Protein AF-A0AAV9X201-F1 (afdb_monomer_lite)

pLDDT: mean 80.98, std 17.05, range [26.2, 98.44]

Organism: NCBI:txid2528407

Secondary structure (DSSP, 8-state):
-PPPHHHHHTSHHHHHHHHHTS-HHHHHHHHTT-HHHHHTHHHHT-HHHHHTTT-S-HHHHHHHHHHHT-EEEHHHHHHHHHT---SS--EEEEE--HHHHHHHHHHHHHTS--EEE--TTS-SSHHHHHHHHHHHHHHHHHHHHTSSS----HHHHHHHHHHHSTTEEEEEEEEETTEEEEEEEEEEESS-HHHHHHHH-SBGGG-EEE-SSEEEESSHIIIIII-EEEB-S---HHHHHHHHHHHTTTPEEE-TTTT----TT-S--SEEETTSTTSEEEEPP-TT--GGG-SS-HHHHHT-EEEEEEEEEEE-TTT--EEEEEEEEEEEEEEEE-SSSSSS-EEEE-STTSHHHHHHHHHHHHHHTTT-----TTPPP----STT----SHHHHHHHHHHHHHHH-GGGTTTTTTSGGGTT------BTTB-----------

Radius of gyration: 24.15 Å; chains: 1; bounding box: 66×70×58 Å

Sequence (445 aa):
MPLNLLDILSNTILYSTIFDHLEPQDVIRLSQTCRTIYGFRGDLWNINRSLRRFVDDPIAFRTLMAQHDAIVSGSHALQFLARVKWTKSDLDVYITKDESLVAFANHLMTNEGYYFKPYEWQSPDAMKAIRDRKSEQEKWVEKLMNQDPPVITDDNMSELGVYTLKGITGVFNFIHPKSENRRIQLILASVTPLYAVLTGYYATHIFNFFTWNRAYSLFPYHTFKDKDAYYTQGLTRQAGQGVEKYIERGYEFLEYGKFHKCIKNCPFRPHRRVADQFSWVLDLDTEGIDGSLAAVPQSVIEYQTWGMKMHTSYWDRVDGVRVFVPSFKMDIKIVCDSSGSFRYPRIYDYQNRTWGNYISDMKKTMGRLNGYHIGFPESKSKDWGDEDGMYRFDGEFENWYKLWEKSIMPYENIWRWQYPMLGGVEPDVTFDGKEREVRYDKMQE

Structure (mmCIF, N/CA/C/O backbone):
data_AF-A0AAV9X201-F1
#
_entry.id   AF-A0AAV9X201-F1
#
loop_
_atom_site.group_PDB
_atom_site.id
_atom_site.type_symbol
_atom_site.label_atom_id
_atom_site.label_alt_id
_atom_site.label_comp_id
_atom_site.label_asym_id
_atom_site.label_entity_id
_atom_site.label_seq_id
_atom_site.pdbx_PDB_ins_code
_atom_site.Cartn_x
_atom_site.Cartn_y
_atom_site.Cartn_z
_atom_site.occupancy
_atom_site.B_iso_or_equiv
_atom_site.auth_seq_id
_atom_site.auth_comp_id
_atom_site.auth_asym_id
_atom_site.auth_atom_id
_atom_site.pdbx_PDB_model_num
ATOM 1 N N . MET A 1 1 ? -24.938 -34.946 -24.266 1.00 58.09 1 MET A N 1
ATOM 2 C CA . MET A 1 1 ? -24.156 -33.756 -24.666 1.00 58.09 1 MET A CA 1
ATOM 3 C C . MET A 1 1 ? -22.769 -33.876 -24.062 1.00 58.09 1 MET A C 1
ATOM 5 O O . MET A 1 1 ? -22.694 -34.368 -22.941 1.00 58.09 1 MET A O 1
ATOM 9 N N . PRO A 1 2 ? -21.694 -33.506 -24.777 1.00 69.00 2 PRO A N 1
ATOM 10 C CA . PRO A 1 2 ? -20.365 -33.449 -24.181 1.00 69.00 2 PRO A CA 1
ATOM 11 C C . PRO A 1 2 ? -20.350 -32.361 -23.102 1.00 69.00 2 PRO A C 1
ATOM 13 O O . PRO A 1 2 ? -20.755 -31.232 -23.368 1.00 69.00 2 PRO A O 1
ATOM 16 N N . LEU A 1 3 ? -19.927 -32.728 -21.893 1.00 79.75 3 LEU A N 1
ATOM 17 C CA . LEU A 1 3 ? -19.744 -31.798 -20.782 1.00 79.75 3 LEU A CA 1
ATOM 18 C C . LEU A 1 3 ? -18.578 -30.867 -21.136 1.00 79.75 3 LEU A C 1
ATOM 20 O O . LEU A 1 3 ? -17.469 -31.345 -21.384 1.00 79.75 3 LEU A O 1
ATOM 24 N N . ASN A 1 4 ? -18.819 -29.563 -21.212 1.00 83.25 4 ASN A N 1
ATOM 25 C CA . ASN A 1 4 ? -17.766 -28.588 -21.477 1.00 83.25 4 ASN A CA 1
ATOM 26 C C . ASN A 1 4 ? -17.233 -27.989 -20.159 1.00 83.25 4 ASN A C 1
ATOM 28 O O . ASN A 1 4 ? -17.827 -28.147 -19.093 1.00 83.25 4 ASN A O 1
ATOM 32 N N . LEU A 1 5 ? -16.089 -27.301 -20.218 1.00 79.81 5 LEU A N 1
ATOM 33 C CA . LEU A 1 5 ? -15.462 -26.711 -19.029 1.00 79.81 5 LEU A CA 1
ATOM 34 C C . LEU A 1 5 ? -16.388 -25.722 -18.300 1.00 79.81 5 LEU A C 1
ATOM 36 O O . LEU A 1 5 ? -16.373 -25.677 -17.076 1.00 79.81 5 LEU A O 1
ATOM 40 N N . LEU A 1 6 ? -17.211 -24.952 -19.017 1.00 82.06 6 LEU A N 1
ATOM 41 C CA . LEU A 1 6 ? -18.142 -24.010 -18.389 1.00 82.06 6 LEU A CA 1
ATOM 42 C C . LEU A 1 6 ? -19.247 -24.741 -17.621 1.00 82.06 6 LEU A C 1
ATOM 44 O O . LEU A 1 6 ? -19.628 -24.276 -16.551 1.00 82.06 6 LEU A O 1
ATOM 48 N N . ASP A 1 7 ? -19.698 -25.904 -18.096 1.00 83.44 7 ASP A N 1
ATOM 49 C CA . ASP A 1 7 ? -20.660 -26.739 -17.366 1.00 83.44 7 ASP A CA 1
ATOM 50 C C . ASP A 1 7 ? -20.067 -27.214 -16.025 1.00 83.44 7 ASP A C 1
ATOM 52 O O . ASP A 1 7 ? -20.753 -27.220 -15.004 1.00 83.44 7 ASP A O 1
ATOM 56 N N . ILE A 1 8 ? -18.769 -27.548 -16.005 1.00 81.94 8 ILE A N 1
ATOM 57 C CA . ILE A 1 8 ? -18.032 -27.915 -14.783 1.00 81.94 8 ILE A CA 1
ATOM 58 C C . ILE A 1 8 ? -17.889 -26.705 -13.852 1.00 81.94 8 ILE A C 1
ATOM 60 O O . ILE A 1 8 ? -18.171 -26.810 -12.659 1.00 81.94 8 ILE A O 1
ATOM 64 N N . LEU A 1 9 ? -17.478 -25.551 -14.387 1.00 80.75 9 LEU A N 1
ATOM 65 C CA . LEU A 1 9 ? -17.259 -24.323 -13.612 1.00 80.75 9 LEU A CA 1
ATOM 66 C C . LEU A 1 9 ? -18.559 -23.675 -13.112 1.00 80.75 9 LEU A C 1
ATOM 68 O O . LEU A 1 9 ? -18.520 -22.866 -12.193 1.00 80.75 9 LEU A O 1
ATOM 72 N N . SER A 1 10 ? -19.710 -24.051 -13.671 1.00 79.12 10 SER A N 1
ATOM 73 C CA . SER A 1 10 ? -21.027 -23.643 -13.166 1.00 79.12 10 SER A CA 1
ATOM 74 C C . SER A 1 10 ? -21.366 -24.297 -11.821 1.00 79.12 10 SER A C 1
ATOM 76 O O . SER A 1 10 ? -22.245 -23.828 -11.100 1.00 79.12 10 SER A O 1
ATOM 78 N N . ASN A 1 11 ? -20.675 -25.384 -11.462 1.00 82.31 11 ASN A N 1
ATOM 79 C CA . ASN A 1 11 ? -20.788 -26.011 -10.155 1.00 82.31 11 ASN A CA 1
ATOM 80 C C . ASN A 1 11 ? -19.772 -25.387 -9.190 1.00 82.31 11 ASN A C 1
ATOM 82 O O . ASN A 1 11 ? -18.566 -25.561 -9.356 1.00 82.31 11 ASN A O 1
ATOM 86 N N . THR A 1 12 ? -20.256 -24.716 -8.145 1.00 77.12 12 THR A N 1
ATOM 87 C CA . THR A 1 12 ? -19.422 -23.986 -7.176 1.00 77.12 12 THR A CA 1
ATOM 88 C C . THR A 1 12 ? -18.387 -24.856 -6.459 1.00 77.12 12 THR A C 1
ATOM 90 O O . THR A 1 12 ? -17.298 -24.367 -6.157 1.00 77.12 12 THR A O 1
ATOM 93 N N . ILE A 1 13 ? -18.678 -26.141 -6.224 1.00 80.94 13 ILE A N 1
ATOM 94 C CA . ILE A 1 13 ? -17.745 -27.077 -5.580 1.00 80.94 13 ILE A CA 1
ATOM 95 C C . ILE A 1 13 ? -16.577 -27.358 -6.526 1.00 80.94 13 ILE A C 1
ATOM 97 O O . ILE A 1 13 ? -15.430 -27.100 -6.169 1.00 80.94 13 ILE A O 1
ATOM 101 N N . LEU A 1 14 ? -16.867 -27.810 -7.752 1.00 80.88 14 LEU A N 1
ATOM 102 C CA . LEU A 1 14 ? -15.838 -28.141 -8.748 1.00 80.88 14 LEU A CA 1
ATOM 103 C C . LEU A 1 14 ? -15.023 -26.910 -9.147 1.00 80.88 14 LEU A C 1
ATOM 105 O O . LEU A 1 14 ? -13.800 -26.977 -9.243 1.00 80.88 14 LEU A O 1
ATOM 109 N N . TYR A 1 15 ? -15.705 -25.778 -9.311 1.00 82.00 15 TYR A N 1
ATOM 110 C CA . TYR A 1 15 ? -15.102 -24.467 -9.483 1.00 82.00 15 TYR A CA 1
ATOM 111 C C . TYR A 1 15 ? -14.070 -24.179 -8.385 1.00 82.00 15 TYR A C 1
ATOM 113 O O . TYR A 1 15 ? -12.901 -23.961 -8.698 1.00 82.00 15 TYR A O 1
ATOM 121 N N . SER A 1 16 ? -14.462 -24.240 -7.107 1.00 77.81 16 SER A N 1
ATOM 122 C CA . SER A 1 16 ? -13.550 -23.919 -6.003 1.00 77.81 16 SER A CA 1
ATOM 123 C C . SER A 1 16 ? -12.342 -24.853 -5.972 1.00 77.81 16 SER A C 1
ATOM 125 O O . SER A 1 16 ? -11.213 -24.381 -5.917 1.00 77.81 16 SER A O 1
ATOM 127 N N . THR A 1 17 ? -12.556 -26.161 -6.153 1.00 84.31 17 THR A N 1
ATOM 128 C CA . THR A 1 17 ? -11.473 -27.150 -6.167 1.00 84.31 17 THR A CA 1
ATOM 129 C C . THR A 1 17 ? -10.463 -26.888 -7.282 1.00 84.31 17 THR A C 1
ATOM 131 O O . THR A 1 17 ? -9.264 -26.922 -7.030 1.00 84.31 17 THR A O 1
ATOM 134 N N . ILE A 1 18 ? -10.913 -26.596 -8.508 1.00 86.38 18 ILE A N 1
ATOM 135 C CA . ILE A 1 18 ? -10.001 -26.312 -9.626 1.00 86.38 18 ILE A CA 1
ATOM 136 C C . ILE A 1 18 ? -9.199 -25.045 -9.338 1.00 86.38 18 ILE A C 1
ATOM 138 O O . ILE A 1 18 ? -7.973 -25.049 -9.439 1.00 86.38 18 ILE A O 1
ATOM 142 N N . PHE A 1 19 ? -9.882 -23.961 -8.969 1.00 87.06 19 PHE A N 1
ATOM 143 C CA . PHE A 1 19 ? -9.231 -22.674 -8.759 1.00 87.06 19 PHE A CA 1
ATOM 144 C C . PHE A 1 19 ? -8.315 -22.659 -7.531 1.00 87.06 19 PHE A C 1
ATOM 146 O O . PHE A 1 19 ? -7.384 -21.858 -7.507 1.00 87.06 19 PHE A O 1
ATOM 153 N N . ASP A 1 20 ? -8.531 -23.510 -6.531 1.00 85.75 20 ASP A N 1
ATOM 154 C CA . ASP A 1 20 ? -7.647 -23.641 -5.363 1.00 85.75 20 ASP A CA 1
ATOM 155 C C . ASP A 1 20 ? -6.301 -24.309 -5.700 1.00 85.75 20 ASP A C 1
ATOM 157 O O . ASP A 1 20 ? -5.327 -24.135 -4.969 1.00 85.75 20 ASP A O 1
ATOM 161 N N . HIS A 1 21 ? -6.211 -25.012 -6.833 1.00 88.56 21 HIS A N 1
ATOM 162 C CA . HIS A 1 21 ? -4.962 -25.582 -7.351 1.00 88.56 21 HIS A CA 1
ATOM 163 C C . HIS A 1 21 ? -4.235 -24.680 -8.360 1.00 88.56 21 HIS A C 1
ATOM 165 O O . HIS A 1 21 ? -3.166 -25.050 -8.843 1.00 88.56 21 HIS A O 1
ATOM 171 N N . LEU A 1 22 ? -4.793 -23.512 -8.689 1.00 90.50 22 LEU A N 1
ATOM 172 C CA . LEU A 1 22 ? -4.198 -22.568 -9.633 1.00 90.50 22 LEU A CA 1
ATOM 173 C C . LEU A 1 22 ? -3.538 -21.400 -8.904 1.00 90.50 22 LEU A C 1
ATOM 175 O O . LEU A 1 22 ? -4.152 -20.746 -8.057 1.00 90.50 22 LEU A O 1
ATOM 179 N N . GLU A 1 23 ? -2.311 -21.074 -9.305 1.00 88.88 23 GLU A N 1
ATOM 180 C CA . GLU A 1 23 ? -1.648 -19.854 -8.855 1.00 88.88 23 GLU A CA 1
ATOM 181 C C . GLU A 1 23 ? -2.338 -18.607 -9.443 1.00 88.88 23 GLU A C 1
ATOM 183 O O . GLU A 1 23 ? -2.965 -18.686 -10.507 1.00 88.88 23 GLU A O 1
ATOM 188 N N . PRO A 1 24 ? -2.212 -17.421 -8.811 1.00 91.38 24 PRO A N 1
ATOM 189 C CA . PRO A 1 24 ? -2.898 -16.204 -9.259 1.00 91.38 24 PRO A CA 1
ATOM 190 C C . PRO A 1 24 ? -2.714 -15.895 -10.749 1.00 91.38 24 PRO A C 1
ATOM 192 O O . PRO A 1 24 ? -3.653 -15.492 -11.431 1.00 91.38 24 PRO A O 1
ATOM 195 N N . GLN A 1 25 ? -1.515 -16.131 -11.274 1.00 89.44 25 GLN A N 1
ATOM 196 C CA . GLN A 1 25 ? -1.184 -15.946 -12.684 1.00 89.44 25 GLN A CA 1
ATOM 197 C C . GLN A 1 25 ? -1.975 -16.852 -13.633 1.00 89.44 25 GLN A C 1
ATOM 199 O O . GLN A 1 25 ? -2.404 -16.398 -14.695 1.00 89.44 25 GLN A O 1
ATOM 204 N N . ASP A 1 26 ? -2.196 -18.109 -13.258 1.00 91.19 26 ASP A N 1
ATOM 205 C CA . ASP A 1 26 ? -2.914 -19.074 -14.087 1.00 91.19 26 ASP A CA 1
ATOM 206 C C . ASP A 1 26 ? -4.406 -18.789 -14.056 1.00 91.19 26 ASP A C 1
ATOM 208 O O . ASP A 1 26 ? -5.070 -18.846 -15.088 1.00 91.19 26 ASP A O 1
ATOM 212 N N . VAL A 1 27 ? -4.911 -18.348 -12.905 1.00 90.12 27 VAL A N 1
ATOM 213 C CA . VAL A 1 27 ? -6.273 -17.831 -12.773 1.00 90.12 27 VAL A CA 1
ATOM 214 C C . VAL A 1 27 ? -6.494 -16.608 -13.654 1.00 90.12 27 VAL A C 1
ATOM 216 O O . VAL A 1 27 ? -7.489 -16.547 -14.374 1.00 90.12 27 VAL A O 1
ATOM 219 N N . ILE A 1 28 ? -5.568 -15.644 -13.642 1.00 89.06 28 ILE A N 1
ATOM 220 C CA . ILE A 1 28 ? -5.655 -14.458 -14.501 1.00 89.06 28 ILE A CA 1
ATOM 221 C C . ILE A 1 28 ? -5.649 -14.873 -15.975 1.00 89.06 28 ILE A C 1
ATOM 223 O O . ILE A 1 28 ? -6.542 -14.460 -16.715 1.00 89.06 28 ILE A O 1
ATOM 227 N N . ARG A 1 29 ? -4.711 -15.728 -16.402 1.00 90.56 29 ARG A N 1
ATOM 228 C CA . ARG A 1 29 ? -4.654 -16.230 -17.787 1.00 90.56 29 ARG A CA 1
ATOM 229 C C . ARG A 1 29 ? -5.941 -16.941 -18.185 1.00 90.56 29 ARG A C 1
ATOM 231 O O . ARG A 1 29 ? -6.496 -16.643 -19.237 1.00 90.56 29 ARG A O 1
ATOM 238 N N . LEU A 1 30 ? -6.447 -17.831 -17.333 1.00 88.50 30 LEU A N 1
ATOM 239 C CA . LEU A 1 30 ? -7.685 -18.563 -17.575 1.00 88.50 30 LEU A CA 1
ATOM 240 C C . LEU A 1 30 ? -8.883 -17.609 -17.668 1.00 88.50 30 LEU A C 1
ATOM 242 O O . LEU A 1 30 ? -9.683 -17.723 -18.596 1.00 88.50 30 LEU A O 1
ATOM 246 N N . SER A 1 31 ? -8.968 -16.611 -16.783 1.00 87.50 31 SER A N 1
ATOM 247 C CA . SER A 1 31 ? -10.024 -15.590 -16.810 1.00 87.50 31 SER A CA 1
ATOM 248 C C . SER A 1 31 ? -10.023 -14.759 -18.097 1.00 87.50 31 SER A C 1
ATOM 250 O O . SER A 1 31 ? -11.073 -14.307 -18.538 1.00 87.50 31 SER A O 1
ATOM 252 N N . GLN A 1 32 ? -8.869 -14.604 -18.753 1.00 88.56 32 GLN A N 1
ATOM 253 C CA . GLN A 1 32 ? -8.750 -13.879 -20.020 1.00 88.56 32 GLN A CA 1
ATOM 254 C C . GLN A 1 32 ? -9.198 -14.701 -21.238 1.00 88.56 32 GLN A C 1
ATOM 256 O O . GLN A 1 32 ? -9.395 -14.134 -22.311 1.00 88.56 32 GLN A O 1
ATOM 261 N N . THR A 1 33 ? -9.396 -16.015 -21.095 1.00 89.56 33 THR A N 1
ATOM 262 C CA . THR A 1 33 ? -9.834 -16.875 -22.210 1.00 89.56 33 THR A CA 1
ATOM 263 C C . THR A 1 33 ? -11.330 -16.759 -22.511 1.00 89.56 33 THR A C 1
ATOM 265 O O . THR A 1 33 ? -11.751 -17.017 -23.638 1.00 89.56 33 THR A O 1
ATOM 268 N N . CYS A 1 34 ? -12.152 -16.382 -21.523 1.00 85.75 34 CYS A N 1
ATOM 269 C CA . CYS A 1 34 ? -13.609 -16.398 -21.638 1.00 85.75 34 CYS A CA 1
ATOM 270 C C . CYS A 1 34 ? -14.270 -15.357 -20.725 1.00 85.75 34 CYS A C 1
ATOM 272 O O . CYS A 1 34 ? -13.963 -15.284 -19.538 1.00 85.75 34 CYS A O 1
ATOM 274 N N . ARG A 1 35 ? -15.259 -14.615 -21.248 1.00 86.62 35 ARG A N 1
ATOM 275 C CA . ARG A 1 35 ? -16.026 -13.615 -20.477 1.00 86.62 35 ARG A CA 1
ATOM 276 C C . ARG A 1 35 ? -16.785 -14.217 -19.292 1.00 86.62 35 ARG A C 1
ATOM 278 O O . ARG A 1 35 ? -16.867 -13.580 -18.250 1.00 86.62 35 ARG A O 1
ATOM 285 N N . THR A 1 36 ? -17.311 -15.434 -19.431 1.00 84.50 36 THR A N 1
ATOM 286 C CA . THR A 1 36 ? -17.991 -16.132 -18.329 1.00 84.50 36 THR A CA 1
ATOM 287 C C . THR A 1 36 ? -17.013 -16.426 -17.198 1.00 84.50 36 THR A C 1
ATOM 289 O O . THR A 1 36 ? -17.310 -16.145 -16.044 1.00 84.50 36 THR A O 1
ATOM 292 N N . ILE A 1 37 ? -15.810 -16.909 -17.533 1.00 82.62 37 ILE A N 1
ATOM 293 C CA . ILE A 1 37 ? -14.775 -17.188 -16.532 1.00 82.62 37 ILE A CA 1
ATOM 294 C C . ILE A 1 37 ? -14.264 -15.893 -15.897 1.00 82.62 37 ILE A C 1
ATOM 296 O O . ILE A 1 37 ? -14.059 -15.832 -14.688 1.00 82.62 37 ILE A O 1
ATOM 300 N N . TYR A 1 38 ? -14.114 -14.838 -16.698 1.00 85.12 38 TYR A N 1
ATOM 301 C CA . TYR A 1 38 ? -13.803 -13.500 -16.206 1.00 85.12 38 TYR A CA 1
ATOM 302 C C . TYR A 1 38 ? -14.817 -13.012 -15.162 1.00 85.12 38 TYR A C 1
ATOM 304 O O . TYR A 1 38 ? -14.422 -12.422 -14.158 1.00 85.12 38 TYR A O 1
ATOM 312 N N . GLY A 1 39 ? -16.107 -13.302 -15.359 1.00 83.00 39 GLY A N 1
ATOM 313 C CA . GLY A 1 39 ? -17.177 -12.950 -14.422 1.00 83.00 39 GLY A CA 1
ATOM 314 C C . GLY A 1 39 ? -16.998 -13.546 -13.022 1.00 83.00 39 GLY A C 1
ATOM 315 O O . GLY A 1 39 ? -17.354 -12.900 -12.040 1.00 83.00 39 GLY A O 1
ATOM 316 N N . PHE A 1 40 ? -16.355 -14.711 -12.899 1.00 81.62 40 PHE A N 1
ATOM 317 C CA . PHE A 1 40 ? -16.081 -15.335 -11.600 1.00 81.62 40 PHE A CA 1
ATOM 318 C C . PHE A 1 40 ? -15.010 -14.613 -10.772 1.00 81.62 40 PHE A C 1
ATOM 320 O O . PHE A 1 40 ? -14.816 -14.933 -9.600 1.00 81.62 40 PHE A O 1
ATOM 327 N N . ARG A 1 41 ? -14.301 -13.622 -11.330 1.00 82.69 41 ARG A N 1
ATOM 328 C CA . ARG A 1 41 ? -13.229 -12.897 -10.626 1.00 82.69 41 ARG A CA 1
ATOM 329 C C . ARG A 1 41 ? -13.693 -12.302 -9.291 1.00 82.69 41 ARG A C 1
ATOM 331 O O . ARG A 1 41 ? -12.924 -12.334 -8.331 1.00 82.69 41 ARG A O 1
ATOM 338 N N . GLY A 1 42 ? -14.937 -11.816 -9.224 1.00 82.31 42 GLY A N 1
ATOM 339 C CA . GLY A 1 42 ? -15.537 -11.283 -7.996 1.00 82.31 42 GLY A CA 1
ATOM 340 C C . GLY A 1 42 ? -15.682 -12.336 -6.894 1.00 82.31 42 GLY A C 1
ATOM 341 O O . GLY A 1 42 ? -15.440 -12.047 -5.724 1.00 82.31 42 GLY A O 1
ATOM 342 N N . ASP A 1 43 ? -15.968 -13.584 -7.266 1.00 84.50 43 ASP A N 1
ATOM 343 C CA . ASP A 1 43 ? -15.989 -14.701 -6.328 1.00 84.50 43 ASP A CA 1
ATOM 344 C C . ASP A 1 43 ? -14.569 -15.133 -5.945 1.00 84.50 43 ASP A C 1
ATOM 346 O O . ASP A 1 43 ? -14.283 -15.334 -4.764 1.00 84.50 43 ASP A O 1
ATOM 350 N N . LEU A 1 44 ? -13.649 -15.235 -6.906 1.00 88.38 44 LEU A N 1
ATOM 351 C CA . LEU A 1 44 ? -12.264 -15.661 -6.651 1.00 88.38 44 LEU A CA 1
ATOM 352 C C . LEU A 1 44 ? -11.525 -14.734 -5.683 1.00 88.38 44 LEU A C 1
ATOM 354 O O . LEU A 1 44 ? -10.808 -15.216 -4.806 1.00 88.38 44 LEU A O 1
ATOM 358 N N . TRP A 1 45 ? -11.727 -13.424 -5.829 1.00 93.00 45 TRP A N 1
ATOM 359 C CA . TRP A 1 45 ? -11.143 -12.389 -4.979 1.00 93.00 45 TRP A CA 1
ATOM 360 C C . TRP A 1 45 ? -12.220 -11.585 -4.244 1.00 93.00 45 TRP A C 1
ATOM 362 O O . TRP A 1 45 ? -12.255 -10.354 -4.274 1.00 93.00 45 TRP A O 1
ATOM 372 N N . ASN A 1 46 ? -13.105 -12.288 -3.540 1.00 94.50 46 ASN A N 1
ATOM 373 C CA . ASN A 1 46 ? -14.142 -11.641 -2.744 1.00 94.50 46 ASN A CA 1
ATOM 374 C C . ASN A 1 46 ? -13.548 -11.018 -1.466 1.00 94.50 46 ASN A C 1
ATOM 376 O O . ASN A 1 46 ? -13.282 -11.712 -0.477 1.00 94.50 46 ASN A O 1
ATOM 380 N N . ILE A 1 47 ? -13.352 -9.698 -1.480 1.00 96.50 47 ILE A N 1
ATOM 381 C CA . ILE A 1 47 ? -12.755 -8.965 -0.357 1.00 96.50 47 ILE A CA 1
ATOM 382 C C . ILE A 1 47 ? -13.622 -9.006 0.905 1.00 96.50 47 ILE A C 1
ATOM 384 O O . ILE A 1 47 ? -13.089 -9.152 2.003 1.00 96.50 47 ILE A O 1
ATOM 388 N N . ASN A 1 48 ? -14.952 -8.962 0.774 1.00 96.81 48 ASN A N 1
ATOM 389 C CA . ASN A 1 48 ? -15.862 -8.993 1.920 1.00 96.81 48 ASN A CA 1
ATOM 390 C C . ASN A 1 48 ? -15.748 -10.331 2.665 1.00 96.81 48 ASN A C 1
ATOM 392 O O . ASN A 1 48 ? -15.629 -10.359 3.888 1.00 96.81 48 ASN A O 1
ATOM 396 N N . ARG A 1 49 ? -15.673 -11.447 1.930 1.00 94.81 49 ARG A N 1
ATOM 397 C CA . ARG A 1 49 ? -15.383 -12.776 2.486 1.00 94.81 49 ARG A CA 1
ATOM 398 C C . ARG A 1 49 ? -13.996 -12.843 3.130 1.00 94.81 49 ARG A C 1
ATOM 400 O O . ARG A 1 49 ? -13.858 -13.482 4.171 1.00 94.81 49 ARG A O 1
ATOM 407 N N . SER A 1 50 ? -12.988 -12.193 2.548 1.00 94.69 50 SER A N 1
ATOM 408 C CA . SER A 1 50 ? -11.645 -12.119 3.141 1.00 94.69 50 SER A CA 1
ATOM 409 C C . SER A 1 50 ? -11.663 -11.389 4.492 1.00 94.69 50 SER A C 1
ATOM 411 O O . SER A 1 50 ? -11.144 -11.899 5.487 1.00 94.69 50 SER A O 1
ATOM 413 N N . LEU A 1 51 ? -12.334 -10.235 4.550 1.00 96.31 51 LEU A N 1
ATOM 414 C CA . LEU A 1 51 ? -12.427 -9.385 5.740 1.00 96.31 51 LEU A CA 1
ATOM 415 C C . LEU A 1 51 ? -13.317 -9.967 6.844 1.00 96.31 51 LEU A C 1
ATOM 417 O O . LEU A 1 51 ? -13.040 -9.714 8.014 1.00 96.31 51 LEU A O 1
ATOM 421 N N . ARG A 1 52 ? -14.298 -10.826 6.515 1.00 94.75 52 ARG A N 1
ATOM 422 C CA . ARG A 1 52 ? -15.134 -11.564 7.493 1.00 94.75 52 ARG A CA 1
ATOM 423 C C . ARG A 1 52 ? -14.337 -12.410 8.489 1.00 94.75 52 ARG A C 1
ATOM 425 O O . ARG A 1 52 ? -14.851 -12.829 9.531 1.00 94.75 52 ARG A O 1
ATOM 432 N N . ARG A 1 53 ? -13.066 -12.687 8.182 1.00 91.75 53 ARG A N 1
ATOM 433 C CA . ARG A 1 53 ? -12.146 -13.303 9.137 1.00 91.75 53 ARG A CA 1
ATOM 434 C C . ARG A 1 53 ? -11.935 -12.420 10.364 1.00 91.75 53 ARG A C 1
ATOM 436 O O . ARG A 1 53 ? -11.804 -12.986 11.442 1.00 91.75 53 ARG A O 1
ATOM 443 N N . PHE A 1 54 ? -11.917 -11.102 10.196 1.00 95.00 54 PHE A N 1
ATOM 444 C CA . PHE A 1 54 ? -11.600 -10.119 11.226 1.00 95.00 54 PHE A CA 1
ATOM 445 C C . PHE A 1 54 ? -12.862 -9.410 11.715 1.00 95.00 54 PHE A C 1
ATOM 447 O O . PHE A 1 54 ? -13.193 -9.509 12.890 1.00 95.00 54 PHE A O 1
ATOM 454 N N . VAL A 1 55 ? -13.613 -8.796 10.807 1.00 96.06 55 VAL A N 1
ATOM 455 C CA . VAL A 1 55 ? -14.796 -7.994 11.141 1.00 96.06 55 VAL A CA 1
ATOM 456 C C . VAL A 1 55 ? -16.089 -8.743 10.842 1.00 96.06 55 VAL A C 1
ATOM 458 O O . VAL A 1 55 ? -16.163 -9.549 9.913 1.00 96.06 55 VAL A O 1
ATOM 461 N N . ASP A 1 56 ? -17.119 -8.481 11.633 1.00 95.75 56 ASP A N 1
ATOM 462 C CA . ASP A 1 56 ? -18.461 -8.988 11.408 1.00 95.75 56 ASP A CA 1
ATOM 463 C C . ASP A 1 56 ? -19.186 -8.147 10.330 1.00 95.75 56 ASP A C 1
ATOM 465 O O . ASP A 1 56 ? -19.959 -8.730 9.572 1.00 95.75 56 ASP A O 1
ATOM 469 N N . ASP A 1 57 ? -18.885 -6.852 10.146 1.00 97.31 57 ASP A N 1
ATOM 470 C CA . ASP A 1 57 ? -19.403 -6.040 9.025 1.00 97.31 57 ASP A CA 1
ATOM 471 C C . ASP A 1 57 ? -18.288 -5.510 8.090 1.00 97.31 57 ASP A C 1
ATOM 473 O O . ASP A 1 57 ? -17.751 -4.413 8.277 1.00 97.31 57 ASP A O 1
ATOM 477 N N . PRO A 1 58 ? -17.927 -6.259 7.026 1.00 97.69 58 PRO A N 1
ATOM 478 C CA .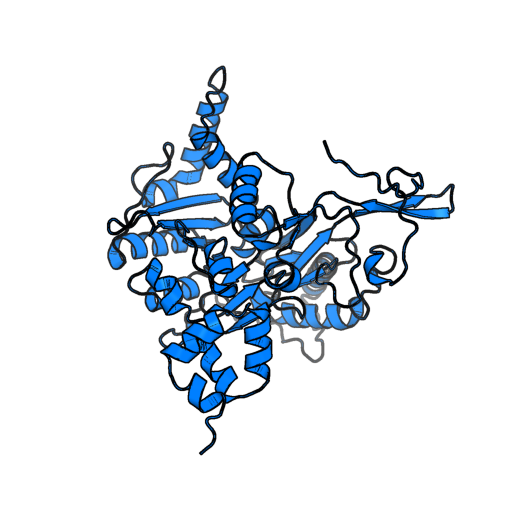 PRO A 1 58 ? -16.890 -5.829 6.092 1.00 97.69 58 PRO A CA 1
ATOM 479 C C . PRO A 1 58 ? -17.285 -4.613 5.242 1.00 97.69 58 PRO A C 1
ATOM 481 O O . PRO A 1 58 ? -16.390 -3.914 4.769 1.00 97.69 58 PRO A O 1
ATOM 484 N N . ILE A 1 59 ? -18.582 -4.350 5.034 1.00 98.00 59 ILE A N 1
ATOM 485 C CA . ILE A 1 59 ? -19.032 -3.196 4.245 1.00 98.00 59 ILE A CA 1
ATOM 486 C C . ILE A 1 59 ? -18.849 -1.934 5.083 1.00 98.00 59 ILE A C 1
ATOM 488 O O . ILE A 1 59 ? -18.207 -0.997 4.615 1.00 98.00 59 ILE A O 1
ATOM 492 N N . ALA A 1 60 ? -19.309 -1.934 6.339 1.00 98.00 60 ALA A N 1
ATOM 493 C CA . ALA A 1 60 ? -19.087 -0.811 7.250 1.00 98.00 60 ALA A CA 1
ATOM 494 C C . ALA A 1 60 ? -17.591 -0.519 7.438 1.00 98.00 60 ALA A C 1
ATOM 496 O O . ALA A 1 60 ? -17.165 0.632 7.335 1.00 98.00 60 ALA A O 1
ATOM 497 N N . PHE A 1 61 ? -16.772 -1.561 7.616 1.00 98.25 61 PHE A N 1
ATOM 498 C CA . PHE A 1 61 ? -15.322 -1.409 7.733 1.00 98.25 61 PHE A CA 1
ATOM 499 C C . PHE A 1 61 ? -14.688 -0.784 6.478 1.00 98.25 61 PHE A C 1
ATOM 501 O O . PHE A 1 61 ? -13.856 0.116 6.583 1.00 98.25 61 PHE A O 1
ATOM 508 N N . ARG A 1 62 ? -15.088 -1.210 5.272 1.00 98.06 62 ARG A N 1
ATOM 509 C CA . ARG A 1 62 ? -14.574 -0.637 4.014 1.00 98.06 62 ARG A CA 1
ATOM 510 C C . ARG A 1 62 ? -15.097 0.773 3.746 1.00 98.06 62 ARG A C 1
ATOM 512 O O . ARG A 1 62 ? -14.350 1.586 3.208 1.00 98.06 62 ARG A O 1
ATOM 519 N N . THR A 1 63 ? -16.323 1.092 4.151 1.00 98.06 63 THR A N 1
ATOM 520 C CA . THR A 1 63 ? -16.836 2.470 4.136 1.00 98.06 63 THR A CA 1
ATOM 521 C C . THR A 1 63 ? -15.979 3.367 5.024 1.00 98.06 63 THR A C 1
ATOM 523 O O . THR A 1 63 ? -15.579 4.448 4.597 1.00 98.06 63 THR A O 1
ATOM 526 N N . LEU A 1 64 ? -15.594 2.883 6.209 1.00 97.75 64 LEU A N 1
ATOM 527 C CA . LEU A 1 64 ? -14.671 3.596 7.088 1.00 97.75 64 LEU A CA 1
ATOM 528 C C . LEU A 1 64 ? -13.291 3.775 6.432 1.00 97.75 64 LEU A C 1
ATOM 530 O O . LEU A 1 64 ? -12.712 4.857 6.496 1.00 97.75 64 LEU A O 1
ATOM 534 N N . MET A 1 65 ? -12.785 2.760 5.719 1.00 98.00 65 MET A N 1
ATOM 535 C CA . MET A 1 65 ? -11.557 2.901 4.922 1.00 98.00 65 MET A CA 1
ATOM 536 C C . MET A 1 65 ? -11.675 3.992 3.850 1.00 98.00 65 MET A C 1
ATOM 538 O O . MET A 1 65 ? -10.732 4.763 3.679 1.00 98.00 65 MET A O 1
ATOM 542 N N . ALA A 1 66 ? -12.815 4.087 3.158 1.00 97.38 66 ALA A N 1
ATOM 543 C CA . ALA A 1 66 ? -13.061 5.118 2.149 1.00 97.38 66 ALA A CA 1
ATOM 544 C C . ALA A 1 66 ? -13.063 6.530 2.760 1.00 97.38 66 ALA A C 1
ATOM 546 O O . ALA A 1 66 ? -12.377 7.424 2.262 1.00 97.38 66 ALA A O 1
ATOM 547 N N . GLN A 1 67 ? -13.773 6.711 3.875 1.00 97.06 67 GLN A N 1
ATOM 548 C CA . GLN A 1 67 ? -13.917 7.993 4.578 1.00 97.06 67 GLN A CA 1
ATOM 549 C C . GLN A 1 67 ? -12.623 8.513 5.202 1.00 97.06 67 GLN A C 1
ATOM 551 O O . GLN A 1 67 ? -12.494 9.706 5.468 1.00 97.06 67 GLN A O 1
ATOM 556 N N . HIS A 1 68 ? -11.663 7.630 5.461 1.00 96.56 68 HIS A N 1
ATOM 557 C CA . HIS A 1 68 ? -10.474 7.968 6.236 1.00 96.56 68 HIS A CA 1
ATOM 558 C C . HIS A 1 68 ? -9.154 7.729 5.500 1.00 96.56 68 HIS A C 1
ATOM 560 O O . HIS A 1 68 ? -8.102 7.832 6.135 1.00 96.56 68 HIS A O 1
ATOM 566 N N . ASP A 1 69 ? -9.204 7.445 4.192 1.00 95.25 69 ASP A N 1
ATOM 567 C CA . ASP A 1 69 ? -8.036 7.131 3.352 1.00 95.25 69 ASP A CA 1
ATOM 568 C C . ASP A 1 69 ? -7.155 6.036 3.973 1.00 95.25 69 ASP A C 1
ATOM 570 O O . ASP A 1 69 ? -5.930 6.129 4.021 1.00 95.25 69 ASP A O 1
ATOM 574 N N . ALA A 1 70 ? -7.794 5.006 4.534 1.00 97.44 70 ALA A N 1
ATOM 575 C CA . ALA A 1 70 ? -7.078 3.897 5.145 1.00 97.44 70 ALA A CA 1
ATOM 576 C C . ALA A 1 70 ? -6.783 2.812 4.107 1.00 97.44 70 ALA A C 1
ATOM 578 O O . ALA A 1 70 ? -7.624 2.483 3.262 1.00 97.44 70 ALA A O 1
ATOM 579 N N . ILE A 1 71 ? -5.605 2.200 4.213 1.00 97.88 71 ILE A N 1
ATOM 580 C CA . ILE A 1 71 ? -5.243 1.029 3.407 1.00 97.88 71 ILE A CA 1
ATOM 581 C C . ILE A 1 71 ? -4.946 -0.150 4.320 1.00 97.88 71 ILE A C 1
ATOM 583 O O . ILE A 1 71 ? -4.408 0.016 5.413 1.00 97.88 71 ILE A O 1
ATOM 587 N N . VAL A 1 72 ? -5.241 -1.354 3.850 1.00 98.19 72 VAL A N 1
ATOM 588 C CA . VAL A 1 72 ? -4.753 -2.580 4.480 1.00 98.19 72 VAL A CA 1
ATOM 589 C C . VAL A 1 72 ? -3.536 -3.067 3.718 1.00 98.19 72 VAL A C 1
ATOM 591 O O . VAL A 1 72 ? -3.555 -3.106 2.491 1.00 98.19 72 VAL A O 1
ATOM 594 N N . SER A 1 73 ? -2.490 -3.471 4.427 1.00 95.62 73 SER A N 1
ATOM 595 C CA . SER A 1 73 ? -1.254 -3.966 3.818 1.00 95.62 73 SER A CA 1
ATOM 596 C C . SER A 1 73 ? -0.736 -5.207 4.558 1.00 95.62 73 SER A C 1
ATOM 598 O O . SER A 1 73 ? -1.440 -5.821 5.362 1.00 95.62 73 SER A O 1
ATOM 600 N N . GLY A 1 74 ? 0.479 -5.635 4.233 1.00 89.69 74 GLY A N 1
ATOM 601 C CA . GLY A 1 74 ? 1.197 -6.662 4.971 1.00 89.69 74 GLY A CA 1
ATOM 602 C C . GLY A 1 74 ? 0.736 -8.068 4.612 1.00 89.69 74 GLY A C 1
ATOM 603 O O . GLY A 1 74 ? 0.385 -8.376 3.468 1.00 89.69 74 GLY A O 1
ATOM 604 N N . SER A 1 75 ? 0.771 -8.962 5.599 1.00 90.19 75 SER A N 1
ATOM 605 C CA . SER A 1 75 ? 0.581 -10.393 5.338 1.00 90.19 75 SER A CA 1
ATOM 606 C C . SER A 1 75 ? -0.825 -10.737 4.842 1.00 90.19 75 SER A C 1
ATOM 608 O O . SER A 1 75 ? -0.981 -11.695 4.080 1.00 90.19 75 SER A O 1
ATOM 610 N N . HIS A 1 76 ? -1.847 -9.967 5.234 1.00 94.62 76 HIS A N 1
ATOM 611 C CA . HIS A 1 76 ? -3.215 -10.210 4.788 1.00 94.62 76 HIS A CA 1
ATOM 612 C C . HIS A 1 76 ? -3.445 -9.766 3.339 1.00 94.62 76 HIS A C 1
ATOM 614 O O . HIS A 1 76 ? -4.045 -10.515 2.572 1.00 94.62 76 HIS A O 1
ATOM 620 N N . ALA A 1 77 ? -2.920 -8.605 2.935 1.00 96.69 77 ALA A N 1
ATOM 621 C CA . ALA A 1 77 ? -3.006 -8.152 1.547 1.00 96.69 77 ALA A CA 1
ATOM 622 C C . ALA A 1 77 ? -2.307 -9.130 0.585 1.00 96.69 77 ALA A C 1
ATOM 624 O O . ALA A 1 77 ? -2.851 -9.458 -0.471 1.00 96.69 77 ALA A O 1
ATOM 625 N N . LEU A 1 78 ? -1.148 -9.666 0.988 1.00 95.88 78 LEU A N 1
ATOM 626 C CA . LEU A 1 78 ? -0.466 -10.723 0.242 1.00 95.88 78 LEU A CA 1
ATOM 627 C C . LEU A 1 78 ? -1.325 -11.993 0.127 1.00 95.88 78 LEU A C 1
ATOM 629 O O . LEU A 1 78 ? -1.506 -12.499 -0.976 1.00 95.88 78 LEU A O 1
ATOM 633 N N . GLN A 1 79 ? -1.887 -12.486 1.238 1.00 94.69 79 GLN A N 1
ATOM 634 C CA . GLN A 1 79 ? -2.771 -13.664 1.242 1.00 94.69 79 GLN A CA 1
ATOM 635 C C . GLN A 1 79 ? -3.982 -13.495 0.332 1.00 94.69 79 GLN A C 1
ATOM 637 O O . GLN A 1 79 ? -4.318 -14.413 -0.414 1.00 94.69 79 GLN A O 1
ATOM 642 N N . PHE A 1 80 ? -4.619 -12.324 0.390 1.00 96.19 80 PHE A N 1
ATOM 643 C CA . PHE A 1 80 ? -5.783 -12.003 -0.422 1.00 96.19 80 PHE A CA 1
ATOM 644 C C . PHE A 1 80 ? -5.462 -12.107 -1.917 1.00 96.19 80 PHE A C 1
ATOM 646 O O . PHE A 1 80 ? -6.146 -12.823 -2.646 1.00 96.19 80 PHE A O 1
ATOM 653 N N . LEU A 1 81 ? -4.383 -11.462 -2.368 1.00 96.12 81 LEU A N 1
ATOM 654 C CA . LEU A 1 81 ? -3.970 -11.511 -3.772 1.00 96.12 81 LEU A CA 1
ATOM 655 C C . LEU A 1 81 ? -3.480 -12.902 -4.188 1.00 96.12 81 LEU A C 1
ATOM 657 O O . LEU A 1 81 ? -3.852 -13.381 -5.260 1.00 96.12 81 LEU A O 1
ATOM 661 N N . ALA A 1 82 ? -2.719 -13.577 -3.324 1.00 94.50 82 ALA A N 1
ATOM 662 C CA . ALA A 1 82 ? -2.232 -14.935 -3.553 1.00 94.50 82 ALA A CA 1
ATOM 663 C C . ALA A 1 82 ? -3.341 -16.002 -3.520 1.00 94.50 82 ALA A C 1
ATOM 665 O O . ALA A 1 82 ? -3.094 -17.128 -3.940 1.00 94.50 82 ALA A O 1
ATOM 666 N N . ARG A 1 83 ? -4.541 -15.666 -3.022 1.00 93.19 83 ARG A N 1
ATOM 667 C CA . ARG A 1 83 ? -5.641 -16.607 -2.749 1.00 93.19 83 ARG A CA 1
ATOM 668 C C . ARG A 1 83 ? -5.230 -17.760 -1.825 1.00 93.19 83 ARG A C 1
ATOM 670 O O . ARG A 1 83 ? -5.712 -18.879 -1.958 1.00 93.19 83 ARG A O 1
ATOM 677 N N . VAL A 1 84 ? -4.364 -17.476 -0.852 1.00 91.31 84 VAL A N 1
ATOM 678 C CA . VAL A 1 84 ? -3.911 -18.451 0.155 1.00 91.31 84 VAL A CA 1
ATOM 679 C C . VAL A 1 84 ? -4.383 -18.059 1.549 1.00 91.31 84 VAL A C 1
ATOM 681 O O . VAL A 1 84 ? -4.660 -16.894 1.833 1.00 91.31 84 VAL A O 1
ATOM 684 N N . LYS A 1 85 ? -4.451 -19.040 2.453 1.00 89.06 85 LYS A N 1
ATOM 685 C CA . LYS A 1 85 ? -4.851 -18.824 3.844 1.00 89.06 85 LYS A CA 1
ATOM 686 C C . LYS A 1 85 ? -3.784 -19.346 4.792 1.00 89.06 85 LYS A C 1
ATOM 688 O O . LYS A 1 85 ? -3.584 -20.549 4.915 1.00 89.06 85 LYS A O 1
ATOM 693 N N . TRP A 1 86 ? -3.160 -18.435 5.526 1.00 86.88 86 TRP A N 1
ATOM 694 C CA . TRP A 1 86 ? -2.242 -18.759 6.610 1.00 86.88 86 TRP A CA 1
ATOM 695 C C . TRP A 1 86 ? -2.923 -18.545 7.967 1.00 86.88 86 TRP A C 1
ATOM 697 O O . TRP A 1 86 ? -3.655 -17.570 8.200 1.00 86.88 86 TRP A O 1
ATOM 707 N N . THR A 1 87 ? -2.707 -19.479 8.891 1.00 80.44 87 THR A N 1
ATOM 708 C CA . THR A 1 87 ? -3.096 -19.327 10.301 1.00 80.44 87 THR A CA 1
ATOM 709 C C . THR A 1 87 ? -2.261 -18.227 10.961 1.00 80.44 87 THR A C 1
ATOM 711 O O . THR A 1 87 ? -1.156 -17.952 10.498 1.00 80.44 87 THR A O 1
ATOM 714 N N . LYS A 1 88 ? -2.770 -17.598 12.032 1.00 74.94 88 LYS A N 1
ATOM 715 C CA . LYS A 1 88 ? -2.061 -16.528 12.769 1.00 74.94 88 LYS A CA 1
ATOM 716 C C . LYS A 1 88 ? -1.613 -15.364 11.867 1.00 74.94 88 LYS A C 1
ATOM 718 O O . LYS A 1 88 ? -0.434 -15.025 11.778 1.00 74.94 88 LYS A O 1
ATOM 723 N N . SER A 1 89 ? -2.567 -14.809 11.122 1.00 79.12 89 SER A N 1
ATOM 724 C CA . SER A 1 89 ? -2.360 -13.605 10.318 1.00 79.12 89 SER A CA 1
ATOM 725 C C . SER A 1 89 ? -3.179 -12.484 10.914 1.00 79.12 89 SER A C 1
ATOM 727 O O . SER A 1 89 ? -4.394 -12.637 11.026 1.00 79.12 89 SER A O 1
ATOM 729 N N . ASP A 1 90 ? -2.511 -11.378 11.199 1.00 89.44 90 ASP A N 1
ATOM 730 C CA . ASP A 1 90 ? -3.132 -10.144 11.661 1.00 89.44 90 ASP A CA 1
ATOM 731 C C . ASP A 1 90 ? -3.622 -9.328 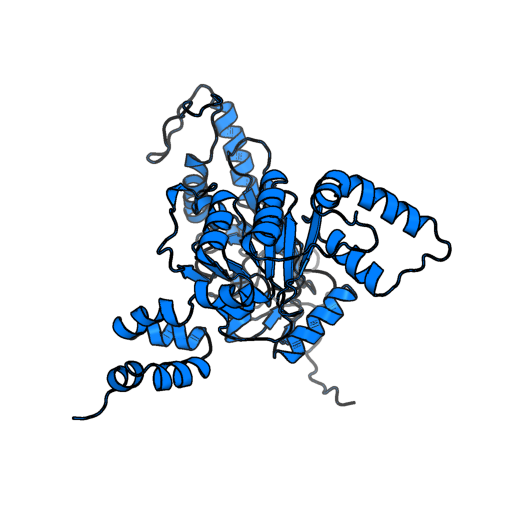10.450 1.00 89.44 90 ASP A C 1
ATOM 733 O O . ASP A 1 90 ? -3.279 -9.639 9.298 1.00 89.44 90 ASP A O 1
ATOM 737 N N . LEU A 1 91 ? -4.462 -8.324 10.710 1.00 95.19 91 LEU A N 1
ATOM 738 C CA . LEU A 1 91 ? -4.904 -7.330 9.731 1.00 95.19 91 LEU A CA 1
ATOM 739 C C . LEU A 1 91 ? -4.242 -5.982 10.037 1.00 95.19 91 LEU A C 1
ATOM 741 O O . LEU A 1 91 ? -4.578 -5.350 11.037 1.00 95.19 91 LEU A O 1
ATOM 745 N N . ASP A 1 92 ? -3.346 -5.539 9.159 1.00 95.38 92 ASP A N 1
ATOM 746 C CA . ASP A 1 92 ? -2.580 -4.303 9.337 1.00 95.38 92 ASP A CA 1
ATOM 747 C C . ASP A 1 92 ? -3.261 -3.151 8.592 1.00 95.38 92 ASP A C 1
ATOM 749 O O . ASP A 1 92 ? -3.259 -3.118 7.358 1.00 95.38 92 ASP A O 1
ATOM 753 N N . VAL A 1 93 ? -3.851 -2.213 9.333 1.00 98.12 93 VAL A N 1
ATOM 754 C CA . VAL A 1 93 ? -4.600 -1.066 8.799 1.00 98.12 93 VAL A CA 1
ATOM 755 C C . VAL A 1 93 ? -3.767 0.196 8.975 1.00 98.12 93 VAL A C 1
ATOM 757 O O . VAL A 1 93 ? -3.532 0.640 10.095 1.00 98.12 93 VAL A O 1
ATOM 760 N N . TYR A 1 94 ? -3.331 0.790 7.872 1.00 97.31 94 TYR A N 1
ATOM 761 C CA . TYR A 1 94 ? -2.530 2.008 7.867 1.00 97.31 94 TYR A CA 1
ATOM 762 C C . TYR A 1 94 ? -3.428 3.236 7.719 1.00 97.31 94 TYR A C 1
ATOM 764 O O . TYR A 1 94 ? -4.250 3.310 6.807 1.00 97.31 94 TYR A O 1
ATOM 772 N N . ILE A 1 95 ? -3.245 4.198 8.620 1.00 96.38 95 ILE A N 1
ATOM 773 C CA . ILE A 1 95 ? -4.068 5.401 8.790 1.00 96.38 95 ILE A CA 1
ATOM 774 C C . ILE A 1 95 ? -3.133 6.599 8.952 1.00 96.38 95 ILE A C 1
ATOM 776 O O . ILE A 1 95 ? -2.066 6.455 9.532 1.00 96.38 95 ILE A O 1
ATOM 780 N N . THR A 1 96 ? -3.506 7.791 8.489 1.00 93.00 96 THR A N 1
ATOM 781 C CA . THR A 1 96 ? -2.634 8.981 8.596 1.00 93.00 96 THR A CA 1
ATOM 782 C C . THR A 1 96 ? -3.054 9.975 9.675 1.00 93.00 96 THR A C 1
ATOM 784 O O . THR A 1 96 ? -2.203 10.661 10.236 1.00 93.00 96 THR A O 1
ATOM 787 N N . LYS A 1 97 ? -4.351 10.086 9.976 1.00 93.94 97 LYS A N 1
ATOM 788 C CA . LYS A 1 97 ? -4.864 11.117 10.888 1.00 93.94 97 LYS A CA 1
ATOM 789 C C . LYS A 1 97 ? -5.297 10.543 12.231 1.00 93.94 97 LYS A C 1
ATOM 791 O O . LYS A 1 97 ? -5.894 9.470 12.285 1.00 93.94 97 LYS A O 1
ATOM 796 N N . ASP A 1 98 ? -5.097 11.319 13.292 1.00 93.88 98 ASP A N 1
ATOM 797 C CA . ASP A 1 98 ? -5.522 10.955 14.649 1.00 93.88 98 ASP A CA 1
ATOM 798 C C . ASP A 1 98 ? -7.051 10.815 14.750 1.00 93.88 98 ASP A C 1
ATOM 800 O O . ASP A 1 98 ? -7.538 9.861 15.347 1.00 93.88 98 ASP A O 1
ATOM 804 N N . GLU A 1 99 ? -7.815 11.709 14.110 1.00 95.69 99 GLU A N 1
ATOM 805 C CA . GLU A 1 99 ? -9.287 11.629 14.054 1.00 95.69 99 GLU A CA 1
ATOM 806 C C . GLU A 1 99 ? -9.769 10.323 13.404 1.00 95.69 99 GLU A C 1
ATOM 808 O O . GLU A 1 99 ? -10.656 9.649 13.926 1.00 95.69 99 GLU A O 1
ATOM 813 N N . SER A 1 100 ? -9.114 9.918 12.311 1.00 96.56 100 SER A N 1
ATOM 814 C CA . SER A 1 100 ? -9.373 8.656 11.624 1.00 96.56 100 SER A CA 1
ATOM 815 C C . SER A 1 100 ? -9.029 7.462 12.508 1.00 96.56 100 SER A C 1
ATOM 817 O O . SER A 1 100 ? -9.799 6.512 12.602 1.00 96.56 100 SER A O 1
ATOM 819 N N . LEU A 1 101 ? -7.885 7.509 13.191 1.00 96.81 101 LEU A N 1
ATOM 820 C CA . LEU A 1 101 ? -7.453 6.449 14.095 1.00 96.81 101 LEU A CA 1
ATOM 821 C C . LEU A 1 101 ? -8.453 6.247 15.242 1.00 96.81 101 LEU A C 1
ATOM 823 O O . LEU A 1 101 ? -8.792 5.110 15.565 1.00 96.81 101 LEU A O 1
ATOM 827 N N . VAL A 1 102 ? -8.965 7.341 15.811 1.00 97.69 102 VAL A N 1
ATOM 828 C CA . VAL A 1 102 ? -10.023 7.313 16.830 1.00 97.69 102 VAL A CA 1
ATOM 829 C C . VAL A 1 102 ? -11.321 6.731 16.265 1.00 97.69 102 VAL A C 1
ATOM 831 O O . VAL A 1 102 ? -11.951 5.915 16.935 1.00 97.69 102 VAL A O 1
ATOM 834 N N . ALA A 1 103 ? -11.712 7.090 15.038 1.00 98.06 103 ALA A N 1
ATOM 835 C CA . ALA A 1 103 ? -12.902 6.536 14.389 1.00 98.06 103 ALA A CA 1
ATOM 836 C C . ALA A 1 103 ? -12.806 5.010 14.207 1.00 98.06 103 ALA A C 1
ATOM 838 O O . ALA A 1 103 ? -13.733 4.289 14.575 1.00 98.06 103 ALA A O 1
ATOM 839 N N . PHE A 1 104 ? -11.659 4.505 13.737 1.00 98.44 104 PHE A N 1
ATOM 840 C CA . PHE A 1 104 ? -11.398 3.064 13.644 1.00 98.44 104 PHE A CA 1
ATOM 841 C C . PHE A 1 104 ? -11.383 2.380 15.010 1.00 98.44 104 PHE A C 1
ATOM 843 O O . PHE A 1 104 ? -12.032 1.350 15.172 1.00 98.44 104 PHE A O 1
ATOM 850 N N . ALA A 1 105 ? -10.680 2.942 15.996 1.00 98.19 105 ALA A N 1
ATOM 851 C CA . ALA A 1 105 ? -10.630 2.379 17.343 1.00 98.19 105 ALA A CA 1
ATOM 852 C C . ALA A 1 105 ? -12.036 2.254 17.951 1.00 98.19 105 ALA A C 1
ATOM 854 O O . ALA A 1 105 ? -12.390 1.195 18.466 1.00 98.19 105 ALA A O 1
ATOM 855 N N . ASN A 1 106 ? -12.854 3.304 17.818 1.00 98.12 106 ASN A N 1
ATOM 856 C CA . ASN A 1 106 ? -14.248 3.288 18.244 1.00 98.12 106 ASN A CA 1
ATOM 857 C C . ASN A 1 106 ? -15.040 2.206 17.513 1.00 98.12 106 ASN A C 1
ATOM 859 O O . ASN A 1 106 ? -15.580 1.339 18.185 1.00 98.12 106 ASN A O 1
ATOM 863 N N . HIS A 1 107 ? -15.048 2.190 16.173 1.00 98.25 107 HIS A N 1
ATOM 864 C CA . HIS A 1 107 ? -15.783 1.183 15.390 1.00 98.25 107 HIS A CA 1
ATOM 865 C C . HIS A 1 107 ? -15.422 -0.245 15.812 1.00 98.25 107 HIS A C 1
ATOM 867 O O . HIS A 1 107 ? -16.301 -1.069 16.070 1.00 98.25 107 HIS A O 1
ATOM 873 N N . LEU A 1 108 ? -14.126 -0.536 15.958 1.00 98.19 108 LEU A N 1
ATOM 874 C CA . LEU A 1 108 ? -13.667 -1.852 16.393 1.00 98.19 108 LEU A CA 1
ATOM 875 C C . LEU A 1 108 ? -14.192 -2.211 17.789 1.00 98.19 108 LEU A C 1
ATOM 877 O O . LEU A 1 108 ? -14.645 -3.334 18.006 1.00 98.19 108 LEU A O 1
ATOM 881 N N . MET A 1 109 ? -14.152 -1.275 18.735 1.00 97.44 109 MET A N 1
ATOM 882 C CA . MET A 1 109 ? -14.573 -1.528 20.112 1.00 97.44 109 MET A CA 1
ATOM 883 C C . MET A 1 109 ? -16.095 -1.606 20.268 1.00 97.44 109 MET A C 1
ATOM 885 O O . MET A 1 109 ? -16.600 -2.498 20.948 1.00 97.44 109 MET A O 1
ATOM 889 N N . THR A 1 110 ? -16.836 -0.689 19.647 1.00 97.12 110 THR A N 1
ATOM 890 C CA . THR A 1 110 ? -18.279 -0.533 19.864 1.00 97.12 110 THR A CA 1
ATOM 891 C C . THR A 1 110 ? -19.124 -1.389 18.934 1.00 97.12 110 THR A C 1
ATOM 893 O O . THR A 1 110 ? -20.165 -1.883 19.357 1.00 97.12 110 THR A O 1
ATOM 896 N N . ASN A 1 111 ? -18.698 -1.574 17.682 1.00 97.00 111 ASN A N 1
ATOM 897 C CA . ASN A 1 111 ? -19.488 -2.262 16.658 1.00 97.00 111 ASN A CA 1
ATOM 898 C C . ASN A 1 111 ? -18.994 -3.691 16.417 1.00 97.00 111 ASN A C 1
ATOM 900 O O . ASN A 1 111 ? -19.808 -4.590 16.229 1.00 97.00 111 ASN A O 1
ATOM 904 N N . GLU A 1 112 ? -17.678 -3.909 16.462 1.00 96.94 112 GLU A N 1
ATOM 905 C CA . GLU A 1 112 ? -17.066 -5.215 16.174 1.00 96.94 112 GLU A CA 1
ATOM 906 C C . GLU A 1 112 ? -16.705 -6.011 17.444 1.00 96.94 112 GLU A C 1
ATOM 908 O O . GLU A 1 112 ? -16.301 -7.168 17.352 1.00 96.94 112 GLU A O 1
ATOM 913 N N . GLY A 1 113 ? -16.836 -5.416 18.637 1.00 96.31 113 GLY A N 1
ATOM 914 C CA . GLY A 1 113 ? -16.617 -6.090 19.924 1.00 96.31 113 GLY A CA 1
ATOM 915 C C . GLY A 1 113 ? -15.152 -6.395 20.262 1.00 96.31 113 GLY A C 1
ATOM 916 O O . GLY A 1 113 ? -14.871 -7.313 21.038 1.00 96.31 113 GLY A O 1
ATOM 917 N N . TYR A 1 114 ? -14.209 -5.659 19.677 1.00 97.44 114 TYR A N 1
ATOM 918 C CA . TYR A 1 114 ? -12.788 -5.758 20.002 1.00 97.44 114 TYR A CA 1
ATOM 919 C C . TYR A 1 114 ? -12.453 -5.061 21.325 1.00 97.44 114 TYR A C 1
ATOM 921 O O . TYR A 1 114 ? -13.100 -4.097 21.725 1.00 97.44 114 TYR A O 1
ATOM 929 N N . TYR A 1 115 ? -11.371 -5.491 21.973 1.00 96.62 115 TYR A N 1
ATOM 930 C CA . TYR A 1 115 ? -10.742 -4.730 23.050 1.00 96.62 115 TYR A CA 1
ATOM 931 C C . TYR A 1 115 ? -9.321 -4.326 22.660 1.00 96.62 115 TYR A C 1
ATOM 933 O O . TYR A 1 115 ? -8.624 -5.027 21.919 1.00 96.62 115 TYR A O 1
ATOM 941 N N . PHE A 1 116 ? -8.895 -3.174 23.164 1.00 97.12 116 PHE A N 1
ATOM 942 C CA . PHE A 1 116 ? -7.534 -2.693 22.992 1.00 97.12 116 PHE A CA 1
ATOM 943 C C . PHE A 1 116 ? -6.578 -3.484 23.890 1.00 97.12 116 PHE A C 1
ATOM 945 O O . PHE A 1 116 ? -6.816 -3.631 25.090 1.00 97.12 116 PHE A O 1
ATOM 952 N N . LYS A 1 117 ? -5.497 -4.003 23.302 1.00 94.75 117 LYS A N 1
ATOM 953 C CA . LYS A 1 117 ? -4.391 -4.637 24.020 1.00 94.75 117 LYS A CA 1
ATOM 954 C C . LYS A 1 117 ? -3.177 -3.698 23.966 1.00 94.75 117 LYS A C 1
ATOM 956 O O . LYS A 1 117 ? -2.497 -3.679 22.936 1.00 94.75 117 LYS A O 1
ATOM 961 N N . PRO A 1 118 ? -2.907 -2.925 25.030 1.00 92.75 118 PRO A N 1
ATOM 962 C CA . PRO A 1 118 ? -1.765 -2.018 25.061 1.00 92.75 118 PRO A CA 1
ATOM 963 C C . PRO A 1 118 ? -0.447 -2.798 25.027 1.00 92.75 118 PRO A C 1
ATOM 965 O O . PRO A 1 118 ? -0.368 -3.928 25.520 1.00 92.75 118 PRO A O 1
ATOM 968 N N . TYR A 1 119 ? 0.591 -2.175 24.476 1.00 87.31 119 TYR A N 1
ATOM 969 C CA . TYR A 1 119 ? 1.970 -2.539 24.809 1.00 87.31 119 TYR A CA 1
ATOM 970 C C . TYR A 1 119 ? 2.282 -2.189 26.270 1.00 87.31 119 TYR A C 1
ATOM 972 O O . TYR A 1 119 ? 1.581 -1.373 26.868 1.00 87.31 119 TYR A O 1
ATOM 980 N N . GLU A 1 120 ? 3.346 -2.757 26.847 1.00 85.25 120 GLU A N 1
ATOM 981 C CA . GLU A 1 120 ? 3.683 -2.548 28.270 1.00 85.25 120 GLU A CA 1
ATOM 982 C C . GLU A 1 120 ? 3.855 -1.068 28.650 1.00 85.25 120 GLU A C 1
ATOM 984 O O . GLU A 1 120 ? 3.629 -0.674 29.794 1.00 85.25 120 GLU A O 1
ATOM 989 N N . TRP A 1 121 ? 4.257 -0.242 27.686 1.00 83.50 121 TRP A N 1
ATOM 990 C CA . TRP A 1 121 ? 4.504 1.186 27.858 1.00 83.50 121 TRP A CA 1
ATOM 991 C C . TRP A 1 121 ? 3.322 2.083 27.477 1.00 83.50 121 TRP A C 1
ATOM 993 O O . TRP A 1 121 ? 3.362 3.280 27.760 1.00 83.50 121 TRP A O 1
ATOM 1003 N N . GLN A 1 122 ? 2.289 1.531 26.838 1.00 92.00 122 GLN A N 1
ATOM 1004 C CA . GLN A 1 122 ? 1.102 2.286 26.448 1.00 92.00 122 GLN A CA 1
ATOM 1005 C C . GLN A 1 122 ? 0.117 2.388 27.609 1.00 92.00 122 GLN A C 1
ATOM 1007 O O . GLN A 1 122 ? -0.048 1.456 28.401 1.00 92.00 122 GLN A O 1
ATOM 1012 N N . SER A 1 123 ? -0.609 3.504 27.677 1.00 94.12 123 SER A N 1
ATOM 1013 C CA . SER A 1 123 ? -1.766 3.606 28.567 1.00 94.12 123 SER A CA 1
ATOM 1014 C C . SER A 1 123 ? -2.762 2.454 28.330 1.00 94.12 123 SER A C 1
ATOM 1016 O O . SER A 1 123 ? -3.024 2.109 27.180 1.00 94.12 123 SER A O 1
ATOM 1018 N N . PRO A 1 124 ? -3.398 1.895 29.381 1.00 94.94 124 PRO A N 1
ATOM 1019 C CA . PRO A 1 124 ? -4.396 0.831 29.219 1.00 94.94 124 PRO A CA 1
ATOM 1020 C C . PRO A 1 124 ? -5.658 1.246 28.454 1.00 94.94 124 PRO A C 1
ATOM 1022 O O . PRO A 1 124 ? -6.335 0.402 27.873 1.00 94.94 124 PRO A O 1
ATOM 1025 N N . ASP A 1 125 ? -5.987 2.538 28.472 1.00 96.44 125 ASP A N 1
ATOM 1026 C CA . ASP A 1 125 ? -7.089 3.103 27.698 1.00 96.44 125 ASP A CA 1
ATOM 1027 C C . ASP A 1 125 ? -6.632 3.452 26.276 1.00 96.44 125 ASP A C 1
ATOM 1029 O O . ASP A 1 125 ? -5.637 4.157 26.095 1.00 96.44 125 ASP A O 1
ATOM 1033 N N . ALA A 1 126 ? -7.393 3.006 25.272 1.00 95.25 126 ALA A N 1
ATOM 1034 C CA . ALA A 1 126 ? -7.057 3.197 23.862 1.00 95.25 126 ALA A CA 1
ATOM 1035 C C . ALA A 1 126 ? -6.955 4.679 23.478 1.00 95.25 126 ALA A C 1
ATOM 1037 O O . ALA A 1 126 ? -6.021 5.084 22.788 1.00 95.25 126 ALA A O 1
ATOM 1038 N 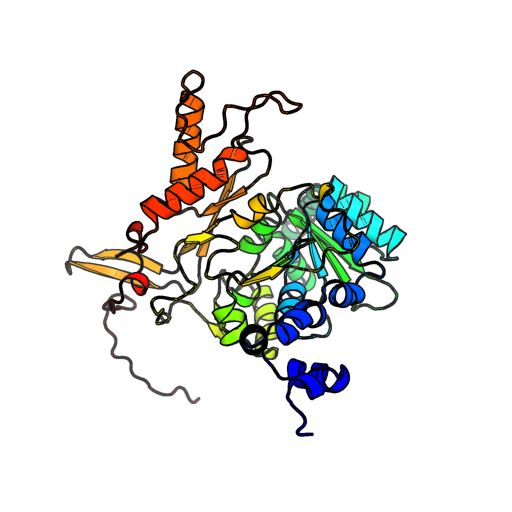N . MET A 1 127 ? -7.895 5.510 23.936 1.00 96.31 127 MET A N 1
ATOM 1039 C CA . MET A 1 127 ? -7.954 6.922 23.549 1.00 96.31 127 MET A CA 1
ATOM 1040 C C . MET A 1 127 ? -6.828 7.725 24.184 1.00 96.31 127 MET A C 1
ATOM 1042 O O . MET A 1 127 ? -6.261 8.621 23.552 1.00 96.31 127 MET A O 1
ATOM 1046 N N . LYS A 1 128 ? -6.475 7.386 25.423 1.00 95.88 128 LYS A N 1
ATOM 1047 C CA . LYS A 1 128 ? -5.316 7.937 26.108 1.00 95.88 128 LYS A CA 1
ATOM 1048 C C . LYS A 1 128 ? -4.016 7.494 25.441 1.00 95.88 128 LYS A C 1
ATOM 1050 O O . LYS A 1 128 ? -3.202 8.355 25.132 1.00 95.88 128 LYS A O 1
ATOM 1055 N N . ALA A 1 129 ? -3.867 6.206 25.122 1.00 94.44 129 ALA A N 1
ATOM 1056 C CA . ALA A 1 129 ? -2.697 5.696 24.408 1.00 94.44 129 ALA A CA 1
ATOM 1057 C C . ALA A 1 129 ? -2.514 6.389 23.050 1.00 94.44 129 ALA A C 1
ATOM 1059 O O . ALA A 1 129 ? -1.404 6.773 22.698 1.00 94.44 129 ALA A O 1
ATOM 1060 N N . ILE A 1 130 ? -3.597 6.613 22.295 1.00 94.31 130 ILE A N 1
ATOM 1061 C CA . ILE A 1 130 ? -3.554 7.342 21.017 1.00 94.31 130 ILE A CA 1
ATOM 1062 C C . ILE A 1 130 ? -3.096 8.790 21.222 1.00 94.31 130 ILE A C 1
ATOM 1064 O O . ILE A 1 130 ? -2.209 9.266 20.507 1.00 94.31 130 ILE A O 1
ATOM 1068 N N . ARG A 1 131 ? -3.690 9.496 22.188 1.00 94.81 131 ARG A N 1
ATOM 1069 C CA . ARG A 1 131 ? -3.417 10.914 22.461 1.00 94.81 131 ARG A CA 1
ATOM 1070 C C . ARG A 1 131 ? -1.996 11.142 22.971 1.00 94.81 131 ARG A C 1
ATOM 1072 O O . ARG A 1 131 ? -1.293 12.009 22.456 1.00 94.81 131 ARG A O 1
ATOM 1079 N N . ASP A 1 132 ? -1.574 10.341 23.941 1.00 93.94 132 ASP A N 1
ATOM 1080 C CA . ASP A 1 132 ? -0.347 10.562 24.704 1.00 93.94 132 ASP A CA 1
ATOM 1081 C C . ASP A 1 132 ? 0.861 9.819 24.102 1.00 93.94 132 ASP A C 1
ATOM 1083 O O . ASP A 1 132 ? 1.982 9.992 24.589 1.00 93.94 132 ASP A O 1
ATOM 1087 N N . ARG A 1 133 ? 0.661 9.070 22.999 1.00 91.12 133 ARG A N 1
ATOM 1088 C CA . ARG A 1 133 ? 1.640 8.173 22.346 1.00 91.12 133 ARG A CA 1
ATOM 1089 C C . ARG A 1 133 ? 3.064 8.712 22.271 1.00 91.12 133 ARG A C 1
ATOM 1091 O O . ARG A 1 133 ? 3.996 7.986 22.590 1.00 91.12 133 ARG A O 1
ATOM 1098 N N . LYS A 1 134 ? 3.240 9.976 21.862 1.00 87.56 134 LYS A N 1
ATOM 1099 C CA . LYS A 1 134 ? 4.566 10.595 21.695 1.00 87.56 134 LYS A CA 1
ATOM 1100 C C . LYS A 1 134 ? 5.279 10.699 23.040 1.00 87.56 134 LYS A C 1
ATOM 1102 O O . LYS A 1 134 ? 6.411 10.259 23.176 1.00 87.56 134 LYS A O 1
ATOM 1107 N N . SER A 1 135 ? 4.572 11.214 24.043 1.00 91.12 135 SER A N 1
ATOM 1108 C CA . SER A 1 135 ? 5.113 11.386 25.391 1.00 91.12 135 SER A CA 1
ATOM 1109 C C . SER A 1 135 ? 5.323 10.054 26.121 1.00 91.12 135 SER A C 1
ATOM 1111 O O . SER A 1 135 ? 6.283 9.917 26.875 1.00 91.12 135 SER A O 1
ATOM 1113 N N . GLU A 1 136 ? 4.447 9.065 25.910 1.00 89.56 136 GLU A N 1
ATOM 1114 C CA . GLU A 1 136 ? 4.588 7.722 26.492 1.00 89.56 136 GLU A CA 1
ATOM 1115 C C . GLU A 1 136 ? 5.795 6.995 25.898 1.00 89.56 136 GLU A C 1
ATOM 1117 O O . GLU A 1 136 ? 6.594 6.412 26.632 1.00 89.56 136 GLU A O 1
ATOM 1122 N N . GLN A 1 137 ? 5.977 7.118 24.582 1.00 82.62 137 GLN A N 1
ATOM 1123 C CA . GLN A 1 137 ? 7.130 6.583 23.874 1.00 82.62 137 GLN A CA 1
ATOM 1124 C C . GLN A 1 137 ? 8.438 7.226 24.350 1.00 82.62 137 GLN A C 1
ATOM 1126 O O . GLN A 1 137 ? 9.381 6.506 24.666 1.00 82.62 137 GLN A O 1
ATOM 1131 N N . GLU A 1 138 ? 8.510 8.559 24.427 1.00 84.50 138 GLU A N 1
ATOM 1132 C CA . GLU A 1 138 ? 9.707 9.280 24.892 1.00 84.50 138 GLU A CA 1
ATOM 1133 C C . GLU A 1 138 ? 10.130 8.826 26.296 1.00 84.50 138 GLU A C 1
ATOM 1135 O O . GLU A 1 138 ? 11.290 8.468 26.505 1.00 84.50 138 GLU A O 1
ATOM 1140 N N . LYS A 1 139 ? 9.177 8.739 27.234 1.00 87.06 139 LYS A N 1
ATOM 1141 C CA . LYS A 1 139 ? 9.430 8.257 28.603 1.00 87.06 139 LYS A CA 1
ATOM 1142 C C . LYS A 1 139 ? 9.923 6.814 28.635 1.00 87.06 139 LYS A C 1
ATOM 1144 O O . LYS A 1 139 ? 10.772 6.465 29.454 1.00 87.06 139 LYS A O 1
ATOM 1149 N N . TRP A 1 140 ? 9.378 5.955 27.778 1.00 83.31 140 TRP A N 1
ATOM 1150 C CA . TRP A 1 140 ? 9.802 4.561 27.697 1.00 83.31 140 TRP A CA 1
ATOM 1151 C C . TRP A 1 140 ? 11.213 4.419 27.117 1.00 83.31 140 TRP A C 1
ATOM 1153 O O . TRP A 1 140 ? 12.025 3.691 27.689 1.00 83.31 140 TRP A O 1
ATOM 1163 N N . VAL A 1 141 ? 11.537 5.161 26.050 1.00 78.88 141 VAL A N 1
ATOM 1164 C CA . VAL A 1 141 ? 12.892 5.198 25.473 1.00 78.88 141 VAL A CA 1
ATOM 1165 C C . VAL A 1 141 ? 13.903 5.704 26.503 1.00 78.88 141 VAL A C 1
ATOM 1167 O O . VAL A 1 141 ? 14.949 5.085 26.681 1.00 78.88 141 VAL A O 1
ATOM 1170 N N . GLU A 1 142 ? 13.580 6.775 27.232 1.00 82.44 142 GLU A N 1
ATOM 1171 C CA . GLU A 1 142 ? 14.425 7.297 28.310 1.00 82.44 142 GLU A CA 1
ATOM 1172 C C . GLU A 1 142 ? 14.646 6.248 29.414 1.00 82.44 142 GLU A C 1
ATOM 1174 O O . GLU A 1 142 ? 15.779 6.003 29.830 1.00 82.44 142 GLU A O 1
ATOM 1179 N N . LYS A 1 143 ? 13.583 5.559 29.849 1.00 81.75 143 LYS A N 1
ATOM 1180 C CA . LYS A 1 143 ? 13.674 4.488 30.853 1.00 81.75 143 LYS A CA 1
ATOM 1181 C C . LYS A 1 143 ? 14.558 3.327 30.390 1.00 81.75 143 LYS A C 1
ATOM 1183 O O . LYS A 1 143 ? 15.284 2.776 31.212 1.00 81.75 143 LYS A O 1
ATOM 1188 N N . LEU A 1 144 ? 14.490 2.945 29.114 1.00 75.62 144 LEU A N 1
ATOM 1189 C CA . LEU A 1 144 ? 15.346 1.906 28.534 1.00 75.62 144 LEU A CA 1
ATOM 1190 C C . LEU A 1 144 ? 16.814 2.338 28.480 1.00 75.62 144 LEU A C 1
ATOM 1192 O O . LEU A 1 144 ? 17.687 1.549 28.827 1.00 75.62 144 LEU A O 1
ATOM 1196 N N . MET A 1 145 ? 17.084 3.580 28.070 1.00 74.88 145 MET A N 1
ATOM 1197 C CA . MET A 1 145 ? 18.447 4.116 27.970 1.00 74.88 145 MET A CA 1
ATOM 1198 C C . MET A 1 145 ? 19.117 4.322 29.334 1.00 74.88 145 MET A C 1
ATOM 1200 O O . MET A 1 145 ? 20.340 4.268 29.420 1.00 74.88 145 MET A O 1
ATOM 1204 N N . ASN A 1 146 ? 18.329 4.528 30.391 1.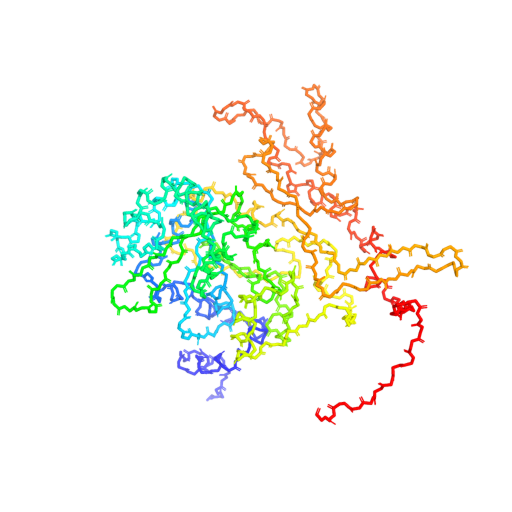00 77.88 146 ASN A N 1
ATOM 1205 C CA . ASN A 1 146 ? 18.824 4.745 31.752 1.00 77.88 146 ASN A CA 1
ATOM 1206 C C . ASN A 1 146 ? 19.029 3.448 32.566 1.00 77.88 146 ASN A C 1
ATOM 1208 O O . ASN A 1 146 ? 19.451 3.523 33.720 1.00 77.88 146 ASN A O 1
ATOM 1212 N N . GLN A 1 147 ? 18.721 2.267 32.016 1.00 68.44 147 GLN A N 1
ATOM 1213 C CA . GLN A 1 147 ? 19.037 0.980 32.650 1.00 68.44 147 GLN A CA 1
ATOM 1214 C C . GLN A 1 147 ? 20.456 0.539 32.273 1.00 68.44 147 GLN A C 1
ATOM 1216 O O . GLN A 1 147 ? 20.792 0.515 31.091 1.00 68.44 147 GLN A O 1
ATOM 1221 N N . ASP A 1 148 ? 21.270 0.160 33.264 1.00 57.50 148 ASP A N 1
ATOM 1222 C CA . ASP A 1 148 ? 22.620 -0.377 33.057 1.00 57.50 148 ASP A CA 1
ATOM 1223 C C . ASP A 1 148 ? 22.746 -1.804 33.637 1.00 57.50 148 ASP A C 1
ATOM 1225 O O . ASP A 1 148 ? 22.632 -1.976 34.856 1.00 57.50 148 ASP A O 1
ATOM 1229 N N . PRO A 1 149 ? 22.957 -2.840 32.803 1.00 58.03 149 PRO A N 1
ATOM 1230 C CA . PRO A 1 149 ? 22.865 -2.801 31.345 1.00 58.03 149 PRO A CA 1
ATOM 1231 C C . PRO A 1 149 ? 21.399 -2.636 30.894 1.00 58.03 149 PRO A C 1
ATOM 1233 O O . PRO A 1 149 ? 20.484 -3.021 31.630 1.00 58.03 149 PRO A O 1
ATOM 1236 N N . PRO A 1 150 ? 21.140 -2.115 29.682 1.00 58.25 150 PRO A N 1
ATOM 1237 C CA . PRO A 1 150 ? 19.784 -2.035 29.157 1.00 58.25 150 PRO A CA 1
ATOM 1238 C C . PRO A 1 150 ? 19.207 -3.449 29.037 1.00 58.25 150 PRO A C 1
ATOM 1240 O O . PRO A 1 150 ? 19.686 -4.265 28.245 1.00 58.25 150 PRO A O 1
ATOM 1243 N N . VAL A 1 151 ? 18.182 -3.763 29.836 1.00 55.22 151 VAL A N 1
ATOM 1244 C CA . VAL A 1 151 ? 17.495 -5.057 29.775 1.00 55.22 151 VAL A CA 1
ATOM 1245 C C . VAL A 1 151 ? 16.529 -5.013 28.599 1.00 55.22 151 VAL A C 1
ATOM 1247 O O . VAL A 1 151 ? 15.370 -4.615 28.727 1.00 55.22 151 VAL A O 1
ATOM 1250 N N . ILE A 1 152 ? 17.017 -5.404 27.425 1.00 54.38 152 ILE A N 1
ATOM 1251 C CA . ILE A 1 152 ? 16.171 -5.539 26.244 1.00 54.38 152 ILE A CA 1
ATOM 1252 C C . ILE A 1 152 ? 15.700 -6.988 26.135 1.00 54.38 152 ILE A C 1
ATOM 1254 O O . ILE A 1 152 ? 16.472 -7.882 25.794 1.00 54.38 152 ILE A O 1
ATOM 1258 N N . THR A 1 153 ? 14.430 -7.226 26.457 1.00 54.69 153 THR A N 1
ATOM 1259 C CA . THR A 1 153 ? 13.766 -8.508 26.191 1.00 54.69 153 THR A CA 1
ATOM 1260 C C . THR A 1 153 ? 13.466 -8.644 24.695 1.00 54.69 153 THR A C 1
ATOM 1262 O O . THR A 1 153 ? 13.428 -7.649 23.963 1.00 54.69 153 THR A O 1
ATOM 1265 N N . ASP A 1 154 ? 13.237 -9.871 24.222 1.00 47.72 154 ASP A N 1
ATOM 1266 C CA . ASP A 1 154 ? 12.846 -10.117 22.826 1.00 47.72 154 ASP A CA 1
ATOM 1267 C C . ASP A 1 154 ? 11.536 -9.396 22.461 1.00 47.72 154 ASP A C 1
ATOM 1269 O O . ASP A 1 154 ? 11.429 -8.856 21.358 1.00 47.72 154 ASP A O 1
ATOM 1273 N N . ASP A 1 155 ? 10.602 -9.282 23.410 1.00 47.12 155 ASP A N 1
ATOM 1274 C CA . ASP A 1 155 ? 9.362 -8.517 23.252 1.00 47.12 155 ASP A CA 1
ATOM 1275 C C . ASP A 1 155 ? 9.642 -7.007 23.132 1.00 47.12 155 ASP A C 1
ATOM 1277 O O . ASP A 1 155 ? 9.188 -6.384 22.171 1.00 47.12 155 ASP A O 1
ATOM 1281 N N . ASN A 1 156 ? 10.507 -6.434 23.982 1.00 48.44 156 ASN A N 1
ATOM 1282 C CA . ASN A 1 156 ? 10.904 -5.017 23.917 1.00 48.44 156 ASN A CA 1
ATOM 1283 C C . ASN A 1 156 ? 11.668 -4.676 22.626 1.00 48.44 156 ASN A C 1
ATOM 1285 O O . ASN A 1 156 ? 11.487 -3.597 22.060 1.00 48.44 156 ASN A O 1
ATOM 1289 N N . MET A 1 157 ? 12.503 -5.596 22.123 1.00 45.44 157 MET A N 1
ATOM 1290 C CA . MET A 1 157 ? 13.148 -5.460 20.813 1.00 45.44 157 MET A CA 1
ATOM 1291 C C . MET A 1 157 ? 12.123 -5.518 19.683 1.00 45.44 157 MET A C 1
ATOM 1293 O O . MET A 1 157 ? 12.275 -4.762 18.725 1.00 45.44 157 MET A O 1
ATOM 1297 N N . SER A 1 158 ? 11.114 -6.402 19.773 1.00 50.31 158 SER A N 1
ATOM 1298 C CA . SER A 1 158 ? 9.998 -6.523 18.819 1.00 50.31 158 SER A CA 1
ATOM 1299 C C . SER A 1 158 ? 9.216 -5.200 18.704 1.00 50.31 158 SER A C 1
ATOM 1301 O O . SER A 1 158 ? 8.957 -4.696 17.608 1.00 50.31 158 SER A O 1
ATOM 1303 N N . GLU A 1 159 ? 8.961 -4.570 19.849 1.00 54.00 159 GLU A N 1
ATOM 1304 C CA . GLU A 1 159 ? 8.240 -3.307 19.978 1.00 54.00 159 GLU A CA 1
ATOM 1305 C C . GLU A 1 159 ? 9.075 -2.115 19.487 1.00 54.00 159 GLU A C 1
ATOM 1307 O O . GLU A 1 159 ? 8.580 -1.291 18.719 1.00 54.00 159 GLU A O 1
ATOM 1312 N N . LEU A 1 160 ? 10.372 -2.060 19.813 1.00 47.53 160 LEU A N 1
ATOM 1313 C CA . LEU A 1 160 ? 11.283 -1.008 19.345 1.00 47.53 160 LEU A CA 1
ATOM 1314 C C . LEU A 1 160 ? 11.486 -1.044 17.816 1.00 47.53 160 LEU A C 1
ATOM 1316 O O . LEU A 1 160 ? 11.547 -0.001 17.162 1.00 47.53 160 LEU A O 1
ATOM 1320 N N . GLY A 1 161 ? 11.570 -2.236 17.212 1.00 51.44 161 GLY A N 1
ATOM 1321 C CA . GLY A 1 161 ? 11.779 -2.363 15.765 1.00 51.44 161 GLY A CA 1
ATOM 1322 C C . GLY A 1 161 ? 10.592 -1.890 14.923 1.00 51.44 161 GLY A C 1
ATOM 1323 O O . GLY A 1 161 ? 10.806 -1.271 13.887 1.00 51.44 161 GLY A O 1
ATOM 1324 N N . VAL A 1 162 ? 9.353 -2.059 15.399 1.00 51.19 162 VAL A N 1
ATOM 1325 C CA . VAL A 1 162 ? 8.149 -1.552 14.713 1.00 51.19 162 VAL A CA 1
ATOM 1326 C C . VAL A 1 162 ? 8.111 -0.015 14.693 1.00 51.19 162 VAL A C 1
ATOM 1328 O O . VAL A 1 162 ? 7.697 0.577 13.698 1.00 51.19 162 VAL A O 1
ATOM 1331 N N . TYR A 1 163 ? 8.609 0.640 15.748 1.00 47.28 163 TYR A N 1
ATOM 1332 C CA . TYR A 1 163 ? 8.676 2.106 15.864 1.00 47.28 163 TYR A CA 1
ATOM 1333 C C . TYR A 1 163 ? 9.952 2.736 15.286 1.00 47.28 163 TYR A C 1
ATOM 1335 O O . TYR A 1 163 ? 10.015 3.952 15.113 1.00 47.28 163 TYR A O 1
ATOM 1343 N N . THR A 1 164 ? 10.965 1.933 14.954 1.00 48.72 164 THR A N 1
ATOM 1344 C CA . THR A 1 164 ? 12.131 2.390 14.174 1.00 48.72 164 THR A CA 1
ATOM 1345 C C . THR A 1 164 ? 11.899 2.298 12.666 1.00 48.72 164 THR A C 1
ATOM 1347 O O . THR A 1 164 ? 12.701 2.826 11.888 1.00 48.72 164 THR A O 1
ATOM 1350 N N . LEU A 1 165 ? 10.784 1.691 12.232 1.00 61.66 165 LEU A N 1
ATOM 1351 C CA . LEU A 1 165 ? 10.358 1.742 10.840 1.00 61.66 165 LEU A CA 1
ATOM 1352 C C . LEU A 1 165 ? 10.049 3.189 10.461 1.00 61.66 165 LEU A C 1
ATOM 1354 O O . LEU A 1 165 ? 9.167 3.847 11.019 1.00 61.66 165 LEU A O 1
ATOM 1358 N N . LYS A 1 166 ? 10.790 3.691 9.470 1.00 68.19 166 LYS A N 1
ATOM 1359 C CA . LYS A 1 166 ? 10.566 5.025 8.917 1.00 68.19 166 LYS A CA 1
ATOM 1360 C C . LYS A 1 166 ? 9.102 5.146 8.504 1.00 68.19 166 LYS A C 1
ATOM 1362 O O . LYS A 1 166 ? 8.593 4.293 7.784 1.00 68.19 166 LYS A O 1
ATOM 1367 N N . GLY A 1 167 ? 8.452 6.222 8.931 1.00 81.56 167 GLY A N 1
ATOM 1368 C CA . GLY A 1 167 ? 7.098 6.552 8.500 1.00 81.56 167 GLY A CA 1
ATOM 1369 C C . GLY A 1 167 ? 5.965 6.034 9.383 1.00 81.56 167 GLY A C 1
ATOM 1370 O O . GLY A 1 167 ? 4.821 6.340 9.068 1.00 81.56 167 GLY A O 1
ATOM 1371 N N . ILE A 1 168 ? 6.243 5.317 10.477 1.00 88.25 168 ILE A N 1
ATOM 1372 C CA . ILE A 1 168 ? 5.237 4.901 11.469 1.00 88.25 168 ILE A CA 1
ATOM 1373 C C . ILE A 1 168 ? 5.404 5.734 12.745 1.00 88.25 168 ILE A C 1
ATOM 1375 O O . ILE A 1 168 ? 6.514 5.974 13.206 1.00 88.25 168 ILE A O 1
ATOM 1379 N N . THR A 1 169 ? 4.289 6.199 13.307 1.00 88.62 169 THR A N 1
ATOM 1380 C CA . THR A 1 169 ? 4.239 7.057 14.507 1.00 88.62 169 THR A CA 1
ATOM 1381 C C . THR A 1 169 ? 3.425 6.453 15.653 1.00 88.62 169 THR A C 1
ATOM 1383 O O . THR A 1 169 ? 3.384 7.014 16.745 1.00 88.62 169 THR A O 1
ATOM 1386 N N . GLY A 1 170 ? 2.760 5.322 15.419 1.00 89.81 170 GLY A N 1
ATOM 1387 C CA . GLY A 1 170 ? 1.932 4.641 16.407 1.00 89.81 170 GLY A CA 1
ATOM 1388 C C . GLY A 1 170 ? 1.443 3.297 15.889 1.00 89.81 170 GLY A C 1
ATOM 1389 O O . GLY A 1 170 ? 1.077 3.196 14.723 1.00 89.81 170 GLY A O 1
ATOM 1390 N N . VAL A 1 171 ? 1.419 2.283 16.750 1.00 91.94 171 VAL A N 1
ATOM 1391 C CA . VAL A 1 171 ? 0.808 0.978 16.492 1.00 91.94 171 VAL A CA 1
ATOM 1392 C C . VAL A 1 171 ? -0.071 0.614 17.680 1.00 91.94 171 VAL A C 1
ATOM 1394 O O . VAL A 1 171 ? 0.353 0.703 18.832 1.00 91.94 171 VAL A O 1
ATOM 1397 N N . PHE A 1 172 ? -1.307 0.219 17.393 1.00 94.94 172 PHE A N 1
ATOM 1398 C CA . PHE A 1 172 ? -2.331 -0.056 18.395 1.00 94.94 172 PHE A CA 1
ATOM 1399 C C . PHE A 1 172 ? -2.972 -1.410 18.105 1.00 94.94 172 PHE A C 1
ATOM 1401 O O . PHE A 1 172 ? -3.511 -1.627 17.017 1.00 94.94 172 PHE A O 1
ATOM 1408 N N . ASN A 1 173 ? -2.893 -2.336 19.063 1.00 95.00 173 ASN A N 1
ATOM 1409 C CA . ASN A 1 173 ? -3.400 -3.693 18.887 1.00 95.00 173 ASN A CA 1
ATOM 1410 C C . ASN A 1 173 ? -4.837 -3.810 19.383 1.00 95.00 173 ASN A C 1
ATOM 1412 O O . ASN A 1 173 ? -5.128 -3.512 20.539 1.00 95.00 173 ASN A O 1
ATOM 1416 N N . PHE A 1 174 ? -5.709 -4.345 18.539 1.00 96.44 174 PHE A N 1
ATOM 1417 C CA . PHE A 1 174 ? -7.076 -4.697 18.890 1.00 96.44 174 PHE A CA 1
ATOM 1418 C C . PHE A 1 174 ? -7.247 -6.204 18.733 1.00 96.44 174 PHE A C 1
ATOM 1420 O O . PHE A 1 174 ? -6.952 -6.770 17.677 1.00 96.44 174 PHE A O 1
ATOM 1427 N N . ILE A 1 175 ? -7.731 -6.863 19.787 1.00 95.12 175 ILE A N 1
ATOM 1428 C CA . ILE A 1 175 ? -7.971 -8.309 19.806 1.00 95.12 175 ILE A CA 1
ATOM 1429 C C . ILE A 1 175 ? -9.451 -8.571 20.053 1.00 95.12 175 ILE A C 1
ATOM 1431 O O . ILE A 1 175 ? -10.083 -7.926 20.886 1.00 95.12 175 ILE A O 1
ATOM 1435 N N . HIS A 1 176 ? -10.009 -9.522 19.312 1.00 94.44 176 HIS A N 1
ATOM 1436 C CA . HIS A 1 176 ? -11.391 -9.937 19.486 1.00 94.44 176 HIS A CA 1
ATOM 1437 C C . HIS A 1 176 ? -11.474 -11.151 20.440 1.00 94.44 176 HIS A C 1
ATOM 1439 O O . HIS A 1 176 ? -10.788 -12.150 20.219 1.00 94.44 176 HIS A O 1
ATOM 1445 N N . PRO A 1 177 ? -12.386 -11.169 21.432 1.00 90.81 177 PRO A N 1
ATOM 1446 C CA . PRO A 1 177 ? -12.483 -12.255 22.420 1.00 90.81 177 PRO A CA 1
ATOM 1447 C C . PRO A 1 177 ? -12.832 -13.635 21.826 1.00 90.81 177 PRO A C 1
ATOM 1449 O O . PRO A 1 177 ? -12.340 -14.649 22.304 1.00 90.81 177 PRO A O 1
ATOM 1452 N N . LYS A 1 178 ? -13.648 -13.697 20.758 1.00 86.06 178 LYS A N 1
ATOM 1453 C CA . LYS A 1 178 ? -13.961 -14.942 20.013 1.00 86.06 178 LYS A CA 1
ATOM 1454 C C . LYS A 1 178 ? -12.722 -15.728 19.547 1.00 86.06 178 LYS A C 1
ATOM 1456 O O . LYS A 1 178 ? -12.820 -16.942 19.397 1.00 86.06 178 LYS A O 1
ATOM 1461 N N . SER A 1 179 ? -11.602 -15.074 19.226 1.00 79.50 179 SER A N 1
ATOM 1462 C CA . SER A 1 179 ? -10.394 -15.769 18.769 1.00 79.50 179 SER A CA 1
ATOM 1463 C C . SER A 1 179 ? -9.171 -14.865 18.816 1.00 79.50 179 SER A C 1
ATOM 1465 O O . SER A 1 179 ? -9.180 -13.788 18.229 1.00 79.50 179 SER A O 1
ATOM 1467 N N . GLU A 1 180 ? -8.063 -15.366 19.358 1.00 70.81 180 GLU A N 1
ATOM 1468 C CA . GLU A 1 180 ? -6.765 -14.679 19.283 1.00 70.81 180 GLU A CA 1
ATOM 1469 C C . GLU A 1 180 ? -6.276 -14.472 17.837 1.00 70.81 180 GLU A C 1
ATOM 1471 O O . GLU A 1 180 ? -5.503 -13.560 17.568 1.00 70.81 180 GLU A O 1
ATOM 1476 N N . ASN A 1 181 ? -6.773 -15.265 16.877 1.00 76.56 181 ASN A N 1
ATOM 1477 C CA . ASN A 1 181 ? -6.476 -15.088 15.451 1.00 76.56 181 ASN A CA 1
ATOM 1478 C C . ASN A 1 181 ? -7.252 -13.925 14.801 1.00 76.56 181 ASN A C 1
ATOM 1480 O O . ASN A 1 181 ? -7.037 -13.644 13.621 1.00 76.56 181 ASN A O 1
ATOM 1484 N N . ARG A 1 182 ? -8.184 -13.290 15.525 1.00 89.50 182 ARG A N 1
ATOM 1485 C CA . ARG A 1 182 ? -8.869 -12.056 15.123 1.00 89.50 182 ARG A CA 1
ATOM 1486 C C . ARG A 1 182 ? -8.154 -10.868 15.756 1.00 89.50 182 ARG A C 1
ATOM 1488 O O . ARG A 1 182 ? -8.645 -10.257 16.704 1.00 89.50 182 ARG A O 1
ATOM 1495 N N . ARG A 1 183 ? -6.984 -10.551 15.210 1.00 93.38 183 ARG A N 1
ATOM 1496 C CA . ARG A 1 183 ? -6.184 -9.391 15.601 1.00 93.38 183 ARG A CA 1
ATOM 1497 C C . ARG A 1 183 ? -6.150 -8.371 14.471 1.00 93.38 183 ARG A C 1
ATOM 1499 O O . ARG A 1 183 ? -5.881 -8.723 13.323 1.00 93.38 183 ARG A O 1
ATOM 1506 N N . ILE A 1 184 ? -6.428 -7.119 14.816 1.00 96.56 184 ILE A N 1
ATOM 1507 C CA . ILE A 1 184 ? -6.315 -5.964 13.924 1.00 96.56 184 ILE A CA 1
ATOM 1508 C C . ILE A 1 184 ? -5.295 -5.011 14.544 1.00 96.56 184 ILE A C 1
ATOM 1510 O O . ILE A 1 184 ? -5.379 -4.693 15.730 1.00 96.56 184 ILE A O 1
ATOM 1514 N N . GLN A 1 185 ? -4.323 -4.573 13.753 1.00 95.56 185 GLN A N 1
ATOM 1515 C CA . GLN A 1 185 ? -3.373 -3.541 14.142 1.00 95.56 185 GLN A CA 1
ATOM 1516 C C . GLN A 1 185 ? -3.731 -2.249 13.415 1.00 95.56 185 GLN A C 1
ATOM 1518 O O . GLN A 1 185 ? -3.762 -2.213 12.186 1.00 95.56 185 GLN A O 1
ATOM 1523 N N . LEU A 1 186 ? -3.992 -1.184 14.172 1.00 97.38 186 LEU A N 1
ATOM 1524 C CA . LEU A 1 186 ? -4.113 0.158 13.613 1.00 97.38 186 LEU A CA 1
ATOM 1525 C C . LEU A 1 186 ? -2.735 0.821 13.653 1.00 97.38 186 LEU A C 1
ATOM 1527 O O . LEU A 1 186 ? -2.146 0.976 14.724 1.00 97.38 186 LEU A O 1
ATOM 1531 N N . ILE A 1 187 ? -2.215 1.185 12.485 1.00 94.75 187 ILE A N 1
ATOM 1532 C CA . ILE A 1 187 ? -0.864 1.707 12.281 1.00 94.75 187 ILE A CA 1
ATOM 1533 C C . ILE A 1 187 ? -0.969 3.151 11.797 1.00 94.75 187 ILE A C 1
ATOM 1535 O O . ILE A 1 187 ? -1.446 3.425 10.698 1.00 94.75 187 ILE A O 1
ATOM 1539 N N . LEU A 1 188 ? -0.497 4.089 12.613 1.00 94.81 188 LEU A N 1
ATOM 1540 C CA . LEU A 1 188 ? -0.505 5.509 12.296 1.00 94.81 188 LEU A CA 1
ATOM 1541 C C . LEU A 1 188 ? 0.741 5.892 11.487 1.00 94.81 188 LEU A C 1
ATOM 1543 O O . LEU A 1 188 ? 1.849 5.966 12.022 1.00 94.81 188 LEU A O 1
ATOM 1547 N N . ALA A 1 189 ? 0.555 6.169 10.204 1.00 92.62 189 ALA A N 1
ATOM 1548 C CA . ALA A 1 189 ? 1.574 6.637 9.282 1.00 92.62 189 ALA A CA 1
ATOM 1549 C C . ALA A 1 189 ? 1.857 8.140 9.446 1.00 92.62 189 ALA A C 1
ATOM 1551 O O . ALA A 1 189 ? 0.954 8.938 9.676 1.00 92.62 189 ALA A O 1
ATOM 1552 N N . SER A 1 190 ? 3.115 8.545 9.268 1.00 87.62 190 SER A N 1
ATOM 1553 C CA . SER A 1 190 ? 3.556 9.932 9.459 1.00 87.62 190 SER A CA 1
ATOM 1554 C C . SER A 1 190 ? 3.146 10.886 8.333 1.00 87.62 190 SER A C 1
ATOM 1556 O O . SER A 1 190 ? 3.086 12.089 8.561 1.00 87.62 190 SER A O 1
ATOM 1558 N N . VAL A 1 191 ? 2.955 10.376 7.109 1.00 85.56 191 VAL A N 1
ATOM 1559 C CA . VAL A 1 191 ? 2.667 11.196 5.916 1.00 85.56 191 VAL A CA 1
ATOM 1560 C C . VAL A 1 191 ? 1.518 10.614 5.107 1.00 85.56 191 VAL A C 1
ATOM 1562 O O . VAL A 1 191 ? 0.455 11.211 5.043 1.00 85.56 191 VAL A O 1
ATOM 1565 N N . THR A 1 192 ? 1.740 9.476 4.454 1.00 90.62 192 THR A N 1
ATOM 1566 C CA . THR A 1 192 ? 0.710 8.727 3.732 1.00 90.62 192 THR A CA 1
ATOM 1567 C C . THR A 1 192 ? 0.786 7.271 4.167 1.00 90.62 192 THR A C 1
ATOM 1569 O O . THR A 1 192 ? 1.868 6.812 4.561 1.00 90.62 192 THR A O 1
ATOM 1572 N N . PRO A 1 193 ? -0.313 6.510 4.074 1.00 93.38 193 PRO A N 1
ATOM 1573 C CA . PRO A 1 193 ? -0.279 5.088 4.388 1.00 93.38 193 PRO A CA 1
ATOM 1574 C C . PRO A 1 193 ? 0.727 4.337 3.499 1.00 93.38 193 PRO A C 1
ATOM 1576 O O . PRO A 1 193 ? 1.505 3.516 3.983 1.00 93.38 193 PRO A O 1
ATOM 1579 N N . LEU A 1 194 ? 0.796 4.698 2.210 1.00 93.69 194 LEU A N 1
ATOM 1580 C CA . LEU A 1 194 ? 1.739 4.102 1.264 1.00 93.69 194 LEU A CA 1
ATOM 1581 C C . LEU A 1 194 ? 3.205 4.429 1.592 1.00 93.69 194 LEU A C 1
ATOM 1583 O O . LEU A 1 194 ? 4.066 3.572 1.408 1.00 93.69 194 LEU A O 1
ATOM 1587 N N . TYR A 1 195 ? 3.503 5.626 2.110 1.00 92.75 195 TYR A N 1
ATOM 1588 C CA . TYR A 1 195 ? 4.854 5.968 2.559 1.00 92.75 195 TYR A CA 1
ATOM 1589 C C . TYR A 1 195 ? 5.341 4.970 3.613 1.00 92.75 195 TYR A C 1
ATOM 1591 O O . TYR A 1 195 ? 6.392 4.366 3.425 1.00 92.75 195 TYR A O 1
ATOM 1599 N N . ALA A 1 196 ? 4.537 4.732 4.656 1.00 91.12 196 ALA A N 1
ATOM 1600 C CA . ALA A 1 196 ? 4.867 3.790 5.726 1.00 91.12 196 ALA A CA 1
ATOM 1601 C C . ALA A 1 196 ? 5.063 2.353 5.212 1.00 91.12 196 ALA A C 1
ATOM 1603 O O . ALA A 1 196 ? 5.961 1.652 5.675 1.00 91.12 196 ALA A O 1
ATOM 1604 N N . VAL A 1 197 ? 4.269 1.925 4.225 1.00 91.94 197 VAL A N 1
ATOM 1605 C CA . VAL A 1 197 ? 4.432 0.623 3.559 1.00 91.94 197 VAL A CA 1
ATOM 1606 C C . VAL A 1 197 ? 5.775 0.541 2.827 1.00 91.94 197 VAL A C 1
ATOM 1608 O O . VAL A 1 197 ? 6.564 -0.374 3.070 1.00 91.94 197 VAL A O 1
ATOM 1611 N N . LEU A 1 198 ? 6.072 1.518 1.966 1.00 91.19 198 LEU A N 1
ATOM 1612 C CA . LEU A 1 198 ? 7.269 1.504 1.122 1.00 91.19 198 LEU A CA 1
ATOM 1613 C C . LEU A 1 198 ? 8.573 1.656 1.914 1.00 91.19 198 LEU A C 1
ATOM 1615 O O . LEU A 1 198 ? 9.609 1.145 1.489 1.00 91.19 198 LEU A O 1
ATOM 1619 N N . THR A 1 199 ? 8.539 2.352 3.052 1.00 87.69 199 THR A N 1
ATOM 1620 C CA . THR A 1 199 ? 9.712 2.551 3.913 1.00 87.69 199 THR A CA 1
ATOM 1621 C C . THR A 1 199 ? 9.802 1.569 5.076 1.00 87.69 199 THR A C 1
ATOM 1623 O O . THR A 1 199 ? 10.851 1.503 5.717 1.00 87.69 199 THR A O 1
ATOM 1626 N N . GLY A 1 200 ? 8.740 0.814 5.363 1.00 80.94 200 GLY A N 1
ATOM 1627 C CA . GLY A 1 200 ? 8.679 -0.129 6.480 1.00 80.94 200 GLY A CA 1
ATOM 1628 C C . GLY A 1 200 ? 9.020 -1.572 6.106 1.00 80.94 200 GLY A C 1
ATOM 1629 O O . GLY A 1 200 ? 9.555 -2.312 6.926 1.00 80.94 200 GLY A O 1
ATOM 1630 N N . TYR A 1 201 ? 8.746 -1.998 4.873 1.00 87.12 201 TYR A N 1
ATOM 1631 C CA . TYR A 1 201 ? 8.932 -3.396 4.481 1.00 87.12 201 TYR A CA 1
ATOM 1632 C C . TYR A 1 201 ? 10.368 -3.736 4.090 1.00 87.12 201 TYR A C 1
ATOM 1634 O O . TYR A 1 201 ? 11.057 -2.940 3.449 1.00 87.12 201 TYR A O 1
ATOM 1642 N N . TYR A 1 202 ? 10.802 -4.937 4.492 1.00 85.62 202 TYR A N 1
ATOM 1643 C CA . TYR A 1 202 ? 12.177 -5.431 4.362 1.00 85.62 202 TYR A CA 1
ATOM 1644 C C . TYR A 1 202 ? 12.439 -6.230 3.080 1.00 85.62 202 TYR A C 1
ATOM 1646 O O . TYR A 1 202 ? 13.604 -6.465 2.757 1.00 85.62 202 TYR A O 1
ATOM 1654 N N . ALA A 1 203 ? 11.396 -6.642 2.352 1.00 89.56 203 ALA A N 1
ATOM 1655 C CA . ALA A 1 203 ? 11.544 -7.312 1.065 1.00 89.56 203 ALA A CA 1
ATOM 1656 C C . ALA A 1 203 ? 10.330 -7.118 0.143 1.00 89.56 203 ALA A C 1
ATOM 1658 O O . ALA A 1 203 ? 9.212 -6.918 0.611 1.00 89.56 203 ALA A O 1
ATOM 1659 N N . THR A 1 204 ? 10.541 -7.231 -1.170 1.00 92.12 204 THR A N 1
ATOM 1660 C CA . THR A 1 204 ? 9.559 -6.898 -2.225 1.00 92.12 204 THR A CA 1
ATOM 1661 C C . THR A 1 204 ? 8.249 -7.687 -2.167 1.00 92.12 204 THR A C 1
ATOM 1663 O O . THR A 1 204 ? 7.203 -7.140 -2.506 1.00 92.12 204 THR A O 1
ATOM 1666 N N . HIS A 1 205 ? 8.275 -8.943 -1.711 1.00 93.31 205 HIS A N 1
ATOM 1667 C CA . HIS A 1 205 ? 7.109 -9.839 -1.703 1.00 93.31 205 HIS A CA 1
ATOM 1668 C C . HIS A 1 205 ? 5.911 -9.339 -0.877 1.00 93.31 205 HIS A C 1
ATOM 1670 O O . HIS A 1 205 ? 4.777 -9.725 -1.144 1.00 93.31 205 HIS A O 1
ATOM 1676 N N . ILE A 1 206 ? 6.134 -8.473 0.116 1.00 91.81 206 ILE A N 1
ATOM 1677 C CA . ILE A 1 206 ? 5.077 -7.921 0.983 1.00 91.81 206 ILE A CA 1
ATOM 1678 C C . ILE A 1 206 ? 4.570 -6.547 0.536 1.00 91.81 206 ILE A C 1
ATOM 1680 O O . ILE A 1 206 ? 3.692 -5.998 1.190 1.00 91.81 206 ILE A O 1
ATOM 1684 N N . PHE A 1 207 ? 5.049 -6.001 -0.586 1.00 95.31 207 PHE A N 1
ATOM 1685 C CA . PHE A 1 207 ? 4.608 -4.708 -1.131 1.00 95.31 207 PHE A CA 1
ATOM 1686 C C . PHE A 1 207 ? 3.254 -4.848 -1.850 1.00 95.31 207 PHE A C 1
ATOM 1688 O O . PHE A 1 207 ? 3.119 -4.613 -3.056 1.00 95.31 207 PHE A O 1
ATOM 1695 N N . ASN A 1 208 ? 2.251 -5.263 -1.082 1.00 97.06 208 ASN A N 1
ATOM 1696 C CA . ASN A 1 208 ? 0.875 -5.452 -1.503 1.00 97.06 208 ASN A CA 1
ATOM 1697 C C . ASN A 1 208 ? -0.038 -4.751 -0.511 1.00 97.06 208 ASN A C 1
ATOM 1699 O O . ASN A 1 208 ? 0.164 -4.858 0.697 1.00 97.06 208 ASN A O 1
ATOM 1703 N N . PHE A 1 209 ? -1.065 -4.090 -1.016 1.00 98.19 209 PHE A N 1
ATOM 1704 C CA . PHE A 1 209 ? -2.050 -3.414 -0.187 1.00 98.19 209 PHE A CA 1
ATOM 1705 C C . PHE A 1 209 ? -3.394 -3.367 -0.900 1.00 98.19 209 PHE A C 1
ATOM 1707 O O . PHE A 1 209 ? -3.481 -3.601 -2.103 1.00 98.19 209 PHE A O 1
ATOM 1714 N N . PHE A 1 210 ? -4.451 -3.047 -0.171 1.00 98.31 210 PHE A N 1
ATOM 1715 C CA . PHE A 1 210 ? -5.739 -2.734 -0.760 1.00 98.31 210 PHE A CA 1
ATOM 1716 C C . PHE A 1 210 ? -6.396 -1.547 -0.065 1.00 98.31 210 PHE A C 1
ATOM 1718 O O . PHE A 1 210 ? -6.280 -1.354 1.145 1.00 98.31 210 PHE A O 1
ATOM 1725 N N . THR A 1 211 ? -7.068 -0.740 -0.872 1.00 97.69 211 THR A N 1
ATOM 1726 C CA . THR A 1 211 ? -7.970 0.328 -0.457 1.00 97.69 211 THR A CA 1
ATOM 1727 C C . THR A 1 211 ? -9.385 -0.234 -0.333 1.00 97.69 211 THR A C 1
ATOM 1729 O O . THR A 1 211 ? -9.637 -1.425 -0.533 1.00 97.69 211 THR A O 1
ATOM 1732 N N . TRP A 1 212 ? -10.345 0.637 -0.038 1.00 97.56 212 TRP A N 1
ATOM 1733 C CA . TRP A 1 212 ? -11.751 0.262 0.004 1.00 97.56 212 TRP A CA 1
ATOM 1734 C C . TRP A 1 212 ? -12.281 -0.293 -1.330 1.00 97.56 212 TRP A C 1
ATOM 1736 O O . TRP A 1 212 ? -13.235 -1.053 -1.283 1.00 97.56 212 TRP A O 1
ATOM 1746 N N . ASN A 1 213 ? -11.694 0.024 -2.492 1.00 96.88 213 ASN A N 1
ATOM 1747 C CA . ASN A 1 213 ? -12.195 -0.349 -3.830 1.00 96.88 213 ASN A CA 1
ATOM 1748 C C . ASN A 1 213 ? -11.194 -1.089 -4.734 1.00 96.88 213 ASN A C 1
ATOM 1750 O O . ASN A 1 213 ? -11.607 -1.620 -5.763 1.00 96.88 213 ASN A O 1
ATOM 1754 N N . ARG A 1 214 ? -9.897 -1.119 -4.409 1.00 97.50 214 ARG A N 1
ATOM 1755 C CA . ARG A 1 214 ? -8.866 -1.741 -5.252 1.00 97.50 214 ARG A CA 1
ATOM 1756 C C . ARG A 1 214 ? -7.800 -2.433 -4.422 1.00 97.50 214 ARG A C 1
ATOM 1758 O O . ARG A 1 214 ? -7.428 -1.958 -3.356 1.00 97.50 214 ARG A O 1
ATOM 1765 N N . ALA A 1 215 ? -7.261 -3.526 -4.944 1.00 98.06 215 ALA A N 1
ATOM 1766 C CA . ALA A 1 215 ? -6.069 -4.177 -4.423 1.00 98.06 215 ALA A CA 1
ATOM 1767 C C . ALA A 1 215 ? -4.898 -4.038 -5.399 1.00 98.06 215 ALA A C 1
ATOM 1769 O O . ALA A 1 215 ? -5.073 -4.045 -6.619 1.00 98.06 215 ALA A O 1
ATOM 1770 N N . TYR A 1 216 ? -3.702 -3.928 -4.834 1.00 98.25 216 TYR A N 1
ATOM 1771 C CA . TYR A 1 216 ? -2.468 -3.597 -5.523 1.00 98.25 216 TYR A CA 1
ATOM 1772 C C . TYR A 1 216 ? -1.349 -4.542 -5.103 1.00 98.25 216 TYR A C 1
ATOM 1774 O O . TYR A 1 216 ? -1.134 -4.780 -3.915 1.00 98.25 216 TYR A O 1
ATOM 1782 N N . SER A 1 217 ? -0.579 -5.004 -6.081 1.00 97.19 217 SER A N 1
ATOM 1783 C CA . SER A 1 217 ? 0.761 -5.550 -5.870 1.00 97.19 217 SER A CA 1
ATOM 1784 C C . SER A 1 217 ? 1.759 -4.765 -6.704 1.00 97.19 217 SER A C 1
ATOM 1786 O O . SER A 1 217 ? 1.569 -4.606 -7.912 1.00 97.19 217 SER A O 1
ATOM 1788 N N . LEU A 1 218 ? 2.824 -4.279 -6.067 1.00 96.00 218 LEU A N 1
ATOM 1789 C CA . LEU A 1 218 ? 3.842 -3.460 -6.734 1.00 96.00 218 LEU A CA 1
ATOM 1790 C C . LEU A 1 218 ? 4.909 -4.306 -7.453 1.00 96.00 218 LEU A C 1
ATOM 1792 O O . LEU A 1 218 ? 5.546 -3.830 -8.400 1.00 96.00 218 LEU A O 1
ATOM 1796 N N . PHE A 1 219 ? 5.072 -5.569 -7.039 1.00 93.56 219 PHE A N 1
ATOM 1797 C CA . PHE A 1 219 ? 6.021 -6.535 -7.611 1.00 93.56 219 PHE A CA 1
ATOM 1798 C C . PHE A 1 219 ? 5.371 -7.906 -7.870 1.00 93.56 219 PHE A C 1
ATOM 1800 O O . PHE A 1 219 ? 5.872 -8.926 -7.392 1.00 93.56 219 PHE A O 1
ATOM 1807 N N . PRO A 1 220 ? 4.258 -7.972 -8.622 1.00 93.38 220 PRO A N 1
ATOM 1808 C CA . PRO A 1 220 ? 3.449 -9.182 -8.736 1.00 93.38 220 PRO A CA 1
ATOM 1809 C C . PRO A 1 220 ? 4.195 -10.345 -9.391 1.00 93.38 220 PRO A C 1
ATOM 1811 O O . PRO A 1 220 ? 4.012 -11.487 -8.984 1.00 93.38 220 PRO A O 1
ATOM 1814 N N . TYR A 1 221 ? 5.040 -10.062 -10.387 1.00 89.44 221 TYR A N 1
ATOM 1815 C CA . TYR A 1 221 ? 5.777 -11.089 -11.120 1.00 89.44 221 TYR A CA 1
ATOM 1816 C C . TYR A 1 221 ? 6.671 -11.894 -10.168 1.00 89.44 221 TYR A C 1
ATOM 1818 O O . TYR A 1 221 ? 6.418 -13.070 -9.938 1.00 89.44 221 TYR A O 1
ATOM 1826 N N . HIS A 1 222 ? 7.629 -11.243 -9.512 1.00 89.12 222 HIS A N 1
ATOM 1827 C CA . HIS A 1 222 ? 8.512 -11.908 -8.552 1.00 89.12 222 HIS A CA 1
ATOM 1828 C C . HIS A 1 222 ? 7.750 -12.475 -7.348 1.00 89.12 222 HIS A C 1
ATOM 1830 O O . HIS A 1 222 ? 8.042 -13.577 -6.909 1.00 89.12 222 HIS A O 1
ATOM 1836 N N . THR A 1 223 ? 6.718 -11.777 -6.862 1.00 93.38 223 THR A N 1
ATOM 1837 C CA . THR A 1 223 ? 5.977 -12.183 -5.653 1.00 93.38 223 THR A CA 1
ATOM 1838 C C . THR A 1 223 ? 5.129 -13.439 -5.846 1.00 93.38 223 THR A C 1
ATOM 1840 O O . THR A 1 223 ? 5.093 -14.286 -4.956 1.00 93.38 223 THR A O 1
ATOM 1843 N N . PHE A 1 224 ? 4.393 -13.538 -6.957 1.00 92.81 224 PHE A N 1
ATOM 1844 C CA . PHE A 1 224 ? 3.396 -14.598 -7.148 1.00 92.81 224 PHE A CA 1
ATOM 1845 C C . PHE A 1 224 ? 3.841 -15.679 -8.124 1.00 92.81 224 PHE A C 1
ATOM 1847 O O . PHE A 1 224 ? 3.397 -16.810 -7.968 1.00 92.81 224 PHE A O 1
ATOM 1854 N N . LYS A 1 225 ? 4.668 -15.345 -9.124 1.00 88.38 225 LYS A N 1
ATOM 1855 C CA . LYS A 1 225 ? 5.145 -16.321 -10.108 1.00 88.38 225 LYS A CA 1
ATOM 1856 C C . LYS A 1 225 ? 6.393 -17.043 -9.626 1.00 88.38 225 LYS A C 1
ATOM 1858 O O . LYS A 1 225 ? 6.412 -18.265 -9.617 1.00 88.38 225 LYS A O 1
ATOM 1863 N N . ASP A 1 226 ? 7.419 -16.275 -9.274 1.00 88.38 226 ASP A N 1
ATOM 1864 C CA . ASP A 1 226 ? 8.731 -16.840 -8.944 1.00 88.38 226 ASP A CA 1
ATOM 1865 C C . ASP A 1 226 ? 8.860 -17.116 -7.433 1.00 88.38 226 ASP A C 1
ATOM 1867 O O . ASP A 1 226 ? 9.654 -17.949 -7.021 1.00 88.38 226 ASP A O 1
ATOM 1871 N N . LYS A 1 227 ? 8.019 -16.468 -6.607 1.00 92.38 227 LYS A N 1
ATOM 1872 C CA . LYS A 1 227 ? 8.110 -16.444 -5.133 1.00 92.38 227 LYS A CA 1
ATOM 1873 C C . LYS A 1 227 ? 9.463 -15.921 -4.638 1.00 92.38 227 LYS A C 1
ATOM 1875 O O . LYS A 1 227 ? 9.930 -16.275 -3.559 1.00 92.38 227 LYS A O 1
ATOM 1880 N N . ASP A 1 228 ? 10.026 -14.982 -5.387 1.00 91.38 228 ASP A N 1
ATOM 1881 C CA . ASP A 1 228 ? 11.249 -14.274 -5.046 1.00 91.38 228 ASP A CA 1
ATOM 1882 C C . ASP A 1 228 ? 10.953 -13.070 -4.134 1.00 91.38 228 ASP A C 1
ATOM 1884 O O . ASP A 1 228 ? 10.149 -12.181 -4.450 1.00 91.38 228 ASP A O 1
ATOM 1888 N N . ALA A 1 229 ? 11.686 -12.975 -3.030 1.00 91.12 229 ALA A N 1
ATOM 1889 C CA . ALA A 1 229 ? 11.670 -11.861 -2.096 1.00 91.12 229 ALA A CA 1
ATOM 1890 C C . ALA A 1 229 ? 13.026 -11.136 -2.097 1.00 91.12 229 ALA A C 1
ATOM 1892 O O . ALA A 1 229 ? 13.977 -11.556 -1.442 1.00 91.12 229 ALA A O 1
ATOM 1893 N N . TYR A 1 230 ? 13.114 -10.002 -2.794 1.00 89.94 230 TYR A N 1
ATOM 1894 C CA . TYR A 1 230 ? 14.342 -9.203 -2.844 1.00 89.94 230 TYR A CA 1
ATOM 1895 C C . TYR A 1 230 ? 14.398 -8.248 -1.661 1.00 89.94 230 TYR A C 1
ATOM 1897 O O . TYR A 1 230 ? 13.435 -7.517 -1.413 1.00 89.94 230 TYR A O 1
ATOM 1905 N N . TYR A 1 231 ? 15.523 -8.221 -0.949 1.00 88.81 231 TYR A N 1
ATOM 1906 C CA . TYR A 1 231 ? 15.691 -7.338 0.203 1.00 88.81 231 TYR A CA 1
ATOM 1907 C C . TYR A 1 231 ? 15.606 -5.863 -0.183 1.00 88.81 231 TYR A C 1
ATOM 1909 O O . TYR A 1 231 ? 16.229 -5.429 -1.149 1.00 88.81 231 TYR A O 1
ATOM 1917 N N . THR A 1 232 ? 14.892 -5.071 0.613 1.00 87.62 232 THR A N 1
ATOM 1918 C CA . THR A 1 232 ? 14.779 -3.607 0.471 1.00 87.62 232 THR A CA 1
ATOM 1919 C C . THR A 1 232 ? 15.445 -2.847 1.618 1.00 87.62 232 THR A C 1
ATOM 1921 O O . THR A 1 232 ? 15.660 -1.635 1.552 1.00 87.62 232 THR A O 1
ATOM 1924 N N . GLN A 1 233 ? 15.809 -3.555 2.688 1.00 80.25 233 GLN A N 1
ATOM 1925 C CA . GLN A 1 233 ? 16.455 -3.009 3.880 1.00 80.25 233 GLN A CA 1
ATOM 1926 C C . GLN A 1 233 ? 17.574 -3.938 4.356 1.00 80.25 233 GLN A C 1
ATOM 1928 O O . GLN A 1 233 ? 17.712 -5.056 3.870 1.00 80.25 233 GLN A O 1
ATOM 1933 N N . GLY A 1 234 ? 18.415 -3.452 5.274 1.00 70.75 234 GLY A N 1
ATOM 1934 C CA . GLY A 1 234 ? 19.358 -4.338 5.957 1.00 70.75 234 GLY A CA 1
ATOM 1935 C C . GLY A 1 234 ? 18.595 -5.282 6.884 1.00 70.75 234 GLY A C 1
ATOM 1936 O O . GLY A 1 234 ? 17.602 -4.869 7.482 1.00 70.75 234 GLY A O 1
ATOM 1937 N N . LEU A 1 235 ? 19.044 -6.532 6.994 1.00 65.75 235 LEU A N 1
ATOM 1938 C CA . LEU A 1 235 ? 18.422 -7.514 7.875 1.00 65.75 235 LEU A CA 1
ATOM 1939 C C . LEU A 1 235 ? 18.605 -7.106 9.343 1.00 65.75 235 LEU A C 1
ATOM 1941 O O . LEU A 1 235 ? 19.715 -7.107 9.871 1.00 65.75 235 LEU A O 1
ATOM 1945 N N . THR A 1 236 ? 17.504 -6.754 10.002 1.00 63.19 236 THR A N 1
ATOM 1946 C CA . THR A 1 236 ? 17.418 -6.684 11.466 1.00 63.19 236 THR A CA 1
ATOM 1947 C C . THR A 1 236 ? 17.056 -8.066 12.024 1.00 63.19 236 THR A C 1
ATOM 1949 O O . THR A 1 236 ? 16.576 -8.931 11.291 1.00 63.19 236 THR A O 1
ATOM 1952 N N . ARG A 1 237 ? 17.218 -8.292 13.336 1.00 57.19 237 ARG A N 1
ATOM 1953 C CA . ARG A 1 237 ? 16.817 -9.562 13.981 1.00 57.19 237 ARG A CA 1
ATOM 1954 C C . ARG A 1 237 ? 15.335 -9.905 13.743 1.00 57.19 237 ARG A C 1
ATOM 1956 O O . ARG A 1 237 ? 15.010 -11.058 13.487 1.00 57.19 237 ARG A O 1
ATOM 1963 N N . GLN A 1 238 ? 14.450 -8.904 13.754 1.00 58.81 238 GLN A N 1
ATOM 1964 C CA . GLN A 1 238 ? 13.027 -9.076 13.427 1.00 58.81 238 GLN A CA 1
ATOM 1965 C C . GLN A 1 238 ? 12.790 -9.407 11.956 1.00 58.81 238 GLN A C 1
ATOM 1967 O O . GLN A 1 238 ? 11.949 -10.248 11.641 1.00 58.81 238 GLN A O 1
ATOM 1972 N N . ALA A 1 239 ? 13.531 -8.753 11.054 1.00 63.69 239 ALA A N 1
ATOM 1973 C CA . ALA A 1 239 ? 13.491 -9.110 9.645 1.00 63.69 239 ALA A CA 1
ATOM 1974 C C . ALA A 1 239 ? 13.886 -10.584 9.468 1.00 63.69 239 ALA A C 1
ATOM 1976 O O . ALA A 1 239 ? 13.265 -11.250 8.659 1.00 63.69 239 ALA A O 1
ATOM 1977 N N . GLY A 1 240 ? 14.802 -11.118 10.288 1.00 69.75 240 GLY A N 1
ATOM 1978 C CA . GLY A 1 240 ? 15.138 -12.547 10.338 1.00 69.75 240 GLY A CA 1
ATOM 1979 C C . GLY A 1 240 ? 13.944 -13.466 10.634 1.00 69.75 240 GLY A C 1
ATOM 1980 O O . GLY A 1 240 ? 13.657 -14.356 9.841 1.00 69.75 240 GLY A O 1
ATOM 1981 N N . GLN A 1 241 ? 13.179 -13.211 11.703 1.00 70.38 241 GLN A N 1
ATOM 1982 C CA . GLN A 1 241 ? 11.963 -13.996 12.004 1.00 70.38 241 GLN A CA 1
ATOM 1983 C C . GLN A 1 241 ? 10.896 -13.854 10.908 1.00 70.38 241 GLN A C 1
ATOM 1985 O O . GLN A 1 241 ? 10.198 -14.808 10.560 1.00 70.38 241 GLN A O 1
ATOM 1990 N N . GLY A 1 242 ? 10.763 -12.647 10.349 1.00 76.50 242 GLY A N 1
ATOM 1991 C CA . GLY A 1 242 ? 9.910 -12.399 9.192 1.00 76.50 242 GLY A CA 1
ATOM 1992 C C . GLY A 1 242 ? 10.338 -13.227 7.977 1.00 76.50 242 GLY A C 1
ATOM 1993 O O . GLY A 1 242 ? 9.490 -13.838 7.335 1.00 76.50 242 GLY A O 1
ATOM 1994 N N . VAL A 1 243 ? 11.639 -13.283 7.700 1.00 82.94 243 VAL A N 1
ATOM 1995 C CA . VAL A 1 243 ? 12.241 -14.058 6.612 1.00 82.94 243 VAL A CA 1
ATOM 1996 C C . VAL A 1 243 ? 11.956 -15.545 6.792 1.00 82.94 243 VAL A C 1
ATOM 1998 O O . VAL A 1 243 ? 11.371 -16.142 5.892 1.00 82.94 243 VAL A O 1
ATOM 2001 N N . GLU A 1 244 ? 12.259 -16.125 7.957 1.00 84.50 244 GLU A N 1
ATOM 2002 C CA . GLU A 1 244 ? 11.989 -17.542 8.260 1.00 84.50 244 GLU A CA 1
ATOM 2003 C C . GLU A 1 244 ? 10.515 -17.897 8.023 1.00 84.50 244 GLU A C 1
ATOM 2005 O O . GLU A 1 244 ? 10.198 -18.829 7.283 1.00 84.50 244 GLU A O 1
ATOM 2010 N N . LYS A 1 245 ? 9.604 -17.063 8.539 1.00 85.50 245 LYS A N 1
ATOM 2011 C CA . LYS A 1 245 ? 8.155 -17.210 8.346 1.00 85.50 245 LYS A CA 1
ATOM 2012 C C . LYS A 1 245 ? 7.742 -17.275 6.873 1.00 85.50 245 LYS A C 1
ATOM 2014 O O . LYS A 1 245 ? 6.768 -17.956 6.555 1.00 85.50 245 LYS A O 1
ATOM 2019 N N . TYR A 1 246 ? 8.394 -16.531 5.977 1.00 89.81 246 TYR A N 1
ATOM 2020 C CA . TYR A 1 246 ? 8.064 -16.549 4.547 1.00 89.81 246 TYR A CA 1
ATOM 2021 C C . TYR A 1 246 ? 8.845 -17.606 3.758 1.00 89.81 246 TYR A C 1
ATOM 2023 O O . TYR A 1 246 ? 8.295 -18.129 2.790 1.00 89.81 246 TYR A O 1
ATOM 2031 N N . ILE A 1 247 ? 10.029 -18.020 4.215 1.00 91.56 247 ILE A N 1
ATOM 2032 C CA . ILE A 1 247 ? 10.722 -19.211 3.699 1.00 91.56 247 ILE A CA 1
ATOM 2033 C C . ILE A 1 247 ? 9.846 -20.454 3.892 1.00 91.56 247 ILE A C 1
ATOM 2035 O O . ILE A 1 247 ? 9.605 -21.191 2.939 1.00 91.56 247 ILE A O 1
ATOM 2039 N N . GLU A 1 248 ? 9.255 -20.633 5.078 1.00 89.50 248 GLU A N 1
ATOM 2040 C CA . GLU A 1 248 ? 8.295 -21.719 5.350 1.00 89.50 248 GLU A CA 1
ATOM 2041 C C . GLU A 1 248 ? 7.050 -21.670 4.445 1.00 89.50 248 GLU A C 1
ATOM 2043 O O . GLU A 1 248 ? 6.370 -22.675 4.242 1.00 89.50 248 GLU A O 1
ATOM 2048 N N . ARG A 1 249 ? 6.744 -20.499 3.875 1.00 90.50 249 ARG A N 1
ATOM 2049 C CA . ARG A 1 249 ? 5.636 -20.284 2.928 1.00 90.50 249 ARG A CA 1
ATOM 2050 C C . ARG A 1 249 ? 6.062 -20.452 1.466 1.00 90.50 249 ARG A C 1
ATOM 2052 O O . ARG A 1 249 ? 5.243 -20.220 0.577 1.00 90.50 249 ARG A O 1
ATOM 2059 N N . GLY A 1 250 ? 7.305 -20.867 1.227 1.00 92.81 250 GLY A N 1
ATOM 2060 C CA . GLY A 1 250 ? 7.861 -21.152 -0.092 1.00 92.81 250 GLY A CA 1
ATOM 2061 C C . GLY A 1 250 ? 8.461 -19.944 -0.808 1.00 92.81 250 GLY A C 1
ATOM 2062 O O . GLY A 1 250 ? 8.560 -19.993 -2.030 1.00 92.81 250 GLY A O 1
ATOM 2063 N N . TYR A 1 251 ? 8.812 -18.872 -0.088 1.00 93.56 251 TYR A N 1
ATOM 2064 C CA . TYR A 1 251 ? 9.542 -17.743 -0.668 1.00 93.56 251 TYR A CA 1
ATOM 2065 C C . TYR A 1 251 ? 11.051 -17.967 -0.629 1.00 93.56 251 TYR A C 1
ATOM 2067 O O . TYR A 1 251 ? 11.602 -18.365 0.398 1.00 93.56 251 TYR A O 1
ATOM 2075 N N . GLU A 1 252 ? 11.725 -17.621 -1.721 1.00 92.81 252 GLU A N 1
ATOM 2076 C CA . GLU A 1 252 ? 13.180 -17.543 -1.782 1.00 92.81 252 GLU A CA 1
ATOM 2077 C C . GLU A 1 252 ? 13.626 -16.097 -1.547 1.00 92.81 252 GLU A C 1
ATOM 2079 O O . GLU A 1 252 ? 13.186 -15.173 -2.231 1.00 92.81 252 GLU A O 1
ATOM 2084 N N . PHE A 1 253 ? 14.499 -15.878 -0.563 1.00 89.19 253 PHE A N 1
ATOM 2085 C CA . PHE A 1 253 ? 15.029 -14.548 -0.279 1.00 89.19 253 PHE A CA 1
ATOM 2086 C C . PHE A 1 253 ? 16.334 -14.310 -1.021 1.00 89.19 253 PHE A C 1
ATOM 2088 O O . PHE A 1 253 ? 17.314 -15.031 -0.837 1.00 89.19 253 PHE A O 1
ATOM 2095 N N . LEU A 1 254 ? 16.346 -13.256 -1.830 1.00 85.25 254 LEU A N 1
ATOM 2096 C CA . LEU A 1 254 ? 17.422 -12.981 -2.766 1.00 85.25 254 LEU A CA 1
ATOM 2097 C C . LEU A 1 254 ? 18.089 -11.643 -2.466 1.00 85.25 254 LEU A C 1
ATOM 2099 O O . LEU A 1 254 ? 17.446 -10.610 -2.252 1.00 85.25 254 LEU A O 1
ATOM 2103 N N . GLU A 1 255 ? 19.416 -11.657 -2.523 1.00 79.81 255 GLU A N 1
ATOM 2104 C CA . GLU A 1 255 ? 20.189 -10.436 -2.680 1.00 79.81 255 GLU A CA 1
ATOM 2105 C C . GLU A 1 255 ? 20.097 -9.971 -4.125 1.00 79.81 255 GLU A C 1
ATOM 2107 O O . GLU A 1 255 ? 20.230 -10.758 -5.065 1.00 79.81 255 GLU A O 1
ATOM 2112 N N . TYR A 1 256 ? 19.940 -8.666 -4.319 1.00 70.12 256 TYR A N 1
ATOM 2113 C CA . TYR A 1 256 ? 19.915 -8.120 -5.669 1.00 70.12 256 TYR A CA 1
ATOM 2114 C C . TYR A 1 256 ? 21.251 -8.334 -6.407 1.00 70.12 256 TYR A C 1
ATOM 2116 O O . TYR A 1 256 ? 21.281 -8.476 -7.631 1.00 70.12 256 TYR A O 1
ATOM 2124 N N . GLY A 1 257 ? 22.363 -8.361 -5.665 1.00 58.19 257 GLY A N 1
ATOM 2125 C CA . GLY A 1 257 ? 23.703 -8.258 -6.230 1.00 58.19 257 GLY A CA 1
ATOM 2126 C C . GLY A 1 257 ? 24.153 -9.392 -7.147 1.00 58.19 257 GLY A C 1
ATOM 2127 O O . GLY A 1 257 ? 25.100 -9.211 -7.910 1.00 58.19 257 GLY A O 1
ATOM 2128 N N . LYS A 1 258 ? 23.433 -10.515 -7.175 1.00 53.75 258 LYS A N 1
ATOM 2129 C CA . LYS A 1 258 ? 23.564 -11.544 -8.213 1.00 53.75 258 LYS A CA 1
ATOM 2130 C C . LYS A 1 258 ? 22.747 -11.144 -9.445 1.00 53.75 258 LYS A C 1
ATOM 2132 O O . LYS A 1 258 ? 21.761 -11.807 -9.744 1.00 53.75 258 LYS A O 1
ATOM 2137 N N . PHE A 1 259 ? 23.134 -10.028 -10.086 1.00 52.38 259 PHE A N 1
ATOM 2138 C CA . PHE A 1 259 ? 22.450 -9.353 -11.204 1.00 52.38 259 PHE A CA 1
ATOM 2139 C C . PHE A 1 259 ? 21.349 -10.203 -11.846 1.00 52.38 259 PHE A C 1
ATOM 2141 O O . PHE A 1 259 ? 21.610 -11.060 -12.693 1.00 52.38 259 PHE A O 1
ATOM 2148 N N . HIS A 1 260 ? 20.106 -9.951 -11.429 1.00 55.56 260 HIS A N 1
ATOM 2149 C CA . HIS A 1 260 ? 18.940 -10.552 -12.060 1.00 55.56 260 HIS A CA 1
ATOM 2150 C C . HIS A 1 260 ? 19.017 -10.241 -13.561 1.00 55.56 260 HIS A C 1
ATOM 2152 O O . HIS A 1 260 ? 19.095 -9.066 -13.938 1.00 55.56 260 HIS A O 1
ATOM 2158 N N . LYS A 1 261 ? 19.039 -11.275 -14.417 1.00 55.38 261 LYS A N 1
ATOM 2159 C CA . LYS A 1 261 ? 19.028 -11.137 -15.884 1.00 55.38 261 LYS A CA 1
ATOM 2160 C C . LYS A 1 261 ? 17.666 -10.587 -16.322 1.00 55.38 261 LYS A C 1
ATOM 2162 O O . LYS A 1 261 ? 16.814 -11.297 -16.844 1.00 55.38 261 LYS A O 1
ATOM 2167 N N . CYS A 1 262 ? 17.430 -9.312 -16.035 1.00 55.78 262 CYS A N 1
ATOM 2168 C CA . CYS A 1 262 ? 16.206 -8.598 -16.348 1.00 55.78 262 CYS A CA 1
ATOM 2169 C C . CYS A 1 262 ? 16.080 -8.499 -17.876 1.00 55.78 262 CYS A C 1
ATOM 2171 O O . CYS A 1 262 ? 16.786 -7.736 -18.529 1.00 55.78 262 CYS A O 1
ATOM 2173 N N . ILE A 1 263 ? 15.151 -9.264 -18.446 1.00 55.91 263 ILE A N 1
ATOM 2174 C CA . ILE A 1 263 ? 14.696 -9.110 -19.833 1.00 55.91 263 ILE A CA 1
ATOM 2175 C C . ILE A 1 263 ? 13.954 -7.763 -19.955 1.00 55.91 263 ILE A C 1
ATOM 2177 O O . ILE A 1 263 ? 13.519 -7.189 -18.954 1.00 55.91 263 ILE A O 1
ATOM 2181 N N . LYS A 1 264 ? 13.737 -7.278 -21.185 1.00 57.00 264 LYS A N 1
ATOM 2182 C CA . LYS A 1 264 ? 12.998 -6.050 -21.559 1.00 57.00 264 LYS A CA 1
ATOM 2183 C C . LYS A 1 264 ? 11.680 -5.779 -20.801 1.00 57.00 264 LYS A C 1
ATOM 2185 O O . LYS A 1 264 ? 11.221 -4.644 -20.840 1.00 57.00 264 LYS A O 1
ATOM 2190 N N . ASN A 1 265 ? 11.096 -6.755 -20.096 1.00 65.38 265 ASN A N 1
ATOM 2191 C CA . ASN A 1 265 ? 9.847 -6.652 -19.326 1.00 65.38 265 ASN A CA 1
ATOM 2192 C C . ASN A 1 265 ? 10.024 -6.786 -17.793 1.00 65.38 265 ASN A C 1
ATOM 2194 O O . ASN A 1 265 ? 9.060 -7.075 -17.090 1.00 65.38 265 ASN A O 1
ATOM 2198 N N . CYS A 1 266 ? 11.231 -6.592 -17.254 1.00 75.75 266 CYS A N 1
ATOM 2199 C CA . CYS A 1 266 ? 11.489 -6.687 -15.812 1.00 75.75 266 CYS A CA 1
ATOM 2200 C C . CYS A 1 266 ? 10.772 -5.568 -15.020 1.00 75.75 266 CYS A C 1
ATOM 2202 O O . CYS A 1 266 ? 10.874 -4.403 -15.417 1.00 75.75 266 CYS A O 1
ATOM 2204 N N . PRO A 1 267 ? 10.101 -5.861 -13.888 1.00 80.44 267 PRO A N 1
ATOM 2205 C CA . PRO A 1 267 ? 9.454 -4.849 -13.043 1.00 80.44 267 PRO A CA 1
ATOM 2206 C C . PRO A 1 267 ? 10.443 -4.052 -12.167 1.00 80.44 267 PRO A C 1
ATOM 2208 O O . PRO A 1 267 ? 10.068 -3.044 -11.566 1.00 80.44 267 PRO A O 1
ATOM 2211 N N . PHE A 1 268 ? 11.710 -4.463 -12.076 1.00 83.12 268 PHE A N 1
ATOM 2212 C CA . PHE A 1 268 ? 12.752 -3.756 -11.322 1.00 83.12 268 PHE A CA 1
ATOM 2213 C C . PHE A 1 268 ? 13.344 -2.591 -12.122 1.00 83.12 268 PHE A C 1
ATOM 2215 O O . PHE A 1 268 ? 14.472 -2.647 -12.607 1.00 83.12 268 PHE A O 1
ATOM 2222 N N . ARG A 1 269 ? 12.547 -1.528 -12.270 1.00 81.12 269 ARG A N 1
ATOM 2223 C CA . ARG A 1 269 ? 12.912 -0.291 -12.976 1.00 81.12 269 ARG A CA 1
ATOM 2224 C C . ARG A 1 269 ? 13.378 0.814 -12.024 1.00 81.12 269 ARG A C 1
ATOM 2226 O O . ARG A 1 269 ? 12.907 0.872 -10.895 1.00 81.12 269 ARG A O 1
ATOM 2233 N N . PRO A 1 270 ? 14.228 1.752 -12.466 1.00 83.25 270 PRO A N 1
ATOM 2234 C CA . PRO A 1 270 ? 14.673 2.867 -11.623 1.00 83.25 270 PRO A CA 1
ATOM 2235 C C . PRO A 1 270 ? 13.532 3.743 -11.102 1.00 83.25 270 PRO A C 1
ATOM 2237 O O . PRO A 1 270 ? 13.654 4.322 -10.027 1.00 83.25 270 PRO A O 1
ATOM 2240 N N . HIS A 1 271 ? 12.437 3.821 -11.856 1.00 88.88 271 HIS A N 1
ATOM 2241 C CA . HIS A 1 271 ? 11.213 4.540 -11.533 1.00 88.88 271 HIS A CA 1
ATOM 2242 C C . HIS A 1 271 ? 10.026 3.606 -11.715 1.00 88.88 271 HIS A C 1
ATOM 2244 O O . HIS A 1 271 ? 9.930 2.902 -12.724 1.00 88.88 271 HIS A O 1
ATOM 2250 N N . ARG A 1 272 ? 9.110 3.634 -10.757 1.00 91.56 272 ARG A N 1
ATOM 2251 C CA . ARG A 1 272 ? 7.843 2.916 -10.809 1.00 91.56 272 ARG A CA 1
ATOM 2252 C C . ARG A 1 272 ? 6.739 3.818 -10.286 1.00 91.56 272 ARG A C 1
ATOM 2254 O O . ARG A 1 272 ? 6.975 4.667 -9.422 1.00 91.56 272 ARG A O 1
ATOM 2261 N N . ARG A 1 273 ? 5.531 3.595 -10.788 1.00 93.56 273 ARG A N 1
ATOM 2262 C CA . ARG A 1 273 ? 4.309 4.244 -10.313 1.00 93.56 273 ARG A CA 1
ATOM 2263 C C . ARG A 1 273 ? 3.354 3.172 -9.816 1.00 93.56 273 ARG A C 1
ATOM 2265 O O . ARG A 1 273 ? 3.326 2.063 -10.351 1.00 93.56 273 ARG A O 1
ATOM 2272 N N . VAL A 1 274 ? 2.538 3.501 -8.821 1.00 95.69 274 VAL A N 1
ATOM 2273 C CA . VAL A 1 274 ? 1.400 2.648 -8.470 1.00 95.69 274 VAL A CA 1
ATOM 2274 C C . VAL A 1 274 ? 0.538 2.469 -9.725 1.00 95.69 274 VAL A C 1
ATOM 2276 O O . VAL A 1 274 ? 0.411 3.379 -10.543 1.00 95.69 274 VAL A O 1
ATOM 2279 N N . ALA A 1 275 ? -0.007 1.269 -9.927 1.00 95.06 275 ALA A N 1
ATOM 2280 C CA . ALA A 1 275 ? -0.828 0.968 -11.102 1.00 95.06 275 ALA A CA 1
ATOM 2281 C C . ALA A 1 275 ? -0.131 1.250 -12.457 1.00 95.06 275 ALA A C 1
ATOM 2283 O O . ALA A 1 275 ? -0.782 1.596 -13.445 1.00 95.06 275 ALA A O 1
ATOM 2284 N N . ASP A 1 276 ? 1.199 1.145 -12.525 1.00 92.94 276 ASP A N 1
ATOM 2285 C CA . ASP A 1 276 ? 1.900 1.060 -13.807 1.00 92.94 276 ASP A CA 1
ATOM 2286 C C . ASP A 1 276 ? 1.746 -0.326 -14.452 1.00 92.94 276 ASP A C 1
ATOM 2288 O O . ASP A 1 276 ? 1.194 -1.257 -13.866 1.00 92.94 276 ASP A O 1
ATOM 2292 N N . GLN A 1 277 ? 2.269 -0.484 -15.670 1.00 90.25 277 GLN A N 1
ATOM 2293 C CA . GLN A 1 277 ? 2.198 -1.737 -16.436 1.00 90.25 277 GLN A CA 1
ATOM 2294 C C . GLN A 1 277 ? 2.851 -2.952 -15.748 1.00 90.25 277 GLN A C 1
ATOM 2296 O O . GLN A 1 277 ? 2.651 -4.085 -16.180 1.00 90.25 277 GLN A O 1
ATOM 2301 N N . PHE A 1 278 ? 3.661 -2.723 -14.713 1.00 90.81 278 PHE A N 1
ATOM 2302 C CA . PHE A 1 278 ? 4.362 -3.759 -13.958 1.00 90.81 278 PHE A CA 1
ATOM 2303 C C . PHE A 1 278 ? 3.693 -4.054 -12.610 1.00 90.81 278 PHE A C 1
ATOM 2305 O O . PHE A 1 278 ? 4.131 -4.956 -11.898 1.00 90.81 278 PHE A O 1
ATOM 2312 N N . SER A 1 279 ? 2.658 -3.296 -12.252 1.00 94.44 279 SER A N 1
ATOM 2313 C CA . SER A 1 279 ? 1.845 -3.500 -11.061 1.00 94.44 279 SER A CA 1
ATOM 2314 C C . SER A 1 279 ? 0.647 -4.382 -11.394 1.00 94.44 279 SER A C 1
ATOM 2316 O O . SER A 1 279 ? 0.117 -4.351 -12.504 1.00 94.44 279 SER A O 1
ATOM 2318 N N . TRP A 1 280 ? 0.171 -5.148 -10.418 1.00 95.06 280 TRP A N 1
ATOM 2319 C CA . TRP A 1 280 ? -1.108 -5.836 -10.542 1.00 95.06 280 TRP A CA 1
ATOM 2320 C C . TRP A 1 280 ? -2.171 -5.028 -9.813 1.00 95.06 280 TRP A C 1
ATOM 2322 O O . TRP A 1 280 ? -2.040 -4.782 -8.615 1.00 95.06 280 TRP A O 1
ATOM 2332 N N . VAL A 1 281 ? -3.204 -4.619 -10.551 1.00 96.44 281 VAL A N 1
ATOM 2333 C CA . VAL A 1 281 ? -4.382 -3.929 -10.021 1.00 96.44 281 VAL A CA 1
ATOM 2334 C C . VAL A 1 281 ? -5.600 -4.839 -10.143 1.00 96.44 281 VAL A C 1
ATOM 2336 O O . VAL A 1 281 ? -5.876 -5.435 -11.192 1.00 96.44 281 VAL A O 1
ATOM 2339 N N . LEU A 1 282 ? -6.330 -4.956 -9.045 1.00 95.38 282 LEU A N 1
ATOM 2340 C CA . LEU A 1 282 ? -7.545 -5.741 -8.932 1.00 95.38 282 LEU A CA 1
ATOM 2341 C C . LEU A 1 282 ? -8.660 -4.839 -8.411 1.00 95.38 282 LEU A C 1
ATOM 2343 O O . LEU A 1 282 ? -8.614 -4.408 -7.262 1.00 95.38 282 LEU A O 1
ATOM 2347 N N . ASP A 1 283 ? -9.654 -4.568 -9.256 1.00 95.31 283 ASP A N 1
ATOM 2348 C CA . ASP A 1 283 ? -10.886 -3.913 -8.822 1.00 95.31 283 ASP A CA 1
ATOM 2349 C C . ASP A 1 283 ? -11.635 -4.824 -7.846 1.00 95.31 283 ASP A C 1
ATOM 2351 O O . ASP A 1 283 ? -11.742 -6.036 -8.058 1.00 95.31 283 ASP A O 1
ATOM 2355 N N . LEU A 1 284 ? -12.118 -4.231 -6.758 1.00 95.81 284 LEU A N 1
ATOM 2356 C CA . LEU A 1 284 ? -12.886 -4.905 -5.724 1.00 95.81 284 LEU A CA 1
ATOM 2357 C C . LEU A 1 284 ? -14.363 -4.563 -5.879 1.00 95.81 284 LEU A C 1
ATOM 2359 O O . LEU A 1 284 ? -14.717 -3.475 -6.322 1.00 95.81 284 LEU A O 1
ATOM 2363 N N . ASP A 1 285 ? -15.220 -5.481 -5.454 1.00 93.94 285 ASP A N 1
ATOM 2364 C CA . ASP A 1 285 ? -16.662 -5.262 -5.417 1.00 93.94 285 ASP A CA 1
ATOM 2365 C C . ASP A 1 285 ? -17.019 -4.106 -4.472 1.00 93.94 285 ASP A C 1
ATOM 2367 O O . ASP A 1 285 ? -16.749 -4.188 -3.275 1.00 93.94 285 ASP A O 1
ATOM 2371 N N . THR A 1 286 ? -17.602 -3.030 -4.995 1.00 95.69 286 THR A N 1
ATOM 2372 C CA . THR A 1 286 ? -18.022 -1.849 -4.226 1.00 95.69 286 THR A CA 1
ATOM 2373 C C . THR A 1 286 ? -19.524 -1.819 -3.943 1.00 95.69 286 THR A C 1
ATOM 2375 O O . THR A 1 286 ? -20.034 -0.777 -3.535 1.00 95.69 286 THR A O 1
ATOM 2378 N N . GLU A 1 287 ? -20.253 -2.916 -4.169 1.00 95.06 287 GLU A N 1
ATOM 2379 C CA . GLU A 1 287 ? -21.673 -2.992 -3.828 1.00 95.06 287 GLU A CA 1
ATOM 2380 C C . GLU A 1 287 ? -21.894 -2.672 -2.337 1.00 95.06 287 GLU A C 1
ATOM 2382 O O . GLU A 1 287 ? -21.198 -3.171 -1.450 1.00 95.06 287 GLU A O 1
ATOM 2387 N N . GLY A 1 288 ? -22.849 -1.778 -2.065 1.00 94.38 288 GLY A N 1
ATOM 2388 C CA . GLY A 1 288 ? -23.158 -1.306 -0.712 1.00 94.38 288 GLY A CA 1
ATOM 2389 C C . GLY A 1 288 ? -22.221 -0.229 -0.152 1.00 94.38 288 GLY A C 1
ATOM 2390 O O . GLY A 1 288 ? -22.438 0.204 0.977 1.00 94.38 288 GLY A O 1
ATOM 2391 N N . ILE A 1 289 ? -21.219 0.235 -0.909 1.00 95.38 289 ILE A N 1
ATOM 2392 C CA . ILE A 1 289 ? -20.328 1.331 -0.501 1.00 95.38 289 ILE A CA 1
ATOM 2393 C C . ILE A 1 289 ? -20.620 2.573 -1.345 1.00 95.38 289 ILE A C 1
ATOM 2395 O O . ILE A 1 289 ? -20.535 2.541 -2.573 1.00 95.38 289 ILE A O 1
ATOM 2399 N N . ASP A 1 290 ? -20.914 3.693 -0.687 1.00 92.44 290 ASP A N 1
ATOM 2400 C CA . ASP A 1 290 ? -21.045 4.986 -1.356 1.00 92.44 290 ASP A CA 1
ATOM 2401 C C . ASP A 1 290 ? -19.657 5.579 -1.644 1.00 92.44 290 ASP A C 1
ATOM 2403 O O . ASP A 1 290 ? -18.979 6.109 -0.764 1.00 92.44 290 ASP A O 1
ATOM 2407 N N . GLY A 1 291 ? -19.232 5.490 -2.906 1.00 87.38 291 GLY A N 1
ATOM 2408 C CA . GLY A 1 291 ? -17.943 6.013 -3.357 1.00 87.38 291 GLY A CA 1
ATOM 2409 C C . GLY A 1 291 ? -17.796 7.535 -3.241 1.00 87.38 291 GLY A C 1
ATOM 2410 O O . GLY A 1 291 ? -16.667 8.021 -3.264 1.00 87.38 291 GLY A O 1
ATOM 2411 N N . SER A 1 292 ? -18.890 8.291 -3.084 1.00 90.75 292 SER A N 1
ATOM 2412 C CA . SER A 1 292 ? -18.822 9.742 -2.850 1.00 90.75 292 SER A CA 1
ATOM 2413 C C . SER A 1 292 ? -18.263 10.097 -1.467 1.00 90.75 292 SER A C 1
ATOM 2415 O O . SER A 1 292 ? -17.767 11.203 -1.269 1.00 90.75 292 SER A O 1
ATOM 2417 N N . LEU A 1 293 ? -18.267 9.135 -0.538 1.00 90.69 293 LEU A N 1
ATOM 2418 C CA . LEU A 1 293 ? -17.696 9.271 0.802 1.00 90.69 293 LEU A CA 1
ATOM 2419 C C . LEU A 1 293 ? -16.170 9.116 0.828 1.00 90.69 293 LEU A C 1
ATOM 2421 O O . LEU A 1 293 ? -15.567 9.266 1.889 1.00 90.69 293 LEU A O 1
ATOM 2425 N N . ALA A 1 294 ? -15.535 8.785 -0.301 1.00 93.62 294 ALA A N 1
ATOM 2426 C CA . ALA A 1 294 ? -14.089 8.646 -0.371 1.00 93.62 294 ALA A CA 1
ATOM 2427 C C . ALA A 1 294 ? -13.404 9.991 -0.078 1.00 93.62 294 ALA A C 1
ATOM 2429 O O . ALA A 1 294 ? -13.534 10.948 -0.840 1.00 93.62 294 ALA A O 1
ATOM 2430 N N . ALA A 1 295 ? -12.627 10.057 1.007 1.00 92.12 295 ALA A N 1
ATOM 2431 C CA . ALA A 1 295 ? -11.956 11.293 1.418 1.00 92.12 295 ALA A CA 1
ATOM 2432 C C . ALA A 1 295 ? -10.866 11.747 0.438 1.00 92.12 295 ALA A C 1
ATOM 2434 O O . ALA A 1 295 ? -10.520 12.932 0.380 1.00 92.12 295 ALA A O 1
ATOM 2435 N N . VAL A 1 296 ? -10.306 10.800 -0.315 1.00 91.38 296 VAL A N 1
ATOM 2436 C CA . VAL A 1 296 ? -9.190 11.019 -1.229 1.00 91.38 296 VAL A CA 1
ATOM 2437 C C . VAL A 1 296 ? -9.513 10.382 -2.588 1.00 91.38 296 VAL A C 1
ATOM 2439 O O . VAL A 1 296 ? -9.891 9.209 -2.639 1.00 91.38 296 VAL A O 1
ATOM 2442 N N . PRO A 1 297 ? -9.364 11.120 -3.708 1.00 92.06 297 PRO A N 1
ATOM 2443 C CA . PRO A 1 297 ? -9.563 10.568 -5.044 1.00 92.06 297 PRO A CA 1
ATOM 2444 C C . PRO A 1 297 ? -8.606 9.414 -5.356 1.00 92.06 297 PRO A C 1
ATOM 2446 O O . PRO A 1 297 ? -7.424 9.462 -5.014 1.00 92.06 297 PRO A O 1
ATOM 2449 N N . GLN A 1 298 ? -9.075 8.427 -6.125 1.00 90.62 298 GLN A N 1
ATOM 2450 C CA . GLN A 1 298 ? -8.273 7.253 -6.498 1.00 90.62 298 GLN A CA 1
ATOM 2451 C C . GLN A 1 298 ? -6.957 7.609 -7.207 1.00 90.62 298 GLN A C 1
ATOM 2453 O O . GLN A 1 298 ? -5.928 6.970 -6.990 1.00 90.62 298 GLN A O 1
ATOM 2458 N N . SER A 1 299 ? -6.960 8.657 -8.034 1.00 90.94 299 SER A N 1
ATOM 2459 C CA . SER A 1 299 ? -5.759 9.107 -8.746 1.00 90.94 299 SER A CA 1
ATOM 2460 C C . SER A 1 299 ? -4.644 9.560 -7.799 1.00 90.94 299 SER A C 1
ATOM 2462 O O . SER A 1 299 ? -3.477 9.576 -8.188 1.00 90.94 299 SER A O 1
ATOM 2464 N N . VAL A 1 300 ? -4.955 9.900 -6.542 1.00 92.69 300 VAL A N 1
ATOM 2465 C CA . VAL A 1 300 ? -3.935 10.265 -5.557 1.00 92.69 300 VAL A CA 1
ATOM 2466 C C . VAL A 1 300 ? -3.031 9.088 -5.251 1.00 92.69 300 VAL A C 1
ATOM 2468 O O . VAL A 1 300 ? -1.820 9.281 -5.264 1.00 92.69 300 VAL A O 1
ATOM 2471 N N . ILE A 1 301 ? -3.579 7.891 -5.015 1.00 93.94 301 ILE A N 1
ATOM 2472 C CA . ILE A 1 301 ? -2.765 6.705 -4.730 1.00 93.94 301 ILE A CA 1
ATOM 2473 C C . ILE A 1 301 ? -2.111 6.152 -5.998 1.00 93.94 301 ILE A C 1
ATOM 2475 O O . ILE A 1 301 ? -0.941 5.785 -5.963 1.00 93.94 301 ILE A O 1
ATOM 2479 N N . GLU A 1 302 ? -2.814 6.174 -7.135 1.00 94.75 302 GLU A N 1
ATOM 2480 C CA . GLU A 1 302 ? -2.323 5.606 -8.401 1.00 94.75 302 GLU A CA 1
ATOM 2481 C C . GLU A 1 302 ? -1.245 6.440 -9.093 1.00 94.75 302 GLU A C 1
ATOM 2483 O O . GLU A 1 302 ? -0.544 5.927 -9.955 1.00 94.75 302 GLU A O 1
ATOM 2488 N N . TYR A 1 303 ? -1.065 7.704 -8.710 1.00 92.94 303 TYR A N 1
ATOM 2489 C CA . TYR A 1 303 ? 0.029 8.535 -9.216 1.00 92.94 303 TYR A CA 1
ATOM 2490 C C . TYR A 1 303 ? 1.155 8.762 -8.201 1.00 92.94 303 TYR A C 1
ATOM 2492 O O . TYR A 1 303 ? 2.031 9.600 -8.423 1.00 92.94 303 TYR A O 1
ATOM 2500 N N . GLN A 1 304 ? 1.176 8.003 -7.103 1.00 93.69 304 GLN A N 1
ATOM 2501 C CA . GLN A 1 304 ? 2.363 7.934 -6.252 1.00 93.69 304 GLN A CA 1
ATOM 2502 C C . GLN A 1 304 ? 3.455 7.138 -6.962 1.00 93.69 304 GLN A C 1
ATOM 2504 O O . GLN A 1 304 ? 3.195 6.096 -7.572 1.00 93.69 304 GLN A O 1
ATOM 2509 N N . THR A 1 305 ? 4.685 7.636 -6.886 1.00 94.06 305 THR A N 1
ATOM 2510 C CA . THR A 1 305 ? 5.843 7.015 -7.531 1.00 94.06 305 THR A CA 1
ATOM 2511 C C . THR A 1 305 ? 6.931 6.723 -6.513 1.00 94.06 305 THR A C 1
ATOM 2513 O O . THR A 1 305 ? 7.023 7.358 -5.459 1.00 94.06 305 THR A O 1
ATOM 2516 N N . TRP A 1 306 ? 7.772 5.745 -6.828 1.00 93.44 306 TRP A N 1
ATOM 2517 C CA . TRP A 1 306 ? 8.966 5.447 -6.053 1.00 93.44 306 TRP A CA 1
ATOM 2518 C C . TRP A 1 306 ? 10.128 5.095 -6.970 1.00 93.44 306 TRP A C 1
ATOM 2520 O O . TRP A 1 306 ? 9.974 4.538 -8.059 1.00 93.44 306 TRP A O 1
ATOM 2530 N N . GLY A 1 307 ? 11.318 5.470 -6.516 1.00 90.38 307 GLY A N 1
ATOM 2531 C CA . GLY A 1 307 ? 12.559 5.133 -7.178 1.00 90.38 307 GLY A CA 1
ATOM 2532 C C . GLY A 1 307 ? 13.124 3.844 -6.604 1.00 90.38 307 GLY A C 1
ATOM 2533 O O . GLY A 1 307 ? 12.937 3.556 -5.423 1.00 90.38 307 GLY A O 1
ATOM 2534 N N . MET A 1 308 ? 13.885 3.104 -7.399 1.00 88.38 308 MET A N 1
ATOM 2535 C CA . MET A 1 308 ? 14.669 1.976 -6.902 1.00 88.38 308 MET A CA 1
ATOM 2536 C C . MET A 1 308 ? 16.127 2.111 -7.317 1.00 88.38 308 MET A C 1
ATOM 2538 O O . MET A 1 308 ? 16.431 2.357 -8.484 1.00 88.38 308 MET A O 1
ATOM 2542 N N . LYS A 1 309 ? 17.031 1.984 -6.345 1.00 85.88 309 LYS A N 1
ATOM 2543 C CA . LYS A 1 309 ? 18.476 1.992 -6.566 1.00 85.88 309 LYS A CA 1
ATOM 2544 C C . LYS A 1 309 ? 19.059 0.671 -6.084 1.00 85.88 309 LYS A C 1
ATOM 2546 O O . LYS A 1 309 ? 19.026 0.380 -4.893 1.00 85.88 309 LYS A O 1
ATOM 2551 N N . MET A 1 310 ? 19.616 -0.101 -7.007 1.00 81.81 310 MET A N 1
ATOM 2552 C CA . MET A 1 310 ? 20.085 -1.460 -6.725 1.00 81.81 310 MET A CA 1
ATOM 2553 C C . MET A 1 310 ? 21.586 -1.659 -6.942 1.00 81.81 310 MET A C 1
ATOM 2555 O O . MET A 1 310 ? 22.118 -2.741 -6.712 1.00 81.81 310 MET A O 1
ATOM 2559 N N . HIS A 1 311 ? 22.286 -0.610 -7.361 1.00 79.38 311 HIS A N 1
ATOM 2560 C CA . HIS A 1 311 ? 23.731 -0.601 -7.541 1.00 79.38 311 HIS A CA 1
ATOM 2561 C C . HIS A 1 311 ? 24.263 0.829 -7.443 1.00 79.38 311 HIS A C 1
ATOM 2563 O O . HIS A 1 311 ? 23.518 1.818 -7.485 1.00 79.38 311 HIS A O 1
ATOM 2569 N N . THR A 1 312 ? 25.576 0.950 -7.315 1.00 80.44 312 THR A N 1
ATOM 2570 C CA 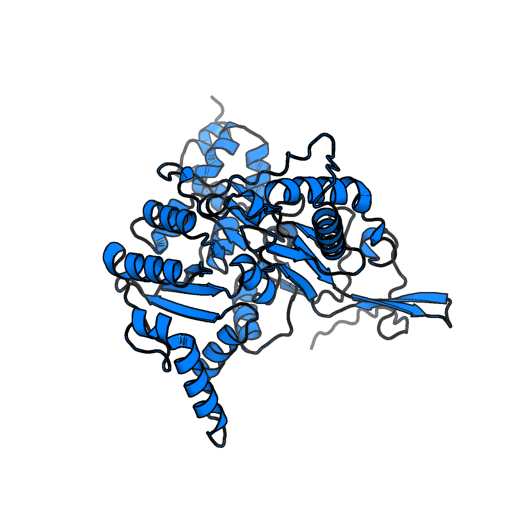. THR A 1 312 ? 26.304 2.187 -7.593 1.00 80.44 312 THR A CA 1
ATOM 2571 C C . THR A 1 312 ? 27.026 2.039 -8.926 1.00 80.44 312 THR A C 1
ATOM 2573 O O . THR A 1 312 ? 27.367 0.938 -9.349 1.00 80.44 312 THR A O 1
ATOM 2576 N N . SER A 1 313 ? 27.198 3.147 -9.644 1.00 79.06 313 SER A N 1
ATOM 2577 C CA . SER A 1 313 ? 27.991 3.148 -10.872 1.00 79.06 313 SER A CA 1
ATOM 2578 C C . SER A 1 313 ? 28.899 4.362 -10.900 1.00 79.06 313 SER A C 1
ATOM 2580 O O . SER A 1 313 ? 28.499 5.445 -10.460 1.00 79.06 313 SER A O 1
ATOM 2582 N N . TYR A 1 314 ? 30.102 4.188 -11.427 1.00 82.12 314 TYR A N 1
ATOM 2583 C CA . TYR A 1 314 ? 31.068 5.262 -11.624 1.00 82.12 314 TYR A CA 1
ATOM 2584 C C . TYR A 1 314 ? 31.863 5.027 -12.908 1.00 82.12 314 TYR A C 1
ATOM 2586 O O . TYR A 1 314 ? 31.866 3.933 -13.466 1.00 82.12 314 TYR A O 1
ATOM 2594 N N . TRP A 1 315 ? 32.473 6.092 -13.422 1.00 81.25 315 TRP A N 1
ATOM 2595 C CA . TRP A 1 315 ? 33.363 6.000 -14.574 1.00 81.25 315 TRP A CA 1
ATOM 2596 C C . TRP A 1 315 ? 34.785 5.791 -14.073 1.00 81.25 315 TRP A C 1
ATOM 2598 O O . TRP A 1 315 ? 35.327 6.688 -13.417 1.00 81.25 315 TRP A O 1
ATOM 2608 N N . ASP A 1 316 ? 35.363 4.629 -14.357 1.00 82.25 316 ASP A N 1
ATOM 2609 C CA . ASP A 1 316 ? 36.778 4.398 -14.126 1.00 82.25 316 ASP A CA 1
ATOM 2610 C C . ASP A 1 316 ? 37.571 5.122 -15.215 1.00 82.25 316 ASP A C 1
ATOM 2612 O O . ASP A 1 316 ? 37.418 4.875 -16.412 1.00 82.25 316 ASP A O 1
ATOM 2616 N N . ARG A 1 317 ? 38.384 6.090 -14.795 1.00 85.94 317 ARG A N 1
ATOM 2617 C CA . ARG A 1 317 ? 39.195 6.891 -15.715 1.00 85.94 317 ARG A CA 1
ATOM 2618 C C . ARG A 1 317 ? 40.440 6.153 -16.189 1.00 85.94 317 ARG A C 1
ATOM 2620 O O . ARG A 1 317 ? 40.988 6.566 -17.203 1.00 85.94 317 ARG A O 1
ATOM 2627 N N . VAL A 1 318 ? 40.892 5.140 -15.451 1.00 83.19 318 VAL A N 1
ATOM 2628 C CA . VAL A 1 318 ? 42.094 4.366 -15.774 1.00 83.19 318 VAL A CA 1
ATOM 2629 C C . VAL A 1 318 ? 41.779 3.419 -16.920 1.00 83.19 318 VAL A C 1
ATOM 2631 O O . VAL A 1 318 ? 42.405 3.500 -17.972 1.00 83.19 318 VAL A O 1
ATOM 2634 N N . ASP A 1 319 ? 40.740 2.610 -16.743 1.00 79.38 319 ASP A N 1
ATOM 2635 C CA . ASP A 1 319 ? 40.351 1.594 -17.722 1.00 79.38 319 ASP A CA 1
ATOM 2636 C C . ASP A 1 319 ? 39.386 2.141 -18.786 1.00 79.38 319 ASP A C 1
ATOM 2638 O O . ASP A 1 319 ? 39.106 1.487 -19.787 1.00 79.38 319 ASP A O 1
ATOM 2642 N N . GLY A 1 320 ? 38.868 3.361 -18.597 1.00 80.94 320 GLY A N 1
ATOM 2643 C CA . GLY A 1 320 ? 37.931 3.985 -19.532 1.00 80.94 320 GLY A CA 1
ATOM 2644 C C . GLY A 1 320 ? 36.584 3.260 -19.607 1.00 80.94 320 GLY A C 1
ATOM 2645 O O . GLY A 1 320 ? 35.895 3.357 -20.623 1.00 80.94 320 GLY A O 1
ATOM 2646 N N . VAL A 1 321 ? 36.208 2.542 -18.546 1.00 77.06 321 VAL A N 1
ATOM 2647 C CA . VAL A 1 321 ? 34.979 1.743 -18.464 1.00 77.06 321 VAL A CA 1
ATOM 2648 C C . VAL A 1 321 ? 34.036 2.268 -17.387 1.00 77.06 321 VAL A C 1
ATOM 2650 O O . VAL A 1 321 ? 34.432 2.918 -16.417 1.00 77.06 321 VAL A O 1
ATOM 2653 N N . ARG A 1 322 ? 32.741 1.973 -17.535 1.00 75.81 322 ARG A N 1
ATOM 2654 C CA . ARG A 1 322 ? 31.764 2.203 -16.467 1.00 75.81 322 ARG A CA 1
ATOM 2655 C C . ARG A 1 322 ? 31.700 0.976 -15.569 1.00 75.81 322 ARG A C 1
ATOM 2657 O O . ARG A 1 322 ? 31.269 -0.079 -16.017 1.00 75.81 322 ARG A O 1
ATOM 2664 N N . VAL A 1 323 ? 32.053 1.150 -14.302 1.00 76.81 323 VAL A N 1
ATOM 2665 C CA . VAL A 1 323 ? 31.985 0.091 -13.291 1.00 76.81 323 VAL A CA 1
ATOM 2666 C C . VAL A 1 323 ? 30.632 0.143 -12.591 1.00 76.81 323 VAL A C 1
ATOM 2668 O O . VAL A 1 323 ? 30.128 1.226 -12.269 1.00 76.81 323 VAL A O 1
ATOM 2671 N N . PHE A 1 324 ? 30.049 -1.031 -12.350 1.00 76.81 324 PHE A N 1
ATOM 2672 C CA . PHE A 1 324 ? 28.799 -1.208 -11.618 1.00 76.81 324 PHE A CA 1
ATOM 2673 C C . PHE A 1 324 ? 29.049 -2.078 -10.393 1.00 76.81 324 PHE A C 1
ATOM 2675 O O . PHE A 1 324 ? 29.393 -3.247 -10.526 1.00 76.81 324 PHE A O 1
ATOM 2682 N N . VAL A 1 325 ? 28.827 -1.521 -9.205 1.00 78.69 325 VAL A N 1
ATOM 2683 C CA . VAL A 1 325 ? 28.937 -2.267 -7.951 1.00 78.69 325 VAL A CA 1
ATOM 2684 C C . VAL A 1 325 ? 27.525 -2.594 -7.470 1.00 78.69 325 VAL A C 1
ATOM 2686 O O . VAL A 1 325 ? 26.768 -1.669 -7.139 1.00 78.69 325 VAL A O 1
ATOM 2689 N N . PRO A 1 326 ? 27.126 -3.876 -7.464 1.00 75.31 326 PRO A N 1
ATOM 2690 C CA . PRO A 1 326 ? 25.806 -4.263 -6.999 1.00 75.31 326 PRO A CA 1
ATOM 2691 C C . PRO A 1 326 ? 25.597 -3.909 -5.525 1.00 75.31 326 PRO A C 1
ATOM 2693 O O . PRO A 1 326 ? 26.525 -3.913 -4.721 1.00 75.31 326 PRO A O 1
ATOM 2696 N N . SER A 1 327 ? 24.347 -3.645 -5.158 1.00 79.19 327 SER A N 1
ATOM 2697 C CA . SER A 1 327 ? 23.922 -3.581 -3.762 1.00 79.19 327 SER A CA 1
ATOM 2698 C C . SER A 1 327 ? 23.320 -4.923 -3.351 1.00 79.19 327 SER A C 1
ATOM 2700 O O . SER A 1 327 ? 22.598 -5.549 -4.126 1.00 79.19 327 SER A O 1
ATOM 2702 N N . PHE A 1 328 ? 23.565 -5.349 -2.111 1.00 80.81 328 PHE A N 1
ATOM 2703 C CA . PHE A 1 328 ? 22.924 -6.540 -1.538 1.00 80.81 328 PHE A CA 1
ATOM 2704 C C . PHE A 1 328 ? 21.399 -6.366 -1.408 1.00 80.81 328 PHE A C 1
ATOM 2706 O O . PHE A 1 328 ? 20.646 -7.335 -1.451 1.00 80.81 328 PHE A O 1
ATOM 2713 N N . LYS A 1 329 ? 20.935 -5.112 -1.312 1.00 85.94 329 LYS A N 1
ATOM 2714 C CA . LYS A 1 329 ? 19.523 -4.731 -1.195 1.00 85.94 329 LYS A CA 1
ATOM 2715 C C . LYS A 1 329 ? 19.112 -3.671 -2.214 1.00 85.94 329 LYS A C 1
ATOM 2717 O O . LYS A 1 329 ? 19.924 -2.872 -2.684 1.00 85.94 329 LYS A O 1
ATOM 2722 N N . MET A 1 330 ? 17.820 -3.605 -2.475 1.00 87.75 330 MET A N 1
ATOM 2723 C CA . MET A 1 330 ? 17.160 -2.583 -3.267 1.00 87.75 330 MET A CA 1
ATOM 2724 C C . MET A 1 330 ? 16.783 -1.381 -2.400 1.00 87.75 330 MET A C 1
ATOM 2726 O O . MET A 1 330 ? 15.847 -1.433 -1.609 1.00 87.75 330 MET A O 1
ATOM 2730 N N . ASP A 1 331 ? 17.473 -0.260 -2.574 1.00 88.00 331 ASP A N 1
ATOM 2731 C CA . ASP A 1 331 ? 17.095 0.965 -1.881 1.00 88.00 331 ASP A CA 1
ATOM 2732 C C . ASP A 1 331 ? 15.874 1.607 -2.552 1.00 88.00 331 ASP A C 1
ATOM 2734 O O . ASP A 1 331 ? 15.970 2.147 -3.661 1.00 88.00 331 ASP A O 1
ATOM 2738 N N . ILE A 1 332 ? 14.753 1.641 -1.835 1.00 89.88 332 ILE A N 1
ATOM 2739 C CA . ILE A 1 332 ? 13.584 2.434 -2.215 1.00 89.88 332 ILE A CA 1
ATOM 2740 C C . ILE A 1 332 ? 13.892 3.926 -1.989 1.00 89.88 332 ILE A C 1
ATOM 2742 O O . ILE A 1 332 ? 14.261 4.348 -0.889 1.00 89.88 332 ILE A O 1
ATOM 2746 N N . LYS A 1 333 ? 13.790 4.739 -3.046 1.00 90.56 333 LYS A N 1
ATOM 2747 C CA . LYS A 1 333 ? 14.094 6.179 -3.049 1.00 90.56 333 LYS A CA 1
ATOM 2748 C C . LYS A 1 333 ? 12.821 6.986 -3.241 1.00 90.56 333 LYS A C 1
ATOM 2750 O O . LYS A 1 333 ? 12.269 7.030 -4.339 1.00 90.56 333 LYS A O 1
ATOM 2755 N N . ILE A 1 334 ? 12.381 7.638 -2.173 1.00 90.75 334 ILE A N 1
ATOM 2756 C CA . ILE A 1 334 ? 11.125 8.382 -2.129 1.00 90.75 334 ILE A CA 1
ATOM 2757 C C . ILE A 1 334 ? 11.365 9.745 -1.483 1.00 90.75 334 ILE A C 1
ATOM 2759 O O . ILE A 1 334 ? 12.131 9.856 -0.524 1.00 90.75 334 ILE A O 1
ATOM 2763 N N . VAL A 1 335 ? 10.680 10.765 -1.990 1.00 89.50 335 VAL A N 1
ATOM 2764 C CA . VAL A 1 335 ? 10.473 12.050 -1.329 1.00 89.50 335 VAL A CA 1
ATOM 2765 C C . VAL A 1 335 ? 8.995 12.202 -0.984 1.00 89.50 335 VAL A C 1
ATOM 2767 O O . VAL A 1 335 ? 8.118 11.866 -1.777 1.00 89.50 335 VAL A O 1
ATOM 2770 N N . CYS A 1 336 ? 8.731 12.702 0.217 1.00 88.69 336 CYS A N 1
ATOM 2771 C CA . CYS A 1 336 ? 7.401 13.086 0.659 1.00 88.69 336 CYS A CA 1
ATOM 2772 C C . CYS A 1 336 ? 7.173 14.567 0.353 1.00 88.69 336 CYS A C 1
ATOM 2774 O O . CYS A 1 336 ? 8.019 15.409 0.659 1.00 88.69 336 CYS A O 1
ATOM 2776 N N . ASP A 1 337 ? 5.997 14.881 -0.171 1.00 87.19 337 ASP A N 1
ATOM 2777 C CA . ASP A 1 337 ? 5.555 16.237 -0.425 1.00 87.19 337 ASP A CA 1
ATOM 2778 C C . ASP A 1 337 ? 4.335 16.591 0.425 1.00 87.19 337 ASP A C 1
ATOM 2780 O O . ASP A 1 337 ? 3.197 16.218 0.132 1.00 87.19 337 ASP A O 1
ATOM 2784 N N . SER A 1 338 ? 4.609 17.347 1.484 1.00 82.62 338 SER A N 1
ATOM 2785 C CA . SER A 1 338 ? 3.621 17.922 2.394 1.00 82.62 338 SER A CA 1
ATOM 2786 C C . SER A 1 338 ? 3.648 19.454 2.353 1.00 82.62 338 SER A C 1
ATOM 2788 O O . SER A 1 338 ? 3.269 20.104 3.324 1.00 82.62 338 SER A O 1
ATOM 2790 N N . SER A 1 339 ? 4.124 20.062 1.255 1.00 80.00 339 SER A N 1
ATOM 2791 C CA . SER A 1 339 ? 4.370 21.512 1.174 1.00 80.00 339 SER A CA 1
ATOM 2792 C C . SER A 1 339 ? 3.102 22.373 1.080 1.00 80.00 339 SER A C 1
ATOM 2794 O O . SER A 1 339 ? 3.201 23.573 0.839 1.00 80.00 339 SER A O 1
ATOM 2796 N N . GLY A 1 340 ? 1.912 21.769 1.159 1.00 80.06 340 GLY A N 1
ATOM 2797 C CA . GLY A 1 340 ? 0.619 22.435 0.957 1.00 80.06 340 GLY A CA 1
ATOM 2798 C C . GLY A 1 340 ? 0.290 22.773 -0.503 1.00 80.06 340 GLY A C 1
ATOM 2799 O O . GLY A 1 340 ? -0.818 23.207 -0.791 1.00 80.06 340 GLY A O 1
ATOM 2800 N N . SER A 1 341 ? 1.214 22.533 -1.444 1.00 82.19 341 SER A N 1
ATOM 2801 C CA . SER A 1 341 ? 0.990 22.754 -2.886 1.00 82.19 341 SER A CA 1
ATOM 2802 C C . SER A 1 341 ? -0.072 21.825 -3.484 1.00 82.19 341 SER A C 1
ATOM 2804 O O . SER A 1 341 ? -0.622 22.118 -4.543 1.00 82.19 341 SER A O 1
ATOM 2806 N N . PHE A 1 342 ? -0.332 20.706 -2.813 1.00 86.50 342 PHE A N 1
ATOM 2807 C CA . PHE A 1 342 ? -1.384 19.749 -3.126 1.00 86.50 342 PHE A CA 1
ATOM 2808 C C . PHE A 1 342 ? -2.343 19.651 -1.934 1.00 86.50 342 PHE A C 1
ATOM 2810 O O . PHE A 1 342 ? -1.965 19.932 -0.791 1.00 86.50 342 PHE A O 1
ATOM 2817 N N . ARG A 1 343 ? -3.599 19.289 -2.193 1.00 86.81 343 ARG A N 1
ATOM 2818 C CA . ARG A 1 343 ? -4.634 19.027 -1.185 1.00 86.81 343 ARG A CA 1
ATOM 2819 C C . ARG A 1 343 ? -4.273 17.797 -0.379 1.00 86.81 343 ARG A C 1
ATOM 2821 O O . ARG A 1 343 ? -4.333 17.817 0.846 1.00 86.81 343 ARG A O 1
ATOM 2828 N N . TYR A 1 344 ? -3.838 16.769 -1.093 1.00 89.25 344 TYR A N 1
ATOM 2829 C CA . TYR A 1 344 ? -3.478 15.482 -0.533 1.00 89.25 344 TYR A CA 1
ATOM 2830 C C . TYR A 1 344 ? -1.955 15.338 -0.523 1.00 89.25 344 TYR A C 1
ATOM 2832 O O . TYR A 1 344 ? -1.324 15.605 -1.553 1.00 89.25 344 TYR A O 1
ATOM 2840 N N . PRO A 1 345 ? -1.344 14.933 0.606 1.00 89.88 345 PRO A N 1
ATOM 2841 C CA . PRO A 1 345 ? 0.069 14.590 0.640 1.00 89.88 345 PRO A CA 1
ATOM 2842 C C . PRO A 1 345 ? 0.369 13.478 -0.359 1.00 89.88 345 PRO A C 1
ATOM 2844 O O . PRO A 1 345 ? -0.426 12.559 -0.560 1.00 89.88 345 PRO A O 1
ATOM 2847 N N . ARG A 1 346 ? 1.531 13.560 -0.993 1.00 90.25 346 ARG A N 1
ATOM 2848 C CA . ARG A 1 346 ? 1.936 12.612 -2.030 1.00 90.25 346 ARG A CA 1
ATOM 2849 C C . ARG A 1 346 ? 3.390 12.237 -1.851 1.00 90.25 346 ARG A C 1
ATOM 2851 O O . ARG A 1 346 ? 4.170 12.958 -1.225 1.00 90.25 346 ARG A O 1
ATOM 2858 N N . ILE A 1 347 ? 3.748 11.107 -2.437 1.00 92.00 347 ILE A N 1
ATOM 2859 C CA . ILE A 1 347 ? 5.128 10.657 -2.500 1.00 92.00 347 ILE A CA 1
ATOM 2860 C C . ILE A 1 347 ? 5.551 10.478 -3.948 1.00 92.00 347 ILE A C 1
ATOM 2862 O O . ILE A 1 347 ? 4.768 10.015 -4.783 1.00 92.00 347 ILE A O 1
ATOM 2866 N N . TYR A 1 348 ? 6.795 10.850 -4.215 1.00 90.25 348 TYR A N 1
ATOM 2867 C CA . TYR A 1 348 ? 7.397 10.752 -5.533 1.00 90.25 348 TYR A CA 1
ATOM 2868 C C . TYR A 1 348 ? 8.755 10.077 -5.441 1.00 90.25 348 TYR A C 1
ATOM 2870 O O . TYR A 1 348 ? 9.437 10.137 -4.417 1.00 90.25 348 TYR A O 1
ATOM 2878 N N . ASP A 1 349 ? 9.193 9.482 -6.535 1.00 88.06 349 ASP A N 1
ATOM 2879 C CA . ASP A 1 349 ? 10.553 9.015 -6.688 1.00 88.06 349 ASP A CA 1
ATOM 2880 C C . ASP A 1 349 ? 11.546 10.176 -6.623 1.00 88.06 349 ASP A C 1
ATOM 2882 O O . ASP A 1 349 ? 11.327 11.274 -7.141 1.00 88.06 349 ASP A O 1
ATOM 2886 N N . TYR A 1 350 ? 12.668 9.902 -5.965 1.00 78.75 350 TYR A N 1
ATOM 2887 C CA . TYR A 1 350 ? 13.744 10.864 -5.797 1.00 78.75 350 TYR A CA 1
ATOM 2888 C C . TYR A 1 350 ? 15.066 10.261 -6.267 1.00 78.75 350 TYR A C 1
ATOM 2890 O O . TYR A 1 350 ? 15.821 9.673 -5.490 1.00 78.75 350 TYR A O 1
ATOM 2898 N N . GLN A 1 351 ? 15.348 10.399 -7.563 1.00 71.25 351 GLN A N 1
ATOM 2899 C CA . GLN A 1 351 ? 16.694 10.201 -8.115 1.00 71.25 351 GLN A CA 1
ATOM 2900 C C . GLN A 1 351 ? 17.103 11.382 -9.009 1.00 71.25 351 GLN A C 1
ATOM 2902 O O . GLN A 1 351 ? 16.308 12.274 -9.300 1.00 71.25 351 GLN A O 1
ATOM 2907 N N . ASN A 1 352 ? 18.354 11.421 -9.461 1.00 62.25 352 ASN A N 1
ATOM 2908 C CA . ASN A 1 352 ? 18.822 12.509 -10.320 1.00 62.25 352 ASN A CA 1
ATOM 2909 C C . ASN A 1 352 ? 18.025 12.573 -11.634 1.00 62.25 352 ASN A C 1
ATOM 2911 O O . ASN A 1 352 ? 17.924 11.570 -12.337 1.00 62.25 352 ASN A O 1
ATOM 2915 N N . ARG A 1 353 ? 17.530 13.771 -11.988 1.00 64.69 353 ARG A N 1
ATOM 2916 C CA . ARG A 1 353 ? 16.770 14.055 -13.228 1.00 64.69 353 ARG A CA 1
ATOM 2917 C C . ARG A 1 353 ? 15.455 13.275 -13.340 1.00 64.69 353 ARG A C 1
ATOM 2919 O O . ARG A 1 353 ? 14.987 12.989 -14.439 1.00 64.69 353 ARG A O 1
ATOM 2926 N N . THR A 1 354 ? 14.875 12.933 -12.197 1.00 77.31 354 THR A N 1
ATOM 2927 C CA . THR A 1 354 ? 13.616 12.189 -12.126 1.00 77.31 354 THR A CA 1
ATOM 2928 C C . THR A 1 354 ? 12.392 13.091 -12.049 1.00 77.31 354 THR A C 1
ATOM 2930 O O . THR A 1 354 ? 12.491 14.321 -11.993 1.00 77.31 354 THR A O 1
ATOM 2933 N N . TRP A 1 355 ? 11.228 12.449 -12.010 1.00 87.19 355 TRP A N 1
ATOM 2934 C CA . TRP A 1 355 ? 9.927 13.045 -11.758 1.00 87.19 355 TRP A CA 1
ATOM 2935 C C . TRP A 1 355 ? 9.911 13.980 -10.540 1.00 87.19 355 TRP A C 1
ATOM 2937 O O . TRP A 1 355 ? 9.378 15.082 -10.641 1.00 87.19 355 TRP A O 1
ATOM 2947 N N . GLY A 1 356 ? 10.577 13.631 -9.432 1.00 85.94 356 GLY A N 1
ATOM 2948 C CA . GLY A 1 356 ? 10.666 14.513 -8.263 1.00 85.94 356 GLY A CA 1
ATOM 2949 C C . GLY A 1 356 ? 11.329 15.870 -8.558 1.00 85.94 356 GLY A C 1
ATOM 2950 O O . GLY A 1 356 ? 10.870 16.907 -8.072 1.00 85.94 356 GLY A O 1
ATOM 2951 N N . ASN A 1 357 ? 12.372 15.901 -9.400 1.00 84.56 357 ASN A N 1
ATOM 2952 C CA . ASN A 1 357 ? 12.979 17.164 -9.838 1.00 84.56 357 ASN A CA 1
ATOM 2953 C C . ASN A 1 357 ? 12.040 17.938 -10.771 1.00 84.56 357 ASN A C 1
ATOM 2955 O O . ASN A 1 357 ? 11.851 19.137 -10.575 1.00 84.56 357 ASN A O 1
ATOM 2959 N N . TYR A 1 358 ? 11.414 17.243 -11.726 1.00 86.94 358 TYR A N 1
ATOM 2960 C CA . TYR A 1 358 ? 10.453 17.842 -12.653 1.00 86.94 358 TYR A CA 1
ATOM 2961 C C . TYR A 1 358 ? 9.278 18.497 -11.913 1.00 86.94 358 TYR A C 1
ATOM 2963 O O . TYR A 1 358 ? 8.976 19.661 -12.159 1.00 86.94 358 TYR A O 1
ATOM 2971 N N . ILE A 1 359 ? 8.677 17.812 -10.934 1.00 87.31 359 ILE A N 1
ATOM 2972 C CA . ILE A 1 359 ? 7.609 18.369 -10.093 1.00 87.31 359 ILE A CA 1
ATOM 2973 C C . ILE A 1 359 ? 8.076 19.606 -9.328 1.00 87.31 359 ILE A C 1
ATOM 2975 O O . ILE A 1 359 ? 7.366 20.612 -9.297 1.00 87.31 359 ILE A O 1
ATOM 2979 N N . SER A 1 360 ? 9.270 19.565 -8.730 1.00 85.94 360 SER A N 1
ATOM 2980 C CA . SER A 1 360 ? 9.846 20.732 -8.052 1.00 85.94 360 SER A CA 1
ATOM 2981 C C . SER A 1 360 ? 9.949 21.936 -9.000 1.00 85.94 360 SER A C 1
ATOM 2983 O O . SER A 1 360 ? 9.608 23.058 -8.618 1.00 85.94 360 SER A O 1
ATOM 2985 N N . ASP A 1 361 ? 10.391 21.720 -10.237 1.00 84.75 361 ASP A N 1
ATOM 2986 C CA . ASP A 1 361 ? 10.551 22.793 -11.219 1.00 84.75 361 ASP A CA 1
ATOM 2987 C C . ASP A 1 361 ? 9.207 23.292 -11.764 1.00 84.75 361 ASP A C 1
ATOM 2989 O O . ASP A 1 361 ? 9.026 24.505 -11.913 1.00 84.75 361 ASP A O 1
ATOM 2993 N N . MET A 1 362 ? 8.228 22.402 -11.959 1.00 83.50 362 MET A N 1
ATOM 2994 C CA . MET A 1 362 ? 6.859 22.772 -12.332 1.00 83.50 362 MET A CA 1
ATOM 2995 C C . MET A 1 362 ? 6.200 23.630 -11.25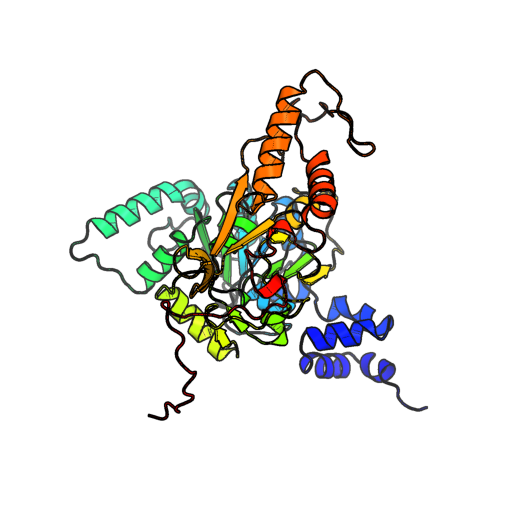3 1.00 83.50 362 MET A C 1
ATOM 2997 O O . MET A 1 362 ? 5.665 24.696 -11.559 1.00 83.50 362 MET A O 1
ATOM 3001 N N . LYS A 1 363 ? 6.326 23.248 -9.976 1.00 82.69 363 LYS A N 1
ATOM 3002 C CA . LYS A 1 363 ? 5.845 24.054 -8.844 1.00 82.69 363 LYS A CA 1
ATOM 3003 C C . LYS A 1 363 ? 6.468 25.448 -8.821 1.00 82.69 363 LYS A C 1
ATOM 3005 O O . LYS A 1 363 ? 5.751 26.440 -8.695 1.00 82.69 363 LYS A O 1
ATOM 3010 N N . LYS A 1 364 ? 7.797 25.543 -8.961 1.00 80.94 364 LYS A N 1
ATOM 3011 C CA . LYS A 1 364 ? 8.514 26.833 -8.988 1.00 80.94 364 LYS A CA 1
ATOM 3012 C C . LYS A 1 364 ? 8.067 27.697 -10.162 1.00 80.94 364 LYS A C 1
ATOM 3014 O O . LYS A 1 364 ? 7.846 28.893 -9.990 1.00 80.94 364 LYS A O 1
ATOM 3019 N N . THR A 1 365 ? 7.940 27.099 -11.343 1.00 74.38 365 THR A N 1
ATOM 3020 C CA . THR A 1 365 ? 7.529 27.793 -12.567 1.00 74.38 365 THR A CA 1
ATOM 3021 C C . THR A 1 365 ? 6.111 28.329 -12.419 1.00 74.38 365 THR A C 1
ATOM 3023 O O . THR A 1 365 ? 5.895 29.529 -12.549 1.00 74.38 365 THR A O 1
ATOM 3026 N N . MET A 1 366 ? 5.158 27.488 -12.025 1.00 68.94 366 MET A N 1
ATOM 3027 C CA . MET A 1 366 ? 3.762 27.895 -11.869 1.00 68.94 366 MET A CA 1
ATOM 3028 C C . MET A 1 366 ? 3.542 28.893 -10.727 1.00 68.94 366 MET A C 1
ATOM 3030 O O . MET A 1 366 ? 2.700 29.781 -10.854 1.00 68.94 366 MET A O 1
ATOM 3034 N N . GLY A 1 367 ? 4.325 28.800 -9.646 1.00 64.50 367 GLY A N 1
ATOM 3035 C CA . GLY A 1 367 ? 4.325 29.799 -8.574 1.00 64.50 367 GLY A CA 1
ATOM 3036 C C . GLY A 1 367 ? 4.845 31.170 -9.026 1.00 64.50 367 GLY A C 1
ATOM 3037 O O . GLY A 1 367 ? 4.355 32.198 -8.568 1.00 64.50 367 GLY A O 1
ATOM 3038 N N . ARG A 1 368 ? 5.796 31.210 -9.972 1.00 56.41 368 ARG A N 1
ATOM 3039 C CA . ARG A 1 368 ? 6.284 32.456 -10.602 1.00 56.41 368 ARG A CA 1
ATOM 3040 C C . ARG A 1 368 ? 5.314 33.011 -11.646 1.00 56.41 368 ARG A C 1
ATOM 3042 O O . ARG A 1 368 ? 5.272 34.218 -11.857 1.00 56.41 368 ARG A O 1
ATOM 3049 N N . LEU A 1 369 ? 4.503 32.154 -12.261 1.00 51.16 369 LEU A N 1
ATOM 3050 C CA . LEU A 1 369 ? 3.457 32.515 -13.223 1.00 51.16 369 LEU A CA 1
ATOM 3051 C C . LEU A 1 369 ? 2.158 32.972 -12.536 1.00 51.16 369 LEU A C 1
ATOM 3053 O O . LEU A 1 369 ? 1.069 32.845 -13.093 1.00 51.16 369 LEU A O 1
ATOM 3057 N N . ASN A 1 370 ? 2.233 33.546 -11.331 1.00 49.34 370 ASN A N 1
ATOM 3058 C CA . ASN A 1 370 ? 1.069 34.130 -10.657 1.00 49.34 370 ASN A CA 1
ATOM 3059 C C . ASN A 1 370 ? 0.376 35.260 -11.450 1.00 49.34 370 ASN A C 1
ATOM 3061 O O . ASN A 1 370 ? -0.736 35.622 -11.088 1.00 49.34 370 ASN A O 1
ATOM 3065 N N . GLY A 1 371 ? 0.960 35.725 -12.564 1.00 43.41 371 GLY A N 1
ATOM 3066 C CA . GLY A 1 371 ? 0.334 36.638 -13.531 1.00 43.41 371 GLY A CA 1
ATOM 3067 C C . GLY A 1 371 ? 0.268 36.152 -14.990 1.00 43.41 371 GLY A C 1
ATOM 3068 O O . GLY A 1 371 ? -0.068 36.956 -15.851 1.00 43.41 371 GLY A O 1
ATOM 3069 N N . TYR A 1 372 ? 0.593 34.889 -15.303 1.00 40.88 372 TYR A N 1
ATOM 3070 C CA . TYR A 1 372 ? 0.627 34.390 -16.690 1.00 40.88 372 TYR A CA 1
ATOM 3071 C C . TYR A 1 372 ? -0.094 33.043 -16.838 1.00 40.88 372 TYR A C 1
ATOM 3073 O O . TYR A 1 372 ? 0.196 32.080 -16.130 1.00 40.88 372 TYR A O 1
ATOM 3081 N N . HIS A 1 373 ? -1.007 32.965 -17.807 1.00 44.62 373 HIS A N 1
ATOM 3082 C CA . HIS A 1 373 ? -1.727 31.747 -18.180 1.00 44.62 373 HIS A CA 1
ATOM 3083 C C . HIS A 1 373 ? -0.886 30.905 -19.152 1.00 44.62 373 HIS A C 1
ATOM 3085 O O . HIS A 1 373 ? -1.117 30.939 -20.357 1.00 44.62 373 HIS A O 1
ATOM 3091 N N . ILE A 1 374 ? 0.106 30.152 -18.664 1.00 41.06 374 ILE A N 1
ATOM 3092 C CA . ILE A 1 374 ? 0.676 29.068 -19.482 1.00 41.06 374 ILE A CA 1
ATOM 3093 C C . ILE A 1 374 ? -0.249 27.863 -19.332 1.00 41.06 374 ILE A C 1
ATOM 3095 O O . ILE A 1 374 ? -0.087 27.048 -18.429 1.00 41.06 374 ILE A O 1
ATOM 3099 N N . GLY A 1 375 ? -1.270 27.807 -20.185 1.00 42.84 375 GLY A N 1
ATOM 3100 C CA . GLY A 1 375 ? -2.101 26.624 -20.345 1.00 42.84 375 GLY A CA 1
ATOM 3101 C C . GLY A 1 375 ? -1.459 25.693 -21.364 1.00 42.84 375 GLY A C 1
ATOM 3102 O O . GLY A 1 375 ? -1.246 26.086 -22.511 1.00 42.84 375 GLY A O 1
ATOM 3103 N N . PHE A 1 376 ? -1.172 24.450 -20.979 1.00 50.56 376 PHE A N 1
ATOM 3104 C CA . PHE A 1 376 ? -1.154 23.386 -21.978 1.00 50.56 376 PHE A CA 1
ATOM 3105 C C . PHE A 1 376 ? -2.581 23.249 -22.545 1.00 50.56 376 PHE A C 1
ATOM 3107 O O . PHE A 1 376 ? -3.529 23.625 -21.853 1.00 50.56 376 PHE A O 1
ATOM 3114 N N . PRO A 1 377 ? -2.787 22.709 -23.761 1.00 48.94 377 PRO A N 1
ATOM 3115 C CA . PRO A 1 377 ? -4.130 22.539 -24.333 1.00 48.94 377 PRO A CA 1
ATOM 3116 C C . PRO A 1 377 ? -5.129 21.798 -23.419 1.00 48.94 377 PRO A C 1
ATOM 3118 O O . PRO A 1 377 ? -6.334 21.928 -23.597 1.00 48.94 377 PRO A O 1
ATOM 3121 N N . GLU A 1 378 ? -4.622 21.042 -22.440 1.00 49.16 378 GLU A N 1
ATOM 3122 C CA . GLU A 1 378 ? -5.375 20.246 -21.462 1.00 49.16 378 GLU A CA 1
ATOM 3123 C C . GLU A 1 378 ? -5.308 20.804 -20.023 1.00 49.16 378 GLU A C 1
ATOM 3125 O O . GLU A 1 378 ? -5.907 20.226 -19.114 1.00 49.16 378 GLU A O 1
ATOM 3130 N N . SER A 1 379 ? -4.569 21.895 -19.782 1.00 47.34 379 SER A N 1
ATOM 3131 C CA . SER A 1 379 ? -4.464 22.503 -18.449 1.00 47.34 379 SER A CA 1
ATOM 3132 C C . SER A 1 379 ? -5.759 23.207 -18.081 1.00 47.34 379 SER A C 1
ATOM 3134 O O . SER A 1 379 ? -6.330 23.958 -18.878 1.00 47.34 379 SER A O 1
ATOM 3136 N N . LYS A 1 380 ? -6.216 22.990 -16.850 1.00 51.72 380 LYS A N 1
ATOM 3137 C CA . LYS A 1 380 ? -7.416 23.648 -16.344 1.00 51.72 380 LYS A CA 1
ATOM 3138 C C . LYS A 1 380 ? -7.078 25.098 -15.990 1.00 51.72 380 LYS A C 1
ATOM 3140 O O . LYS A 1 380 ? -5.952 25.422 -15.609 1.00 51.72 380 LYS A O 1
ATOM 3145 N N . SER A 1 381 ? -8.053 25.999 -16.137 1.00 52.94 381 SER A N 1
ATOM 3146 C CA . SER A 1 381 ? -7.911 27.367 -15.618 1.00 52.94 381 SER A CA 1
ATOM 3147 C C . SER A 1 381 ? -7.602 27.311 -14.120 1.00 52.94 381 SER A C 1
ATOM 3149 O O . SER A 1 381 ? -8.045 26.378 -13.449 1.00 52.94 381 SER A O 1
ATOM 3151 N N . LYS A 1 382 ? -6.860 28.298 -13.590 1.00 52.97 382 LYS A N 1
ATOM 3152 C CA . LYS A 1 382 ? -6.618 28.395 -12.144 1.00 52.97 382 LYS A CA 1
ATOM 3153 C C . LYS A 1 382 ? -7.965 28.483 -11.431 1.00 52.97 382 LYS A C 1
ATOM 3155 O O . LYS A 1 382 ? -8.618 29.524 -11.483 1.00 52.97 382 LYS A O 1
ATOM 3160 N N . ASP A 1 383 ? -8.370 27.385 -10.810 1.00 48.69 383 ASP A N 1
ATOM 3161 C CA . ASP A 1 383 ? -9.576 27.321 -10.005 1.00 48.69 383 ASP A CA 1
ATOM 3162 C C . ASP A 1 383 ? -9.228 27.806 -8.596 1.00 48.69 383 ASP A C 1
ATOM 3164 O O . ASP A 1 383 ? -8.490 27.156 -7.855 1.00 48.69 383 ASP A O 1
ATOM 3168 N N . TRP A 1 384 ? -9.675 29.017 -8.276 1.00 51.16 384 TRP A N 1
ATOM 3169 C CA . TRP A 1 384 ? -9.531 29.619 -6.949 1.00 51.16 384 TRP A CA 1
ATOM 3170 C C . TRP A 1 384 ? -10.684 29.215 -6.012 1.00 51.16 384 TRP A C 1
ATOM 3172 O O . TRP A 1 384 ? -10.760 29.719 -4.895 1.00 51.16 384 TRP A O 1
ATOM 3182 N N . GLY A 1 385 ? -11.602 28.360 -6.478 1.00 42.53 385 GLY A N 1
ATOM 3183 C CA . GLY A 1 385 ? -12.917 28.108 -5.893 1.00 42.53 385 GLY A CA 1
ATOM 3184 C C . GLY A 1 385 ? -13.011 27.002 -4.842 1.00 42.53 385 GLY A C 1
ATOM 3185 O O . GLY A 1 385 ? -14.087 26.434 -4.691 1.00 42.53 385 GLY A O 1
ATOM 3186 N N . ASP A 1 386 ? -11.942 26.686 -4.112 1.00 49.41 386 ASP A N 1
ATOM 3187 C CA . ASP A 1 386 ? -12.050 25.820 -2.927 1.00 49.41 386 ASP A CA 1
ATOM 3188 C C . ASP A 1 386 ? -12.331 26.657 -1.658 1.00 49.41 386 ASP A C 1
ATOM 3190 O O . ASP A 1 386 ? -11.955 27.826 -1.594 1.00 49.41 386 ASP A O 1
ATOM 3194 N N . GLU A 1 387 ? -12.962 26.051 -0.639 1.00 52.72 387 GLU A N 1
ATOM 3195 C CA . GLU A 1 387 ? -13.444 26.677 0.619 1.00 52.72 387 GLU A CA 1
ATOM 3196 C C . GLU A 1 387 ? -12.426 27.582 1.351 1.00 52.72 387 GLU A C 1
ATOM 3198 O O . GLU A 1 387 ? -12.828 28.501 2.063 1.00 52.72 387 GLU A O 1
ATOM 3203 N N . ASP A 1 388 ? -11.122 27.381 1.125 1.00 56.31 388 ASP A N 1
ATOM 3204 C CA . ASP A 1 388 ? -10.025 28.145 1.743 1.00 56.31 388 ASP A CA 1
ATOM 3205 C C . ASP A 1 388 ? -9.400 29.220 0.821 1.00 56.31 388 ASP A C 1
ATOM 3207 O O . ASP A 1 388 ? -8.440 29.891 1.203 1.00 56.31 388 ASP A O 1
ATOM 3211 N N . GLY A 1 389 ? -9.860 29.352 -0.431 1.00 58.81 389 GLY A N 1
ATOM 3212 C CA . GLY A 1 389 ? -9.319 30.294 -1.424 1.00 58.81 389 GLY A CA 1
ATOM 3213 C C . GLY A 1 389 ? -7.877 30.014 -1.886 1.00 58.81 389 GLY A C 1
ATOM 3214 O O . GLY A 1 389 ? -7.262 30.851 -2.552 1.00 58.81 389 GLY A O 1
ATOM 3215 N N . MET A 1 390 ? -7.303 28.854 -1.536 1.00 64.31 390 MET A N 1
ATOM 3216 C CA . MET A 1 390 ? -5.940 28.462 -1.915 1.00 64.31 390 MET A CA 1
ATOM 3217 C C . MET A 1 390 ? -5.921 27.653 -3.214 1.00 64.31 390 MET A C 1
ATOM 3219 O O . MET A 1 390 ? -6.484 26.564 -3.283 1.00 64.31 390 MET A O 1
ATOM 3223 N N . TYR A 1 391 ? -5.175 28.130 -4.213 1.00 69.62 391 TYR A N 1
ATOM 3224 C CA . TYR A 1 391 ? -4.907 27.368 -5.432 1.00 69.62 391 TYR A CA 1
ATOM 3225 C C . TYR A 1 391 ? -3.969 26.180 -5.156 1.00 69.62 391 TYR A C 1
ATOM 3227 O O . TYR A 1 391 ? -2.864 26.357 -4.630 1.00 69.62 391 TYR A O 1
ATOM 3235 N N . ARG A 1 392 ? -4.390 24.973 -5.551 1.00 79.62 392 ARG A N 1
ATOM 3236 C CA . ARG A 1 392 ? -3.627 23.723 -5.405 1.00 79.62 392 ARG A CA 1
ATOM 3237 C C . ARG A 1 392 ? -3.450 23.028 -6.755 1.00 79.62 392 ARG A C 1
ATOM 3239 O O . ARG A 1 392 ? -4.266 23.170 -7.659 1.00 79.62 392 ARG A O 1
ATOM 3246 N N . PHE A 1 393 ? -2.373 22.260 -6.900 1.00 82.75 393 PHE A N 1
ATOM 3247 C CA . PHE A 1 393 ? -1.970 21.665 -8.182 1.00 82.75 393 PHE A CA 1
ATOM 3248 C C . PHE A 1 393 ? -2.544 20.263 -8.452 1.00 82.75 393 PHE A C 1
ATOM 3250 O O . PHE A 1 393 ? -2.112 19.604 -9.397 1.00 82.75 393 PHE A O 1
ATOM 3257 N N . ASP A 1 394 ? -3.497 19.773 -7.655 1.00 85.56 394 ASP A N 1
ATOM 3258 C CA . ASP A 1 394 ? -4.031 18.407 -7.794 1.00 85.56 394 ASP A CA 1
ATOM 3259 C C . ASP A 1 394 ? -4.623 18.129 -9.177 1.00 85.56 394 ASP A C 1
ATOM 3261 O O . ASP A 1 394 ? -4.421 17.041 -9.712 1.00 85.56 394 ASP A O 1
ATOM 3265 N N . GLY A 1 395 ? -5.291 19.120 -9.777 1.00 80.88 395 GLY A N 1
ATOM 3266 C CA . GLY A 1 395 ? -5.866 19.003 -11.120 1.00 80.88 395 GLY A CA 1
ATOM 3267 C C . GLY A 1 395 ? -4.830 18.892 -12.244 1.00 80.88 395 GLY A C 1
ATOM 3268 O O . GLY A 1 395 ? -5.139 18.338 -13.294 1.00 80.88 395 GLY A O 1
ATOM 3269 N N . GLU A 1 396 ? -3.604 19.372 -12.021 1.00 82.56 396 GLU A N 1
ATOM 3270 C CA . GLU A 1 396 ? -2.524 19.356 -13.016 1.00 82.56 396 GLU A CA 1
ATOM 3271 C C . GLU A 1 396 ? -1.577 18.162 -12.839 1.00 82.56 396 GLU A C 1
ATOM 3273 O O . GLU A 1 396 ? -0.878 17.776 -13.774 1.00 82.56 396 GLU A O 1
ATOM 3278 N N . PHE A 1 397 ? -1.553 17.559 -11.647 1.00 87.38 397 PHE A N 1
ATOM 3279 C CA . PHE A 1 397 ? -0.563 16.556 -11.258 1.00 87.38 397 PHE A CA 1
ATOM 3280 C C . PHE A 1 397 ? -0.493 15.360 -12.219 1.00 87.38 397 PHE A C 1
ATOM 3282 O O . PHE A 1 397 ? 0.584 14.961 -12.666 1.00 87.38 397 PHE A O 1
ATOM 3289 N N . GLU A 1 398 ? -1.653 14.809 -12.573 1.00 88.75 398 GLU A N 1
ATOM 3290 C CA . GLU A 1 398 ? -1.764 13.685 -13.504 1.00 88.75 398 GLU A CA 1
ATOM 3291 C C . GLU A 1 398 ? -1.295 14.059 -14.919 1.00 88.75 398 GLU A C 1
ATOM 3293 O O . GLU A 1 398 ? -0.574 13.288 -15.556 1.00 88.75 398 GLU A O 1
ATOM 3298 N N . ASN A 1 399 ? -1.654 15.253 -15.399 1.00 86.88 399 ASN A N 1
ATOM 3299 C CA . ASN A 1 399 ? -1.251 15.738 -16.720 1.00 86.88 399 ASN A CA 1
ATOM 3300 C C . ASN A 1 399 ? 0.261 15.962 -16.787 1.00 86.88 399 ASN A C 1
ATOM 3302 O O . ASN A 1 399 ? 0.908 15.556 -17.752 1.00 86.88 399 ASN A O 1
ATOM 3306 N N . TRP A 1 400 ? 0.842 16.538 -15.733 1.00 88.75 400 TRP A N 1
ATOM 3307 C CA . TRP A 1 400 ? 2.289 16.673 -15.591 1.00 88.75 400 TRP A CA 1
ATOM 3308 C C . TRP A 1 400 ? 2.984 15.317 -15.636 1.00 88.75 400 TRP A C 1
ATOM 3310 O O . TRP A 1 400 ? 3.996 15.184 -16.324 1.00 88.75 400 TRP A O 1
ATOM 3320 N N . TYR A 1 401 ? 2.429 14.304 -14.965 1.00 90.06 401 TYR A N 1
ATOM 3321 C CA . TYR A 1 401 ? 3.003 12.963 -14.990 1.00 90.06 401 TYR A CA 1
ATOM 3322 C C . TYR A 1 401 ? 2.930 12.365 -16.393 1.00 90.06 401 TYR A C 1
ATOM 3324 O O . TYR A 1 401 ? 3.944 11.906 -16.905 1.00 90.06 401 TYR A O 1
ATOM 3332 N N . LYS A 1 402 ? 1.768 12.421 -17.056 1.00 89.31 402 LYS A N 1
ATOM 3333 C CA . LYS A 1 402 ? 1.601 11.913 -18.430 1.00 89.31 402 LYS A CA 1
ATOM 3334 C C . LYS A 1 402 ? 2.549 12.601 -19.413 1.00 89.31 402 LYS A C 1
ATOM 3336 O O . LYS A 1 402 ? 3.137 11.937 -20.265 1.00 89.31 402 LYS A O 1
ATOM 3341 N N . LEU A 1 403 ? 2.722 13.918 -19.294 1.00 87.44 403 LEU A N 1
ATOM 3342 C CA . LEU A 1 403 ? 3.654 14.683 -20.120 1.00 87.44 403 LEU A CA 1
ATOM 3343 C C . LEU A 1 403 ? 5.101 14.257 -19.862 1.00 87.44 403 LEU A C 1
ATOM 3345 O O . LEU A 1 403 ? 5.838 13.997 -20.815 1.00 87.44 403 LEU A O 1
ATOM 3349 N N . TRP A 1 404 ? 5.504 14.169 -18.594 1.00 87.06 404 TRP A N 1
ATOM 3350 C CA . TRP A 1 404 ? 6.842 13.731 -18.204 1.00 87.06 404 TRP A CA 1
ATOM 3351 C C . TRP A 1 404 ? 7.119 12.300 -18.673 1.00 87.06 404 TRP A C 1
ATOM 3353 O O . TRP A 1 404 ? 8.132 12.054 -19.325 1.00 87.06 404 TRP A O 1
ATOM 3363 N N . GLU A 1 405 ? 6.186 11.378 -18.444 1.00 86.62 405 GLU A N 1
ATOM 3364 C CA . GLU A 1 405 ? 6.274 9.986 -18.874 1.00 86.62 405 GLU A CA 1
ATOM 3365 C C . GLU A 1 405 ? 6.390 9.891 -20.398 1.00 86.62 405 GLU A C 1
ATOM 3367 O O . GLU A 1 405 ? 7.307 9.265 -20.913 1.00 86.62 405 GLU A O 1
ATOM 3372 N N . LYS A 1 406 ? 5.547 10.594 -21.156 1.00 85.19 406 LYS A N 1
ATOM 3373 C CA . LYS A 1 406 ? 5.615 10.575 -22.623 1.00 85.19 406 LYS A CA 1
ATOM 3374 C C . LYS A 1 406 ? 6.869 11.247 -23.189 1.00 85.19 406 LYS A C 1
ATOM 3376 O O . LYS A 1 406 ? 7.285 10.900 -24.290 1.00 85.19 406 LYS A O 1
ATOM 3381 N N . SER A 1 407 ? 7.458 12.211 -22.485 1.00 81.75 407 SER A N 1
ATOM 3382 C CA . SER A 1 407 ? 8.586 13.001 -23.004 1.00 81.75 407 SER A CA 1
ATOM 3383 C C . SER A 1 407 ? 9.949 12.445 -22.592 1.00 81.75 407 SER A C 1
ATOM 3385 O O . SER A 1 407 ? 10.905 12.534 -23.357 1.00 81.75 407 SER A O 1
ATOM 3387 N N . ILE A 1 408 ? 10.049 11.891 -21.382 1.00 75.88 408 ILE A N 1
ATOM 3388 C CA . ILE A 1 408 ? 11.317 11.531 -20.732 1.00 75.88 408 ILE A CA 1
ATOM 3389 C C . ILE A 1 408 ? 11.468 10.013 -20.577 1.00 75.88 408 ILE A C 1
ATOM 3391 O O . ILE A 1 408 ? 12.572 9.486 -20.729 1.00 75.88 408 ILE A O 1
ATOM 3395 N N . MET A 1 409 ? 10.367 9.302 -20.314 1.00 74.31 409 MET A N 1
ATOM 3396 C CA . MET A 1 409 ? 10.367 7.851 -20.111 1.00 74.31 409 MET A CA 1
ATOM 3397 C C . MET A 1 409 ? 10.375 6.972 -21.366 1.00 74.31 409 MET A C 1
ATOM 3399 O O . MET A 1 409 ? 10.679 5.787 -21.190 1.00 74.31 409 MET A O 1
ATOM 3403 N N . PRO A 1 410 ? 10.077 7.418 -22.611 1.00 65.25 410 PRO A N 1
ATOM 3404 C CA . PRO A 1 410 ? 10.083 6.488 -23.732 1.00 65.25 410 PRO A CA 1
ATOM 3405 C C . PRO A 1 410 ? 11.468 5.857 -23.870 1.00 65.25 410 PRO A C 1
ATOM 3407 O O . PRO A 1 410 ? 12.472 6.556 -24.018 1.00 65.25 410 PRO A O 1
ATOM 3410 N N . TYR A 1 411 ? 11.507 4.525 -23.796 1.00 59.91 411 TYR A N 1
ATOM 3411 C CA . TYR A 1 411 ? 12.726 3.707 -23.831 1.00 59.91 411 TYR A CA 1
ATOM 3412 C C . TYR A 1 411 ? 13.690 3.902 -22.658 1.00 59.91 411 TYR A C 1
ATOM 3414 O O . TYR A 1 411 ? 14.834 3.464 -22.749 1.00 59.91 411 TYR A O 1
ATOM 3422 N N . GLU A 1 412 ? 13.250 4.548 -21.572 1.00 71.12 412 GLU A N 1
ATOM 3423 C CA . GLU A 1 412 ? 14.038 4.688 -20.342 1.00 71.12 412 GLU A CA 1
ATOM 3424 C C . GLU A 1 412 ? 15.418 5.325 -20.589 1.00 71.12 412 GLU A C 1
ATOM 3426 O O . GLU A 1 412 ? 16.403 5.064 -19.895 1.00 71.12 412 GLU A O 1
ATOM 3431 N N . ASN A 1 413 ? 15.485 6.192 -21.606 1.00 68.12 413 ASN A N 1
ATOM 3432 C CA . ASN A 1 413 ? 16.728 6.746 -22.138 1.00 68.12 413 ASN A CA 1
ATOM 3433 C C . ASN A 1 413 ? 17.546 7.503 -21.086 1.00 68.12 413 ASN A C 1
ATOM 3435 O O . ASN A 1 413 ? 18.773 7.484 -21.145 1.00 68.12 413 ASN A O 1
ATOM 3439 N N . ILE A 1 414 ? 16.888 8.130 -20.105 1.00 73.19 414 ILE A N 1
ATOM 3440 C CA . ILE A 1 414 ? 17.563 8.833 -19.002 1.00 73.19 414 ILE A CA 1
ATOM 3441 C C . ILE A 1 414 ? 18.378 7.903 -18.092 1.00 73.19 414 ILE A C 1
ATOM 3443 O O . ILE A 1 414 ? 19.316 8.358 -17.437 1.00 73.19 414 ILE A O 1
ATOM 3447 N N . TRP A 1 415 ? 18.050 6.610 -18.083 1.00 76.50 415 TRP A N 1
ATOM 3448 C CA . TRP A 1 415 ? 18.720 5.572 -17.298 1.00 76.50 415 TRP A CA 1
ATOM 3449 C C . TRP A 1 415 ? 19.547 4.618 -18.143 1.00 76.50 415 TRP A C 1
ATOM 3451 O O . TRP A 1 415 ? 20.301 3.806 -17.598 1.00 76.50 415 TRP A O 1
ATOM 3461 N N . ARG A 1 416 ? 19.456 4.737 -19.468 1.00 67.94 416 ARG A N 1
ATOM 3462 C CA . ARG A 1 416 ? 20.357 4.059 -20.391 1.00 67.94 416 ARG A CA 1
ATOM 3463 C C . ARG A 1 416 ? 21.794 4.393 -19.975 1.00 67.94 416 ARG A C 1
ATOM 3465 O O . ARG A 1 416 ? 22.108 5.553 -19.717 1.00 67.94 416 ARG A O 1
ATOM 3472 N N . TRP A 1 417 ? 22.633 3.366 -19.830 1.00 66.19 417 TRP A N 1
ATOM 3473 C CA . TRP A 1 417 ? 24.015 3.428 -19.304 1.00 66.19 417 TRP A CA 1
ATOM 3474 C C . TRP A 1 417 ? 24.179 3.621 -17.795 1.00 66.19 417 TRP A C 1
ATOM 3476 O O . TRP A 1 417 ? 25.264 3.380 -17.275 1.00 66.19 417 TRP A O 1
ATOM 3486 N N . GLN A 1 418 ? 23.141 4.032 -17.073 1.00 71.25 418 GLN A N 1
ATOM 3487 C CA . GLN A 1 418 ? 23.160 4.043 -15.608 1.00 71.25 418 GLN A CA 1
ATOM 3488 C C . GLN A 1 418 ? 22.646 2.732 -15.033 1.00 71.25 418 GLN A C 1
ATOM 3490 O O . GLN A 1 418 ? 23.028 2.376 -13.928 1.00 71.25 418 GLN A O 1
ATOM 3495 N N . TYR A 1 419 ? 21.802 2.027 -15.779 1.00 73.44 419 TYR A N 1
ATOM 3496 C CA . TYR A 1 419 ? 21.127 0.808 -15.368 1.00 73.44 419 TYR A CA 1
ATOM 3497 C C . TYR A 1 419 ? 21.335 -0.247 -16.468 1.00 73.44 419 TYR A C 1
ATOM 3499 O O . TYR A 1 419 ? 20.651 -0.202 -17.494 1.00 73.44 419 TYR A O 1
ATOM 3507 N N . PRO A 1 420 ? 22.315 -1.159 -16.309 1.00 64.00 420 PRO A N 1
ATOM 3508 C CA . PRO A 1 420 ? 22.763 -2.044 -17.390 1.00 64.00 420 PRO A CA 1
ATOM 3509 C C . PRO A 1 420 ? 21.657 -2.977 -17.901 1.00 64.00 420 PRO A C 1
ATOM 3511 O O . PRO A 1 420 ? 21.545 -3.212 -19.102 1.00 64.00 420 PRO A O 1
ATOM 3514 N N . MET A 1 421 ? 20.759 -3.395 -17.007 1.00 65.62 421 MET A N 1
ATOM 3515 C CA . MET A 1 421 ? 19.569 -4.194 -17.309 1.00 65.62 421 MET A CA 1
ATOM 3516 C C . MET A 1 421 ? 18.619 -3.567 -18.342 1.00 65.62 421 MET A C 1
ATOM 3518 O O . MET A 1 421 ? 17.841 -4.280 -18.966 1.00 65.62 421 MET A O 1
ATOM 3522 N N . LEU A 1 422 ? 18.660 -2.247 -18.539 1.00 66.19 422 LEU A N 1
ATOM 3523 C CA . LEU A 1 422 ? 17.770 -1.553 -19.477 1.00 66.19 422 LEU A CA 1
ATOM 3524 C C . LEU A 1 422 ? 18.327 -1.518 -20.903 1.00 66.19 422 LEU A C 1
ATOM 3526 O O . LEU A 1 422 ? 17.585 -1.293 -21.857 1.00 66.19 422 LEU A O 1
ATOM 3530 N N . GLY A 1 423 ? 19.639 -1.721 -21.057 1.00 55.78 423 GLY A N 1
ATOM 3531 C CA . GLY A 1 423 ? 20.333 -1.597 -22.336 1.00 55.78 423 GLY A CA 1
ATOM 3532 C C . GLY A 1 423 ? 20.376 -2.876 -23.168 1.00 55.78 423 GLY A C 1
ATOM 3533 O O . GLY A 1 423 ? 20.753 -2.796 -24.333 1.00 55.78 423 GLY A O 1
ATOM 3534 N N . GLY A 1 424 ? 20.040 -4.038 -22.591 1.00 52.31 424 GLY A N 1
ATOM 3535 C CA . GLY A 1 424 ? 20.272 -5.343 -23.229 1.00 52.31 424 GLY A CA 1
ATOM 3536 C C . GLY A 1 424 ? 21.755 -5.644 -23.495 1.00 52.31 424 GLY A C 1
ATOM 3537 O O . GLY A 1 424 ? 22.068 -6.566 -24.238 1.00 52.31 424 GLY A O 1
ATOM 3538 N N . VAL A 1 425 ? 22.651 -4.841 -22.918 1.00 51.34 425 VAL A N 1
ATOM 3539 C CA . VAL A 1 425 ? 24.100 -5.031 -22.947 1.00 51.34 425 VAL A CA 1
ATOM 3540 C C . VAL A 1 425 ? 24.435 -5.869 -21.721 1.00 51.34 425 VAL A C 1
ATOM 3542 O O . VAL A 1 425 ? 24.000 -5.511 -20.628 1.00 51.34 425 VAL A O 1
ATOM 3545 N N . GLU A 1 426 ? 25.171 -6.966 -21.887 1.00 51.84 426 GLU A N 1
ATOM 3546 C CA . GLU A 1 426 ? 25.841 -7.623 -20.763 1.00 51.84 426 GLU A CA 1
ATOM 3547 C C . GLU A 1 426 ? 27.019 -6.720 -20.374 1.00 51.84 426 GLU A C 1
ATOM 3549 O O . GLU A 1 426 ? 27.964 -6.610 -21.153 1.00 51.84 426 GLU A O 1
ATOM 3554 N N . PRO A 1 427 ? 26.954 -5.956 -19.267 1.00 51.97 427 PRO A N 1
ATOM 3555 C CA . PRO A 1 427 ? 28.137 -5.240 -18.814 1.00 51.97 427 PRO A CA 1
ATOM 3556 C C . PRO A 1 427 ? 29.196 -6.262 -18.382 1.00 51.97 427 PRO A C 1
ATOM 3558 O O . PRO A 1 427 ? 28.844 -7.288 -17.798 1.00 51.97 427 PRO A O 1
ATOM 3561 N N . ASP A 1 428 ? 30.475 -5.949 -18.582 1.00 49.66 428 ASP A N 1
ATOM 3562 C CA . ASP A 1 428 ? 31.566 -6.657 -17.909 1.00 49.66 428 ASP A CA 1
ATOM 3563 C C . ASP A 1 428 ? 31.441 -6.376 -16.402 1.00 49.66 428 ASP A C 1
ATOM 3565 O O . ASP A 1 428 ? 31.833 -5.322 -15.891 1.00 49.66 428 ASP A O 1
ATOM 3569 N N . VAL A 1 429 ? 30.757 -7.273 -15.686 1.00 48.06 429 VAL A N 1
ATOM 3570 C CA . VAL A 1 429 ? 30.518 -7.138 -14.248 1.00 48.06 429 VAL A CA 1
ATOM 3571 C C . VAL A 1 429 ? 31.781 -7.558 -13.510 1.00 48.06 429 VAL A C 1
ATOM 3573 O O . VAL A 1 429 ? 32.042 -8.745 -13.325 1.00 48.06 429 VAL A O 1
ATOM 3576 N N . THR A 1 430 ? 32.545 -6.582 -13.030 1.00 44.88 430 THR A N 1
ATOM 3577 C CA . THR A 1 430 ? 33.655 -6.830 -12.110 1.00 44.88 430 THR A CA 1
ATOM 3578 C C . THR A 1 430 ? 33.161 -6.722 -10.666 1.00 44.88 430 THR A C 1
ATOM 3580 O O . THR A 1 430 ? 32.757 -5.661 -10.192 1.00 44.88 430 THR A O 1
ATOM 3583 N N . PHE A 1 431 ? 33.174 -7.838 -9.936 1.00 40.97 431 PHE A N 1
ATOM 3584 C CA . PHE A 1 431 ? 33.009 -7.823 -8.481 1.00 40.97 431 PHE A CA 1
ATOM 3585 C C . PHE A 1 431 ? 34.351 -7.407 -7.862 1.00 40.97 431 PHE A C 1
ATOM 3587 O O . PHE A 1 431 ? 35.377 -8.014 -8.162 1.00 40.97 431 PHE A O 1
ATOM 3594 N N . ASP A 1 432 ? 34.371 -6.352 -7.041 1.00 40.94 432 ASP A N 1
ATOM 3595 C CA . ASP A 1 432 ? 35.601 -5.817 -6.420 1.00 40.94 432 ASP A CA 1
ATOM 3596 C C . ASP A 1 432 ? 36.723 -5.434 -7.414 1.00 40.94 432 ASP A C 1
ATOM 3598 O O . ASP A 1 432 ? 37.913 -5.483 -7.096 1.00 40.94 432 ASP A O 1
ATOM 3602 N N . GLY A 1 433 ? 36.365 -5.033 -8.640 1.00 40.97 433 GLY A N 1
ATOM 3603 C CA . GLY A 1 433 ? 37.342 -4.555 -9.625 1.00 40.97 433 GLY A CA 1
ATOM 3604 C C . GLY A 1 433 ? 38.280 -5.639 -10.173 1.00 40.97 433 GLY A C 1
ATOM 3605 O O . GLY A 1 433 ? 39.332 -5.310 -10.716 1.00 40.97 433 GLY A O 1
ATOM 3606 N N . LYS A 1 434 ? 37.926 -6.927 -10.050 1.00 37.72 434 LYS A N 1
ATOM 3607 C CA . LYS A 1 434 ? 38.604 -8.029 -10.750 1.00 37.72 434 LYS A CA 1
ATOM 3608 C C . LYS A 1 434 ? 37.585 -8.982 -11.369 1.00 37.72 434 LYS A C 1
ATOM 3610 O O . LYS A 1 434 ? 36.637 -9.397 -10.706 1.00 37.72 434 LYS A O 1
ATOM 3615 N N . GLU A 1 435 ? 37.809 -9.377 -12.620 1.00 37.44 435 GLU A N 1
ATOM 3616 C CA . GLU A 1 435 ? 37.183 -10.578 -13.177 1.00 37.44 435 GLU A CA 1
ATOM 3617 C C . GLU A 1 435 ? 37.643 -11.778 -12.339 1.00 37.44 435 GLU A C 1
ATOM 3619 O O . GLU A 1 435 ? 38.813 -12.162 -12.366 1.00 37.44 435 GLU A O 1
ATOM 3624 N N . ARG A 1 436 ? 36.752 -12.373 -11.544 1.00 38.22 436 ARG A N 1
ATOM 3625 C CA . ARG A 1 436 ? 36.946 -13.761 -11.123 1.00 38.22 436 ARG A CA 1
ATOM 3626 C C . ARG A 1 436 ? 36.144 -14.629 -12.072 1.00 38.22 436 ARG A C 1
ATOM 3628 O O . ARG A 1 436 ? 34.924 -14.492 -12.134 1.00 38.22 436 ARG A O 1
ATOM 3635 N N . GLU A 1 437 ? 36.832 -15.536 -12.766 1.00 31.16 437 GLU A N 1
ATOM 3636 C CA . GLU A 1 437 ? 36.199 -16.707 -13.369 1.00 31.16 437 GLU A CA 1
ATOM 3637 C C . GLU A 1 437 ? 35.234 -17.318 -12.351 1.00 31.16 437 GLU A C 1
ATOM 3639 O O . GLU A 1 437 ? 35.601 -17.603 -11.205 1.00 31.16 437 GLU A O 1
ATOM 3644 N N . VAL A 1 438 ? 33.987 -17.501 -12.774 1.00 31.80 438 VAL A N 1
ATOM 3645 C CA . VAL A 1 438 ? 32.967 -18.198 -11.999 1.00 31.80 438 VAL A CA 1
ATOM 3646 C C . VAL A 1 438 ? 33.406 -19.657 -11.862 1.00 31.80 438 VAL A C 1
ATOM 3648 O O . VAL A 1 438 ? 33.085 -20.497 -12.699 1.00 31.80 438 VAL A O 1
ATOM 3651 N N . ARG A 1 439 ? 34.157 -19.984 -10.806 1.00 27.61 439 ARG A N 1
ATOM 3652 C CA . ARG A 1 439 ? 34.314 -21.376 -10.382 1.00 27.61 439 ARG A CA 1
ATOM 3653 C C . ARG A 1 439 ? 33.051 -21.798 -9.650 1.00 27.61 439 ARG A C 1
ATOM 3655 O O . ARG A 1 439 ? 32.852 -21.477 -8.481 1.00 27.61 439 ARG A O 1
ATOM 3662 N N . TYR A 1 440 ? 32.202 -22.524 -10.369 1.00 34.28 440 TYR A N 1
ATOM 3663 C CA . TYR A 1 440 ? 31.182 -23.387 -9.788 1.00 34.28 440 TYR A CA 1
ATOM 3664 C C . TYR A 1 440 ? 31.866 -24.567 -9.090 1.00 34.28 440 TYR A C 1
ATOM 3666 O O . TYR A 1 440 ? 31.889 -25.667 -9.631 1.00 34.28 440 TYR A O 1
ATOM 3674 N N . ASP A 1 441 ? 32.412 -24.350 -7.896 1.00 27.92 441 ASP A N 1
ATOM 3675 C CA . ASP A 1 441 ? 32.751 -25.459 -7.012 1.00 27.92 441 ASP A CA 1
ATOM 3676 C C . ASP A 1 441 ? 31.715 -25.544 -5.891 1.00 27.92 441 ASP A C 1
ATOM 3678 O O . ASP A 1 441 ? 31.450 -24.599 -5.147 1.00 27.92 441 ASP A O 1
ATOM 3682 N N . LYS A 1 442 ? 31.067 -26.708 -5.872 1.00 35.22 442 LYS A N 1
ATOM 3683 C CA . LYS A 1 442 ? 30.067 -27.172 -4.918 1.00 35.22 442 LYS A CA 1
ATOM 3684 C C . LYS A 1 442 ? 30.502 -26.871 -3.480 1.00 35.22 442 LYS A C 1
ATOM 3686 O O . LYS A 1 442 ? 31.521 -27.387 -3.041 1.00 35.22 442 LYS A O 1
ATOM 3691 N N . MET A 1 443 ? 29.670 -26.166 -2.718 1.00 26.20 443 MET A N 1
ATOM 3692 C CA . MET A 1 443 ? 29.649 -26.331 -1.262 1.00 26.20 443 MET A CA 1
ATOM 3693 C C . MET A 1 443 ? 28.589 -27.379 -0.919 1.00 26.20 443 MET A C 1
ATOM 3695 O O . MET A 1 443 ? 27.432 -27.065 -0.657 1.00 26.20 443 MET A O 1
ATOM 3699 N N . GLN A 1 444 ? 28.994 -28.646 -1.016 1.00 30.17 444 GLN A N 1
ATOM 3700 C CA . GLN A 1 444 ? 28.603 -29.638 -0.023 1.00 30.17 444 GLN A CA 1
ATOM 3701 C C . GLN A 1 444 ? 29.709 -29.617 1.028 1.00 30.17 444 GLN A C 1
ATOM 3703 O O . GLN A 1 444 ? 30.818 -30.042 0.718 1.00 30.17 444 GLN A O 1
ATOM 3708 N N . GLU A 1 445 ? 29.412 -29.048 2.193 1.00 29.02 445 GLU A N 1
ATOM 3709 C CA . GLU A 1 445 ? 29.692 -29.589 3.534 1.00 29.02 445 GLU A CA 1
ATOM 3710 C C . GLU A 1 445 ? 29.133 -28.645 4.600 1.00 29.02 445 GLU A C 1
ATOM 3712 O O . GLU A 1 445 ? 29.400 -27.422 4.514 1.00 29.02 445 GLU A O 1
#

Foldseek 3Di:
DDQDPVNQCVDVVSVVVVVVPDWLVVLVVVLVVDVSSVVCLQVLLVVQVLCVLAAVGSLVVQLLLQLFVKKWFFPSLLCSSRVHDDFLDETEIEGADLVSLVVVVCCCVPPRVWAWDDDPQADNDPNRSSVCVVVSVVVVVVVQVPDVVRPQDPSNVVVVLQCPQPFWRDWIWIAHPVDNSNIYIYTHGHAHSLVSLLRRDFWQLRQWMDHSWKTKRLQCCCNGPVLETFTQDPDDPVNVVVVVVSVVVVHDYAFCQVPDLQDLLHSQAQKDFTPDPRMDMDTHDNPSHDSVSRPDDPVQRRGAMKGKDFWDWDQDPVVRDIATEGGRGIHIAKDWDPPPLAPGIGIYYDDPPDPVVLVVVVSVVVVVVPPPPPDDPLRDDQDLPDPVSDGHCPRCSVVSVVCCCVPCVDLPVVCVVVDCSSPSDPGPHDHVNDDDDPPPDDPDD